Protein AF-A0A7Y5QBR6-F1 (afdb_monomer_lite)

Radius of gyration: 30.4 Å; chains: 1; bounding box: 100×80×88 Å

pLDDT: mean 82.07, std 16.33, range [39.72, 98.5]

Secondary structure (DSSP, 8-state):
--HHHHHHHHHHHHHHHHHTTS--S-----S-HHHHHHHTS-HHHHHHHHHHHHHHHHTTTTT-TTHHHHHHHHHHTTGGGTS---SPP-TTHHHHHHHHH-HHHHHHHHHHHHHHHHH---HHHHHHHHHHHHHHHHHHHSTT--GGGGHHHHHHHHHHHHHHHHHHHS-----SSSPPPTTHHHHHHHHHHHHHHHHHHHHHHHHHHHHT-TTS-GGG----HHHHHHHHHHHHHHHHHHHHHHHHH-HHHHHHHHHHHHHHHHHHHHHHHHHIIIIISTT-S--SS-SEEE-THHHHHHHHHHHHHHHHSTTSS---EEE-S-TTSHHHHHGGG-TTEEE-SSGGGGTT-SEEEEETT-----SS-EEEEEEEEEEEE-GGG--TTTHHHHHHHS--TTTS-EEEEEEEEEEEEHHHHH----SS-----------

Sequence (439 aa):
MHRNEMFALIGALLWERMDQRFDGSADGPTLPRAVEAVLALPRANLVLTALAVALAGGTTFLLYPAGLSAVGNTFAGLGWLLTPLEAPPTVFHALVVALFYEPHVWVLAAASAVLALRRRPSLIDRLFLLLALLGAAAGVIFDGASGSAALWLTLPLAGLASRLLADSFAEDSDGMYLPAPGWSRGVVAVGLIGALAVFTLAAQEMARALIGSADGTVSGVTLPSDAIVLIFVSTMFIVIGFFLFASLWGARTTWQGIILGATAFFGVTSLGSGWGLSVSRAAQPAQVWDAAATSGDSALLRTTLLDLSKREARGFTGLPIHALAESDSLIAWVLRDFPQTTFIREAQDAAQQGVIIAPAALTPDLGAQYVGQDFLMQRFWTSSALRLVDFPAFWTQANAGSSAAVGFEERIVLWLRQDIYDGTDETLGGAAPDGGGVG

Foldseek 3Di:
DDPVVVVVVVVVVVVVVVVVVPDDDDDDPDDPVVVVVVVPPPVVVVVVVVVVCQCCVQCVNVVRPCSVVVVVVLVVLVCCVVDPDPDQWDQLLLVCLLCLLPVVLVVLLVVLLVVCVVVPHDPQNVVLVVQLVVLSVCSRPDTRRANSSNCSNSVSSNSSSVVSLVVLQDQDPPWPPDRAPSCLLVVLLVQLLVLVVLLLVLLLQQLVQLLPDPPNDPVPTDGDPVSVVSNVVSVVCNVVVQVVSCVVGNNSSNVSSNSNNSCVNSVVVSVVVVCCCPPVCQQPCLDSNDQKGFHPLLVVVLVVLQVLCCQPVVRQLQQQEEEQDDCPDSNVVSCVRRPNYDYDPDLVVQAPGAKYKFWPVDDRPNVADKDKDKTWTMFGWDPVQQRPSNVSNCSSPVDSHPSGPRPDITMMIIIGGPDSVVGPPPDPPDDDPPPDDDD

Structure (mmCIF, N/CA/C/O backbone):
data_AF-A0A7Y5QBR6-F1
#
_entry.id   AF-A0A7Y5QBR6-F1
#
loop_
_atom_site.group_PDB
_atom_site.id
_atom_site.type_symbol
_atom_site.label_atom_id
_atom_site.label_alt_id
_atom_site.label_comp_id
_atom_site.label_asym_id
_atom_site.label_entity_id
_atom_site.label_seq_id
_atom_site.pdbx_PDB_ins_code
_atom_site.Cartn_x
_atom_site.Cartn_y
_atom_site.Cartn_z
_atom_site.occupancy
_atom_site.B_iso_or_equiv
_atom_site.auth_seq_id
_atom_site.auth_comp_id
_atom_site.auth_asym_id
_atom_site.auth_atom_id
_atom_site.pdbx_PDB_model_num
ATOM 1 N N . MET A 1 1 ? 11.359 -34.542 12.829 1.00 47.34 1 MET A N 1
ATOM 2 C CA . MET A 1 1 ? 12.336 -33.902 11.928 1.00 47.34 1 MET A CA 1
ATOM 3 C C . MET A 1 1 ? 11.624 -32.733 11.286 1.00 47.34 1 MET A C 1
ATOM 5 O O . MET A 1 1 ? 10.690 -32.930 10.511 1.00 47.34 1 MET A O 1
ATOM 9 N N . HIS A 1 2 ? 11.879 -31.546 11.820 1.00 52.75 2 HIS A N 1
ATOM 10 C CA . HIS A 1 2 ? 10.989 -30.402 11.649 1.00 52.75 2 HIS A CA 1
ATOM 11 C C . HIS A 1 2 ? 11.229 -29.719 10.301 1.00 52.75 2 HIS A C 1
ATOM 13 O O . HIS A 1 2 ? 12.359 -29.639 9.830 1.00 52.75 2 HIS A O 1
ATOM 19 N N . ARG A 1 3 ? 10.158 -29.181 9.702 1.00 44.88 3 ARG A N 1
ATOM 20 C CA . ARG A 1 3 ? 10.163 -28.424 8.434 1.00 44.88 3 ARG A CA 1
ATOM 21 C C . ARG A 1 3 ? 11.280 -27.365 8.385 1.00 44.88 3 ARG A C 1
ATOM 23 O O . ARG A 1 3 ? 11.849 -27.128 7.328 1.00 44.88 3 ARG A O 1
ATOM 30 N N . ASN A 1 4 ? 11.650 -26.815 9.540 1.00 39.72 4 ASN A N 1
ATOM 31 C CA . ASN A 1 4 ? 12.700 -25.810 9.709 1.00 39.72 4 ASN A CA 1
ATOM 32 C C . ASN A 1 4 ? 14.130 -26.358 9.500 1.00 39.72 4 ASN A C 1
ATOM 34 O O . ASN A 1 4 ? 14.985 -25.638 8.992 1.00 39.72 4 ASN A O 1
ATOM 38 N N . GLU A 1 5 ? 14.394 -27.631 9.815 1.00 49.78 5 GLU A N 1
ATOM 39 C CA . GLU A 1 5 ? 15.720 -28.253 9.649 1.00 49.78 5 GLU A CA 1
ATOM 40 C C . GLU A 1 5 ? 16.030 -28.520 8.171 1.00 49.78 5 GLU A C 1
ATOM 42 O O . GLU A 1 5 ? 17.158 -28.336 7.721 1.00 49.78 5 GLU A O 1
ATOM 47 N N . MET A 1 6 ? 15.010 -28.879 7.386 1.00 52.38 6 MET A N 1
ATOM 48 C CA . MET A 1 6 ? 15.159 -29.188 5.963 1.00 52.38 6 MET A CA 1
ATOM 49 C C . MET A 1 6 ? 15.522 -27.948 5.129 1.00 52.38 6 MET A C 1
ATOM 51 O O . MET A 1 6 ? 16.339 -28.041 4.217 1.00 52.38 6 MET A O 1
ATOM 55 N N . PHE A 1 7 ? 14.975 -26.771 5.451 1.00 50.22 7 PHE A N 1
ATOM 56 C CA . PHE A 1 7 ? 15.278 -25.537 4.714 1.00 50.22 7 PHE A CA 1
ATOM 57 C C . PHE A 1 7 ? 16.600 -24.891 5.128 1.00 50.22 7 PHE A C 1
ATOM 59 O O . PHE A 1 7 ? 17.293 -24.358 4.263 1.00 50.22 7 PHE A O 1
ATOM 66 N N . ALA A 1 8 ? 16.998 -25.002 6.401 1.00 52.72 8 ALA A N 1
ATOM 67 C CA . ALA A 1 8 ? 18.354 -24.648 6.821 1.00 52.72 8 ALA A CA 1
ATOM 68 C C . ALA A 1 8 ? 19.394 -25.496 6.069 1.00 52.72 8 ALA A C 1
ATOM 70 O O . ALA A 1 8 ? 20.402 -24.968 5.602 1.00 52.72 8 ALA A O 1
ATOM 71 N N . LEU A 1 9 ? 19.094 -26.784 5.856 1.00 54.19 9 LEU A N 1
ATOM 72 C CA . LEU A 1 9 ? 19.924 -27.684 5.060 1.00 54.19 9 LEU A CA 1
ATOM 73 C C . LEU A 1 9 ? 19.972 -27.275 3.580 1.00 54.19 9 LEU A C 1
ATOM 75 O O . LEU A 1 9 ? 21.043 -27.285 2.986 1.00 54.19 9 LEU A O 1
ATOM 79 N N . ILE A 1 10 ? 18.843 -26.865 2.986 1.00 59.81 10 ILE A N 1
ATOM 80 C CA . ILE A 1 10 ? 18.787 -26.378 1.594 1.00 59.81 10 ILE A CA 1
ATOM 81 C C . ILE A 1 10 ? 19.548 -25.053 1.436 1.00 59.81 10 ILE A C 1
ATOM 83 O O . ILE A 1 10 ? 20.285 -24.891 0.465 1.00 59.81 10 ILE A O 1
ATOM 87 N N . GLY A 1 11 ? 19.415 -24.122 2.387 1.00 53.47 11 GLY A N 1
ATOM 88 C CA . GLY A 1 11 ? 20.170 -22.866 2.403 1.00 53.47 11 GLY A CA 1
ATOM 89 C C . GLY A 1 11 ? 21.676 -23.098 2.539 1.00 53.47 11 GLY A C 1
ATOM 90 O O . GLY A 1 11 ? 22.454 -22.518 1.782 1.00 53.47 11 GLY A O 1
ATOM 91 N N . ALA A 1 12 ? 22.078 -24.009 3.430 1.00 54.66 12 ALA A N 1
ATOM 92 C CA . ALA A 1 12 ? 23.470 -24.420 3.598 1.00 54.66 12 ALA A CA 1
ATOM 93 C C . ALA A 1 12 ? 24.019 -25.132 2.348 1.00 54.66 12 ALA A C 1
ATOM 95 O O . ALA A 1 12 ? 25.107 -24.799 1.893 1.00 54.66 12 ALA A O 1
ATOM 96 N N . LEU A 1 13 ? 23.244 -26.027 1.727 1.00 53.12 13 LEU A N 1
ATOM 97 C CA . LEU A 1 13 ? 23.628 -26.730 0.495 1.00 53.12 13 LEU A CA 1
ATOM 98 C C . LEU A 1 13 ? 23.744 -25.791 -0.710 1.00 53.12 13 LEU A C 1
ATOM 100 O O . LEU A 1 13 ? 24.639 -25.956 -1.538 1.00 53.12 13 LEU A O 1
ATOM 104 N N . LEU A 1 14 ? 22.853 -24.803 -0.836 1.00 57.12 14 LEU A N 1
ATOM 105 C CA . LEU A 1 14 ? 22.948 -23.784 -1.885 1.00 57.12 14 LEU A CA 1
ATOM 106 C C . LEU A 1 14 ? 24.157 -22.868 -1.663 1.00 57.12 14 LEU A C 1
ATOM 108 O O . LEU A 1 14 ? 24.808 -22.485 -2.636 1.00 57.12 14 LEU A O 1
ATOM 112 N N . TRP A 1 15 ? 24.486 -22.564 -0.406 1.00 56.81 15 TRP A N 1
ATOM 113 C CA . TRP A 1 15 ? 25.676 -21.800 -0.038 1.00 56.81 15 TRP A CA 1
ATOM 114 C C . TRP A 1 15 ? 26.969 -22.566 -0.344 1.00 56.81 15 TRP A C 1
ATOM 116 O O . TRP A 1 15 ? 27.838 -22.056 -1.049 1.00 56.81 15 TRP A O 1
ATOM 126 N N . GLU A 1 16 ? 27.058 -23.823 0.085 1.00 56.56 16 GLU A N 1
ATOM 127 C CA . GLU A 1 16 ? 28.216 -24.695 -0.132 1.00 56.56 16 GLU A CA 1
ATOM 128 C C . GLU A 1 16 ? 28.450 -24.978 -1.624 1.00 56.56 16 GLU A C 1
ATOM 130 O O . GLU A 1 16 ? 29.582 -24.962 -2.110 1.00 56.56 16 GLU A O 1
ATOM 135 N N . ARG A 1 17 ? 27.375 -25.123 -2.409 1.00 52.72 17 ARG A N 1
ATOM 136 C CA . ARG A 1 17 ? 27.472 -25.315 -3.864 1.00 52.72 17 ARG A CA 1
ATOM 137 C C . ARG A 1 17 ? 27.881 -24.047 -4.621 1.00 52.72 17 ARG A C 1
ATOM 139 O O . ARG A 1 17 ? 28.433 -24.152 -5.718 1.00 52.72 17 ARG A O 1
ATOM 146 N N . MET A 1 18 ? 27.619 -22.858 -4.072 1.00 52.47 18 MET A N 1
ATOM 147 C CA . MET A 1 18 ? 28.181 -21.613 -4.609 1.00 52.47 18 MET A CA 1
ATOM 148 C C . MET A 1 18 ? 29.671 -21.478 -4.289 1.00 52.47 18 MET A C 1
ATOM 150 O O . MET A 1 18 ? 30.400 -20.930 -5.115 1.00 52.47 18 MET A O 1
ATOM 154 N N . ASP A 1 19 ? 30.116 -21.997 -3.145 1.00 51.78 19 ASP A N 1
ATOM 155 C CA . ASP A 1 19 ? 31.508 -21.914 -2.689 1.00 51.78 19 ASP A CA 1
ATOM 156 C C . ASP A 1 19 ? 32.426 -22.880 -3.463 1.00 51.78 19 ASP A C 1
ATOM 158 O O . ASP A 1 19 ? 33.488 -22.492 -3.953 1.00 51.78 19 ASP A O 1
ATOM 162 N N . GLN A 1 20 ? 31.956 -24.104 -3.739 1.00 51.66 20 GLN A N 1
ATOM 163 C CA . GLN A 1 20 ? 32.714 -25.123 -4.488 1.00 51.66 20 GLN A CA 1
ATOM 164 C C . GLN A 1 20 ? 33.049 -24.749 -5.945 1.00 51.66 20 GLN A C 1
ATOM 166 O O . GLN A 1 20 ? 33.888 -25.394 -6.571 1.00 51.66 20 GLN A O 1
ATOM 171 N N . ARG A 1 21 ? 32.437 -23.703 -6.517 1.00 50.47 21 ARG A N 1
ATOM 172 C CA . ARG A 1 21 ? 32.814 -23.196 -7.852 1.00 50.47 21 ARG A CA 1
ATOM 173 C C . ARG A 1 21 ? 34.069 -22.317 -7.853 1.00 50.47 21 ARG A C 1
ATOM 175 O O . ARG A 1 21 ? 34.490 -21.909 -8.936 1.00 50.47 21 ARG A O 1
ATOM 182 N N . PHE A 1 22 ? 34.649 -22.019 -6.691 1.00 52.62 22 PHE A N 1
ATOM 183 C CA . PHE A 1 22 ? 35.744 -21.055 -6.564 1.00 52.62 22 PHE A CA 1
ATOM 184 C C . PHE A 1 22 ? 37.044 -21.616 -5.987 1.00 52.62 22 PHE A C 1
ATOM 186 O O . PHE A 1 22 ? 38.008 -20.857 -5.883 1.00 52.62 22 PHE A O 1
ATOM 193 N N . ASP A 1 23 ? 37.118 -22.912 -5.675 1.00 46.78 23 ASP A N 1
ATOM 194 C CA . ASP A 1 23 ? 38.323 -23.472 -5.066 1.00 46.78 23 ASP A CA 1
ATOM 195 C C . ASP A 1 23 ? 39.288 -24.035 -6.116 1.00 46.78 23 ASP A C 1
ATOM 197 O O . ASP A 1 23 ? 39.164 -25.152 -6.619 1.00 46.78 23 ASP A O 1
ATOM 201 N N . GLY A 1 24 ? 40.241 -23.188 -6.492 1.00 50.59 24 GLY A N 1
ATOM 202 C CA . GLY A 1 24 ? 41.320 -23.504 -7.411 1.00 50.59 24 GLY A CA 1
ATOM 203 C C . GLY A 1 24 ? 42.591 -22.743 -7.062 1.00 50.59 24 GLY A C 1
ATOM 204 O O . GLY A 1 24 ? 43.109 -22.057 -7.933 1.00 50.59 24 GLY A O 1
ATOM 205 N N . SER A 1 25 ? 43.075 -22.831 -5.813 1.00 50.03 25 SER A N 1
ATOM 206 C CA . SER A 1 25 ? 44.515 -22.734 -5.488 1.00 50.03 25 SER A CA 1
ATOM 207 C C . SER A 1 25 ? 44.816 -22.916 -3.986 1.00 50.03 25 SER A C 1
ATOM 209 O O . SER A 1 25 ? 44.432 -22.082 -3.168 1.00 50.03 25 SER A O 1
ATOM 211 N N . ALA A 1 26 ? 45.553 -23.996 -3.716 1.00 52.28 26 ALA A N 1
ATOM 212 C CA . ALA A 1 26 ? 46.457 -24.373 -2.619 1.00 52.28 26 ALA A CA 1
ATOM 213 C C . ALA A 1 26 ? 46.647 -23.490 -1.354 1.00 52.28 26 ALA A C 1
ATOM 215 O O . ALA A 1 26 ? 47.024 -22.322 -1.420 1.00 52.28 26 ALA A O 1
ATOM 216 N N . ASP A 1 27 ? 46.520 -24.192 -0.219 1.00 54.78 27 ASP A N 1
ATOM 217 C CA . ASP A 1 27 ? 47.362 -24.258 0.990 1.00 54.78 27 ASP A CA 1
ATOM 218 C C . ASP A 1 27 ? 47.708 -23.003 1.815 1.00 54.78 27 ASP A C 1
ATOM 220 O O . ASP A 1 27 ? 48.659 -22.267 1.559 1.00 54.78 27 ASP A O 1
ATOM 224 N N . GLY A 1 28 ? 47.019 -22.898 2.957 1.00 46.38 28 GLY A N 1
ATOM 225 C CA . GLY A 1 28 ? 47.467 -22.214 4.173 1.00 46.38 28 GLY A CA 1
ATOM 226 C C . GLY A 1 28 ? 46.395 -22.295 5.275 1.00 46.38 28 GLY A C 1
ATOM 227 O O . GLY A 1 28 ? 45.211 -22.157 4.954 1.00 46.38 28 GLY A O 1
ATOM 228 N N . PRO A 1 29 ? 46.747 -22.505 6.565 1.00 54.97 29 PRO A N 1
ATOM 229 C CA . PRO A 1 29 ? 45.779 -22.533 7.659 1.00 54.97 29 PRO A CA 1
ATOM 230 C C . PRO A 1 29 ? 45.356 -21.094 7.969 1.00 54.97 29 PRO A C 1
ATOM 232 O O . PRO A 1 29 ? 45.886 -20.432 8.858 1.00 54.97 29 PRO A O 1
ATOM 235 N N . THR A 1 30 ? 44.433 -20.585 7.164 1.00 52.97 30 THR A N 1
ATOM 236 C CA . THR A 1 30 ? 43.802 -19.284 7.363 1.00 52.97 30 THR A CA 1
ATOM 237 C C . THR A 1 30 ? 42.509 -19.506 8.136 1.00 52.97 30 THR A C 1
ATOM 239 O O . THR A 1 30 ? 41.800 -20.487 7.907 1.00 52.97 30 THR A O 1
ATOM 242 N N . LEU A 1 31 ? 42.223 -18.622 9.097 1.00 53.31 31 LEU A N 1
ATOM 243 C CA . LEU A 1 31 ? 40.893 -18.485 9.700 1.00 53.31 31 LEU A CA 1
ATOM 244 C C . LEU A 1 31 ? 39.822 -18.637 8.607 1.00 53.31 31 LEU A C 1
ATOM 246 O O . LEU A 1 31 ? 40.073 -18.177 7.490 1.00 53.31 31 LEU A O 1
ATOM 250 N N . PRO A 1 32 ? 38.653 -19.255 8.884 1.00 70.06 32 PRO A N 1
ATOM 251 C CA . PRO A 1 32 ? 37.643 -19.457 7.854 1.00 70.06 32 PRO A CA 1
ATOM 252 C C . PRO A 1 32 ? 37.413 -18.114 7.169 1.00 70.06 32 PRO A C 1
ATOM 254 O O . PRO A 1 32 ? 37.014 -17.162 7.837 1.00 70.06 32 PRO A O 1
ATOM 257 N N . ARG A 1 33 ? 37.718 -18.009 5.868 1.00 57.84 33 ARG A N 1
ATOM 258 C CA . ARG A 1 33 ? 37.690 -16.745 5.103 1.00 57.84 33 ARG A CA 1
ATOM 259 C C . ARG A 1 33 ? 36.360 -15.990 5.260 1.00 57.84 33 ARG A C 1
ATOM 261 O O . ARG A 1 33 ? 36.311 -14.775 5.105 1.00 57.84 33 ARG A O 1
ATOM 268 N N . ALA A 1 34 ? 35.295 -16.696 5.644 1.00 52.16 34 ALA A N 1
ATOM 269 C CA . ALA A 1 34 ? 34.012 -16.149 6.071 1.00 52.16 34 ALA A CA 1
ATOM 270 C C . ALA A 1 34 ? 34.102 -15.177 7.270 1.00 52.16 34 ALA A C 1
ATOM 272 O O . ALA A 1 34 ? 33.439 -14.145 7.264 1.00 52.16 34 ALA A O 1
ATOM 273 N N . VAL A 1 35 ? 34.931 -15.460 8.279 1.00 56.59 35 VAL A N 1
ATOM 274 C CA . VAL A 1 35 ? 35.129 -14.610 9.466 1.00 56.59 35 VAL A CA 1
ATOM 275 C C . VAL A 1 35 ? 35.905 -13.343 9.103 1.00 56.59 35 VAL A C 1
ATOM 277 O O . VAL A 1 35 ? 35.510 -12.254 9.516 1.00 56.59 35 VAL A O 1
ATOM 280 N N . GLU A 1 36 ? 36.942 -13.448 8.269 1.00 55.31 36 GLU A N 1
ATOM 281 C CA . GLU A 1 36 ? 37.662 -12.277 7.741 1.00 55.31 36 GLU A CA 1
ATOM 282 C C . GLU A 1 36 ? 36.774 -11.415 6.834 1.00 55.31 36 GLU A C 1
ATOM 284 O O . GLU A 1 36 ? 36.758 -10.195 6.983 1.00 55.31 36 GLU A O 1
ATOM 289 N N . ALA A 1 37 ? 35.960 -12.019 5.963 1.00 54.84 37 ALA A N 1
ATOM 290 C CA . ALA A 1 37 ? 35.012 -11.290 5.115 1.00 54.84 37 ALA A CA 1
ATOM 291 C C . ALA A 1 37 ? 33.918 -10.573 5.930 1.00 54.84 37 ALA A C 1
ATOM 293 O O . ALA A 1 37 ? 33.513 -9.459 5.594 1.00 54.84 37 ALA A O 1
ATOM 294 N N . VAL A 1 38 ? 33.465 -11.183 7.030 1.00 50.03 38 VAL A N 1
ATOM 295 C CA . VAL A 1 38 ? 32.495 -10.582 7.954 1.00 50.03 38 VAL A CA 1
ATOM 296 C C . VAL A 1 38 ? 33.126 -9.448 8.767 1.00 50.03 38 VAL A C 1
ATOM 298 O O . VAL A 1 38 ? 32.449 -8.453 9.041 1.00 50.03 38 VAL A O 1
ATOM 301 N N . LEU A 1 39 ? 34.403 -9.550 9.142 1.00 49.81 39 LEU A N 1
ATOM 302 C CA . LEU A 1 39 ? 35.135 -8.510 9.880 1.00 49.81 39 LEU A CA 1
ATOM 303 C C . LEU A 1 39 ? 35.645 -7.363 8.988 1.00 49.81 39 LEU A C 1
ATOM 305 O O . LEU A 1 39 ? 35.799 -6.253 9.489 1.00 49.81 39 LEU A O 1
ATOM 309 N N . ALA A 1 40 ? 35.829 -7.590 7.684 1.00 54.62 40 ALA A N 1
ATOM 310 C CA . ALA A 1 40 ? 36.247 -6.580 6.704 1.00 54.62 40 ALA A CA 1
ATOM 311 C C . ALA A 1 40 ? 35.108 -5.663 6.208 1.00 54.62 40 ALA A C 1
ATOM 313 O O . ALA A 1 40 ? 35.345 -4.736 5.432 1.00 54.62 40 ALA A O 1
ATOM 314 N N . LEU A 1 41 ? 33.866 -5.894 6.646 1.00 49.38 41 LEU A N 1
ATOM 315 C CA . LEU A 1 41 ? 32.757 -4.977 6.390 1.00 49.38 41 LEU A CA 1
ATOM 316 C C . LEU A 1 41 ? 33.079 -3.596 6.999 1.00 49.38 41 LEU A C 1
ATOM 318 O O . LEU A 1 41 ? 33.382 -3.527 8.193 1.00 49.38 41 LEU A O 1
ATOM 322 N N . PRO A 1 42 ? 32.967 -2.480 6.252 1.00 51.50 42 PRO A N 1
ATOM 323 C CA . PRO A 1 42 ? 33.092 -1.131 6.801 1.00 51.50 42 PRO A CA 1
ATOM 324 C C . PRO A 1 42 ? 31.833 -0.807 7.626 1.00 51.50 42 PRO A C 1
ATOM 326 O O . PRO A 1 42 ? 30.954 -0.050 7.211 1.00 51.50 42 PRO A O 1
ATOM 329 N N . ARG A 1 43 ? 31.722 -1.454 8.793 1.00 57.94 43 ARG A N 1
ATOM 330 C CA . ARG A 1 43 ? 30.515 -1.509 9.632 1.00 57.94 43 ARG A CA 1
ATOM 331 C C . ARG A 1 43 ? 30.095 -0.133 10.130 1.00 57.94 43 ARG A C 1
ATOM 333 O O . ARG A 1 43 ? 28.907 0.154 10.152 1.00 57.94 43 ARG A O 1
ATOM 340 N N . ALA A 1 44 ? 31.050 0.727 10.478 1.00 55.75 44 ALA A N 1
ATOM 341 C CA . ALA A 1 44 ? 30.736 2.046 11.016 1.00 55.75 44 ALA A CA 1
ATOM 342 C C . ALA A 1 44 ? 30.083 2.942 9.958 1.00 55.75 44 ALA A C 1
ATOM 344 O O . ALA A 1 44 ? 28.989 3.448 10.183 1.00 55.75 44 ALA A O 1
ATOM 345 N N . ASN A 1 45 ? 30.700 3.074 8.779 1.00 61.50 45 ASN A N 1
ATOM 346 C CA . ASN A 1 45 ? 30.208 3.992 7.755 1.00 61.50 45 ASN A CA 1
ATOM 347 C C . ASN A 1 45 ? 28.893 3.510 7.142 1.00 61.50 45 ASN A C 1
ATOM 349 O O . ASN A 1 45 ? 27.995 4.322 6.968 1.00 61.50 45 ASN A O 1
ATOM 353 N N . LEU A 1 46 ? 28.724 2.213 6.867 1.00 58.94 46 LEU A N 1
ATOM 354 C CA . LEU A 1 46 ? 27.466 1.710 6.301 1.00 58.94 46 LEU A CA 1
ATOM 355 C C . LEU A 1 46 ? 26.294 1.843 7.278 1.00 58.94 46 LEU A C 1
ATOM 357 O O . LEU A 1 46 ? 25.224 2.287 6.870 1.00 58.94 46 LEU A O 1
ATOM 361 N N . VAL A 1 47 ? 26.503 1.526 8.560 1.00 62.75 47 VAL A N 1
ATOM 362 C CA . VAL A 1 47 ? 25.467 1.705 9.586 1.00 62.75 47 VAL A CA 1
ATOM 363 C C . VAL A 1 47 ? 25.159 3.186 9.772 1.00 62.75 47 VAL A C 1
ATOM 365 O O . VAL A 1 47 ? 23.992 3.547 9.745 1.00 62.75 47 VAL A O 1
ATOM 368 N N . LEU A 1 48 ? 26.169 4.057 9.865 1.00 63.44 48 LEU A N 1
ATOM 369 C CA . LEU A 1 48 ? 25.963 5.508 9.957 1.00 63.44 48 LEU A CA 1
ATOM 370 C C . LEU A 1 48 ? 25.221 6.069 8.745 1.00 63.44 48 LEU A C 1
ATOM 372 O O . LEU A 1 48 ? 24.331 6.890 8.921 1.00 63.44 48 LEU A O 1
ATOM 376 N N . THR A 1 49 ? 25.546 5.619 7.533 1.00 67.38 49 THR A N 1
ATOM 377 C CA . THR A 1 49 ? 24.888 6.109 6.313 1.00 67.38 49 THR A CA 1
ATOM 378 C C . THR A 1 49 ? 23.448 5.609 6.238 1.00 67.38 49 THR A C 1
ATOM 380 O O . THR A 1 49 ? 22.550 6.393 5.953 1.00 67.38 49 THR A O 1
ATOM 383 N N . ALA A 1 50 ? 23.194 4.336 6.556 1.00 62.34 50 ALA A N 1
ATOM 384 C CA . ALA A 1 50 ? 21.842 3.784 6.598 1.00 62.34 50 ALA A CA 1
ATOM 385 C C . ALA A 1 50 ? 20.988 4.456 7.684 1.00 62.34 50 ALA A C 1
ATOM 387 O O . ALA A 1 50 ? 19.847 4.830 7.422 1.00 62.34 50 ALA A O 1
ATOM 388 N N . LEU A 1 51 ? 21.555 4.673 8.875 1.00 67.00 51 LEU A N 1
ATOM 389 C CA . LEU A 1 51 ? 20.885 5.366 9.972 1.00 67.00 51 LEU A CA 1
ATOM 390 C C . LEU A 1 51 ? 20.622 6.831 9.610 1.00 67.00 51 LEU A C 1
ATOM 392 O O . LEU A 1 51 ? 19.531 7.326 9.860 1.00 67.00 51 LEU A O 1
ATOM 396 N N . ALA A 1 52 ? 21.580 7.506 8.967 1.00 70.06 52 ALA A N 1
ATOM 397 C CA . ALA A 1 52 ? 21.429 8.880 8.498 1.00 70.06 52 ALA A CA 1
ATOM 398 C C . ALA A 1 52 ? 20.365 9.003 7.402 1.00 70.06 52 ALA A C 1
ATOM 400 O O . ALA A 1 52 ? 19.575 9.937 7.447 1.00 70.06 52 ALA A O 1
ATOM 401 N N . VAL A 1 53 ? 20.292 8.061 6.457 1.00 68.44 53 VAL A N 1
ATOM 402 C CA . VAL A 1 53 ? 19.249 8.034 5.418 1.00 68.44 53 VAL A CA 1
ATOM 403 C C . VAL A 1 53 ? 17.882 7.717 6.025 1.00 68.44 53 VAL A C 1
ATOM 405 O O . VAL A 1 53 ? 16.905 8.372 5.675 1.00 68.44 53 VAL A O 1
ATOM 408 N N . ALA A 1 54 ? 17.800 6.778 6.971 1.00 64.50 54 ALA A N 1
ATOM 409 C CA . ALA A 1 54 ? 16.557 6.457 7.672 1.00 64.50 54 ALA A CA 1
ATOM 410 C C . ALA A 1 54 ? 16.070 7.623 8.547 1.00 64.50 54 ALA A C 1
ATOM 412 O O . ALA A 1 54 ? 14.880 7.925 8.555 1.00 64.50 54 ALA A O 1
ATOM 413 N N . LEU A 1 55 ? 16.977 8.325 9.233 1.00 64.31 55 LEU A N 1
ATOM 414 C CA . LEU A 1 55 ? 16.666 9.536 9.994 1.00 64.31 55 LEU A CA 1
ATOM 415 C C . LEU A 1 55 ? 16.269 10.682 9.067 1.00 64.31 55 LEU A C 1
ATOM 417 O O . LEU A 1 55 ? 15.220 11.281 9.275 1.00 64.31 55 LEU A O 1
ATOM 421 N N . ALA A 1 56 ? 17.059 10.981 8.036 1.00 68.25 56 ALA A N 1
ATOM 422 C CA . ALA A 1 56 ? 16.786 12.078 7.111 1.00 68.25 56 ALA A CA 1
ATOM 423 C C . ALA A 1 56 ? 15.496 11.844 6.312 1.00 68.25 56 ALA A C 1
ATOM 425 O O . ALA A 1 56 ? 14.690 12.760 6.185 1.00 68.25 56 ALA A O 1
ATOM 426 N N . GLY A 1 57 ? 15.259 10.622 5.834 1.00 65.69 57 GLY A N 1
ATOM 427 C CA . GLY A 1 57 ? 14.028 10.246 5.143 1.00 65.69 57 GLY A CA 1
ATOM 428 C C . GLY A 1 57 ? 12.831 10.175 6.090 1.00 65.69 57 GLY A C 1
ATOM 429 O O . GLY A 1 57 ? 11.821 10.828 5.854 1.00 65.69 57 GLY A O 1
ATOM 430 N N . GLY A 1 58 ? 12.963 9.449 7.204 1.00 59.03 58 GLY A N 1
ATOM 431 C CA . GLY A 1 58 ? 11.879 9.228 8.165 1.00 59.03 58 GLY A CA 1
ATOM 432 C C . GLY A 1 58 ? 11.423 10.498 8.879 1.00 59.03 58 GLY A C 1
ATOM 433 O O . GLY A 1 58 ? 10.235 10.665 9.127 1.00 59.03 58 GLY A O 1
ATOM 434 N N . THR A 1 59 ? 12.334 11.433 9.160 1.00 64.31 59 THR A N 1
ATOM 435 C CA . THR A 1 59 ? 11.993 12.725 9.789 1.00 64.31 59 THR A CA 1
ATOM 436 C C . THR A 1 59 ? 11.783 13.859 8.784 1.00 64.31 59 THR A C 1
ATOM 438 O O . THR A 1 59 ? 11.520 14.987 9.201 1.00 64.31 59 THR A O 1
ATOM 441 N N . THR A 1 60 ? 11.905 13.583 7.475 1.00 69.06 60 THR A N 1
ATOM 442 C CA . THR A 1 60 ? 11.942 14.601 6.407 1.00 69.06 60 THR A CA 1
ATOM 443 C C . THR A 1 60 ? 12.907 15.734 6.776 1.00 69.06 60 THR A C 1
ATOM 445 O O . THR A 1 60 ? 12.520 16.890 6.913 1.00 69.06 60 THR A O 1
ATOM 448 N N . PHE A 1 61 ? 14.168 15.381 7.032 1.00 68.06 61 PHE A N 1
ATOM 449 C CA . PHE A 1 61 ? 15.207 16.295 7.514 1.00 68.06 61 PHE A CA 1
ATOM 450 C C . PHE A 1 61 ? 14.816 17.046 8.801 1.00 68.06 61 PHE A C 1
ATOM 452 O O . PHE A 1 61 ? 14.993 18.257 8.898 1.00 68.06 61 PHE A O 1
ATOM 459 N N . LEU A 1 62 ? 14.303 16.320 9.801 1.00 66.38 62 LEU A N 1
ATOM 460 C CA . LEU A 1 62 ? 13.902 16.834 11.122 1.00 66.38 62 LEU A CA 1
ATOM 461 C C . LEU A 1 62 ? 12.712 17.810 11.123 1.00 66.38 62 LEU A C 1
ATOM 463 O O . LEU A 1 62 ? 12.351 18.317 12.184 1.00 66.38 62 LEU A O 1
ATOM 467 N N . LEU A 1 63 ? 12.059 18.037 9.979 1.00 73.75 63 LEU A N 1
ATOM 468 C CA . LEU A 1 63 ? 10.856 18.873 9.894 1.00 73.75 63 LEU A CA 1
ATOM 469 C C . LEU A 1 63 ? 9.640 18.211 10.558 1.00 73.75 63 LEU A C 1
ATOM 471 O O . LEU A 1 63 ? 8.713 18.910 10.965 1.00 73.75 63 LEU A O 1
ATOM 475 N N . TYR A 1 64 ? 9.644 16.880 10.697 1.00 67.06 64 TYR A N 1
ATOM 476 C CA . TYR A 1 64 ? 8.546 16.132 11.304 1.00 67.06 64 TYR A CA 1
ATOM 477 C C . TYR A 1 64 ? 9.044 15.175 12.408 1.00 67.06 64 TYR A C 1
ATOM 479 O O . TYR A 1 64 ? 9.411 14.029 12.127 1.00 67.06 64 TYR A O 1
ATOM 487 N N . PRO A 1 65 ? 9.050 15.611 13.686 1.00 66.88 65 PRO A N 1
ATOM 488 C CA . PRO A 1 65 ? 9.578 14.831 14.814 1.00 66.88 65 PRO A CA 1
ATOM 489 C C . PRO A 1 65 ? 8.872 13.486 15.028 1.00 66.88 65 PRO A C 1
ATOM 491 O O . PRO A 1 65 ? 9.491 12.525 15.483 1.00 66.88 65 PRO A O 1
ATOM 494 N N . ALA A 1 66 ? 7.593 13.382 14.652 1.00 68.12 66 ALA A N 1
ATOM 495 C CA . ALA A 1 66 ? 6.830 12.138 14.752 1.00 68.12 66 ALA A CA 1
ATOM 496 C C . ALA A 1 66 ? 7.371 11.020 13.835 1.00 68.12 66 ALA A C 1
ATOM 498 O O . ALA A 1 66 ? 7.108 9.843 14.081 1.00 68.12 66 ALA A O 1
ATOM 499 N N . GLY A 1 67 ? 8.207 11.356 12.845 1.00 57.97 67 GLY A N 1
ATOM 500 C CA . GLY A 1 67 ? 8.903 10.385 12.001 1.00 57.97 67 GLY A CA 1
ATOM 501 C C . GLY A 1 67 ? 9.808 9.415 12.771 1.00 57.97 67 GLY A C 1
ATOM 502 O O . GLY A 1 67 ? 9.919 8.246 12.410 1.00 57.97 67 GLY A O 1
ATOM 503 N N . LEU A 1 68 ? 10.391 9.852 13.894 1.00 63.19 68 LEU A N 1
ATOM 504 C CA . LEU A 1 68 ? 11.172 8.981 14.784 1.00 63.19 68 LEU A CA 1
ATOM 505 C C . LEU A 1 68 ? 10.308 7.909 15.456 1.00 63.19 68 LEU A C 1
ATOM 507 O O . LEU A 1 68 ? 10.762 6.781 15.636 1.00 63.19 68 LEU A O 1
ATOM 511 N N . SER A 1 69 ? 9.057 8.240 15.790 1.00 64.12 69 SER A N 1
ATOM 512 C CA . SER A 1 69 ? 8.110 7.267 16.346 1.00 64.12 69 SER A CA 1
ATOM 513 C C . SER A 1 69 ? 7.683 6.243 15.296 1.00 64.12 69 SER A C 1
ATOM 515 O O . SER A 1 69 ? 7.521 5.076 15.630 1.00 64.12 69 SER A O 1
ATOM 517 N N . ALA A 1 70 ? 7.588 6.633 14.020 1.00 58.34 70 ALA A N 1
ATOM 518 C CA . ALA A 1 70 ? 7.328 5.695 12.928 1.00 58.34 70 ALA A CA 1
ATOM 519 C C . ALA A 1 70 ? 8.481 4.689 12.746 1.00 58.34 70 ALA A C 1
ATOM 521 O O . ALA A 1 70 ? 8.231 3.489 12.648 1.00 58.34 70 ALA A O 1
ATOM 522 N N . VAL A 1 71 ? 9.740 5.154 12.797 1.00 62.59 71 VAL A N 1
ATOM 523 C CA . VAL A 1 71 ? 10.921 4.268 12.764 1.00 62.59 71 VAL A CA 1
ATOM 524 C C . VAL A 1 71 ? 10.965 3.362 14.003 1.00 62.59 71 VAL A C 1
ATOM 526 O O . VAL A 1 71 ? 11.184 2.155 13.887 1.00 62.59 71 VAL A O 1
ATOM 529 N N . GLY A 1 72 ? 10.698 3.910 15.191 1.00 62.22 72 GLY A N 1
ATOM 530 C CA . GLY A 1 72 ? 10.572 3.129 16.424 1.00 62.22 72 GLY A CA 1
ATOM 531 C C . GLY A 1 72 ? 9.489 2.051 16.325 1.00 62.22 72 GLY A C 1
ATOM 532 O O . GLY A 1 72 ? 9.739 0.903 16.681 1.00 62.22 72 GLY A O 1
ATOM 533 N N . ASN A 1 73 ? 8.333 2.378 15.745 1.00 59.94 73 ASN A N 1
ATOM 534 C CA . ASN A 1 73 ? 7.236 1.435 15.533 1.00 59.94 73 ASN A CA 1
ATOM 535 C C . ASN A 1 73 ? 7.574 0.342 14.515 1.00 59.94 73 ASN A C 1
ATOM 537 O O . ASN A 1 73 ? 7.138 -0.791 14.699 1.00 59.94 73 ASN A O 1
ATOM 541 N N . THR A 1 74 ? 8.398 0.611 13.495 1.00 59.84 74 THR A N 1
ATOM 542 C CA . THR A 1 74 ? 8.902 -0.469 12.624 1.00 59.84 74 THR A CA 1
ATOM 543 C C . THR A 1 74 ? 9.779 -1.472 13.377 1.00 59.84 74 THR A C 1
ATOM 545 O O . THR A 1 74 ? 9.714 -2.663 13.082 1.00 59.84 74 THR A O 1
ATOM 548 N N . PHE A 1 75 ? 10.537 -1.031 14.389 1.00 62.12 75 PHE A N 1
ATOM 549 C CA . PHE A 1 75 ? 11.269 -1.938 15.283 1.00 62.12 75 PHE A CA 1
ATOM 550 C C . PHE A 1 75 ? 10.366 -2.582 16.344 1.00 62.12 75 PHE A C 1
ATOM 552 O O . PHE A 1 75 ? 10.584 -3.735 16.698 1.00 62.12 75 PHE A O 1
ATOM 559 N N . ALA A 1 76 ? 9.333 -1.889 16.832 1.00 59.38 76 ALA A N 1
ATOM 560 C CA . ALA A 1 76 ? 8.317 -2.485 17.707 1.00 59.38 76 ALA A CA 1
ATOM 561 C C . ALA A 1 76 ? 7.535 -3.591 16.979 1.00 59.38 76 ALA A C 1
ATOM 563 O O . ALA A 1 76 ? 7.209 -4.619 17.565 1.00 59.38 76 ALA A O 1
ATOM 564 N N . GLY A 1 77 ? 7.363 -3.442 15.663 1.00 55.12 77 GLY A N 1
ATOM 565 C CA . GLY A 1 77 ? 6.931 -4.482 14.738 1.00 55.12 77 GLY A CA 1
ATOM 566 C C . GLY A 1 77 ? 7.912 -5.649 14.590 1.00 55.12 77 GLY A C 1
ATOM 567 O O . GLY A 1 77 ? 7.730 -6.450 13.692 1.00 55.12 77 GLY A O 1
ATOM 568 N N . LEU A 1 78 ? 8.948 -5.782 15.422 1.00 59.25 78 LEU A N 1
ATOM 569 C CA . L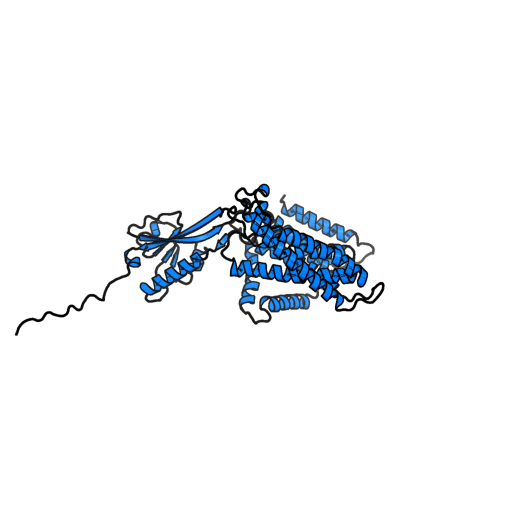EU A 1 78 ? 9.662 -7.048 15.633 1.00 59.25 78 LEU A CA 1
ATOM 570 C C . LEU A 1 78 ? 8.971 -7.927 16.682 1.00 59.25 78 LEU A C 1
ATOM 572 O O . LEU A 1 78 ? 9.278 -9.113 16.772 1.00 59.25 78 LEU A O 1
ATOM 576 N N . GLY A 1 79 ? 8.039 -7.367 17.460 1.00 59.19 79 GLY A N 1
ATOM 577 C CA . GLY A 1 79 ? 7.311 -8.067 18.515 1.00 59.19 79 GLY A CA 1
ATOM 578 C C . GLY A 1 79 ? 6.532 -9.285 18.019 1.00 59.19 79 GLY A C 1
ATOM 579 O O . GLY A 1 79 ? 6.481 -10.277 18.734 1.00 59.19 79 GLY A O 1
ATOM 580 N N . TRP A 1 80 ? 6.045 -9.280 16.770 1.00 56.78 80 TRP A N 1
ATOM 581 C CA . TRP A 1 80 ? 5.335 -10.432 16.186 1.00 56.78 80 TRP A CA 1
ATOM 582 C C . TRP A 1 80 ? 6.208 -11.687 16.056 1.00 56.78 80 TRP A C 1
ATOM 584 O O . TRP A 1 80 ? 5.678 -12.790 16.006 1.00 56.78 80 TRP A O 1
ATOM 594 N N . LEU A 1 81 ? 7.544 -11.562 16.041 1.00 56.88 81 LEU A N 1
ATOM 595 C CA . LEU A 1 81 ? 8.431 -12.735 16.110 1.00 56.88 81 LEU A CA 1
ATOM 596 C C . LEU A 1 81 ? 8.295 -13.473 17.452 1.00 56.88 81 LEU A C 1
ATOM 598 O O . LEU A 1 81 ? 8.690 -14.633 17.557 1.00 56.88 81 LEU A O 1
ATOM 602 N N . LEU A 1 82 ? 7.772 -12.791 18.472 1.00 60.94 82 LEU A N 1
ATOM 603 C CA . LEU A 1 82 ? 7.614 -13.276 19.839 1.00 60.94 82 LEU A CA 1
ATOM 604 C C . LEU A 1 82 ? 6.140 -13.447 20.242 1.00 60.94 82 LEU A C 1
ATOM 606 O O . LEU A 1 82 ? 5.876 -14.159 21.209 1.00 60.94 82 LEU A O 1
ATOM 610 N N . THR A 1 83 ? 5.191 -12.838 19.522 1.00 54.03 83 THR A N 1
ATOM 611 C CA . THR A 1 83 ? 3.753 -12.905 19.822 1.00 54.03 83 THR A CA 1
ATOM 612 C C . THR A 1 83 ? 2.958 -13.565 18.685 1.00 54.03 83 THR A C 1
ATOM 614 O O . THR A 1 83 ? 2.981 -13.074 17.556 1.00 54.03 83 THR A O 1
ATOM 617 N N . PRO A 1 84 ? 2.225 -14.665 18.951 1.00 48.53 84 PRO A N 1
ATOM 618 C CA . PRO A 1 84 ? 1.278 -15.223 17.990 1.00 48.53 84 PRO A CA 1
ATOM 619 C C . PRO A 1 84 ? 0.150 -14.216 17.732 1.00 48.53 84 PRO A C 1
ATOM 621 O O . PRO A 1 84 ? -0.431 -13.694 18.679 1.00 48.53 84 PRO A O 1
ATOM 624 N N . LEU A 1 85 ? -0.151 -13.938 16.464 1.00 54.62 85 LEU A N 1
ATOM 625 C CA . LEU A 1 85 ? -1.256 -13.060 16.069 1.00 54.62 85 LEU A CA 1
ATOM 626 C C . LEU A 1 85 ? -2.580 -13.842 16.034 1.00 54.62 85 LEU A C 1
ATOM 628 O O . LEU A 1 85 ? -2.619 -14.991 15.597 1.00 54.62 85 LEU A O 1
ATOM 632 N N . GLU A 1 86 ? -3.660 -13.206 16.493 1.00 50.78 86 GLU A N 1
ATOM 633 C CA . GLU A 1 86 ? -4.989 -13.816 16.688 1.00 50.78 86 GLU A CA 1
ATOM 634 C C . GLU A 1 86 ? -5.845 -13.897 15.409 1.00 50.78 86 GLU A C 1
ATOM 636 O O . GLU A 1 86 ? -6.872 -14.575 15.382 1.00 50.78 86 GLU A O 1
ATOM 641 N N . ALA A 1 87 ? -5.436 -13.230 14.325 1.00 55.62 87 ALA A N 1
ATOM 642 C CA . ALA A 1 87 ? -6.193 -13.213 13.076 1.00 55.62 87 ALA A CA 1
ATOM 643 C C . ALA A 1 87 ? -5.960 -14.488 12.238 1.00 55.62 87 ALA A C 1
ATOM 645 O O . ALA A 1 87 ? -4.834 -14.993 12.183 1.00 55.62 87 ALA A O 1
ATOM 646 N N . PRO A 1 88 ? -6.992 -15.002 11.536 1.00 52.91 88 PRO A N 1
ATOM 647 C CA . PRO A 1 88 ? -6.879 -16.224 10.752 1.00 52.91 88 PRO A CA 1
ATOM 648 C C . PRO A 1 88 ? -5.797 -16.071 9.669 1.00 52.91 88 PRO A C 1
ATOM 650 O O . PRO A 1 88 ? -5.881 -15.166 8.831 1.00 52.91 88 PRO A O 1
ATOM 653 N N . PRO A 1 89 ? -4.773 -16.939 9.675 1.00 54.84 89 PRO A N 1
ATOM 654 C CA . PRO A 1 89 ? -3.605 -16.763 8.835 1.00 54.84 89 PRO A CA 1
ATOM 655 C C . PRO A 1 89 ? -3.931 -16.975 7.356 1.00 54.84 89 PRO A C 1
ATOM 657 O O . PRO A 1 89 ? -4.504 -17.991 6.959 1.00 54.84 89 PRO A O 1
ATOM 660 N N . THR A 1 90 ? -3.495 -16.038 6.512 1.00 66.56 90 THR A N 1
ATOM 661 C CA . THR A 1 90 ? -3.297 -16.323 5.089 1.00 66.56 90 THR A CA 1
ATOM 662 C C . THR A 1 90 ? -1.819 -16.606 4.871 1.00 66.56 90 THR A C 1
ATOM 664 O O . THR A 1 90 ? -0.969 -15.728 5.021 1.00 66.56 90 THR A O 1
ATOM 667 N N . VAL A 1 91 ? -1.498 -17.853 4.521 1.00 71.50 91 VAL A N 1
ATOM 668 C CA . VAL A 1 91 ? -0.143 -18.216 4.096 1.00 71.50 91 VAL A CA 1
ATOM 669 C C . VAL A 1 91 ? 0.262 -17.257 2.972 1.00 71.50 91 VAL A C 1
ATOM 671 O O . VAL A 1 91 ? -0.547 -16.966 2.090 1.00 71.50 91 VAL A O 1
ATOM 674 N N . PHE A 1 92 ? 1.500 -16.761 3.003 1.00 82.88 92 PHE A N 1
ATOM 675 C CA . PHE A 1 92 ? 2.040 -15.781 2.049 1.00 82.88 92 PHE A CA 1
ATOM 676 C C . PHE A 1 92 ? 1.533 -14.338 2.195 1.00 82.88 92 PHE A C 1
ATOM 678 O O . PHE A 1 92 ? 1.856 -13.529 1.324 1.00 82.88 92 PHE A O 1
ATOM 685 N N . HIS A 1 93 ? 0.812 -13.969 3.262 1.00 83.75 93 HIS A N 1
ATOM 686 C CA . HIS A 1 93 ? 0.277 -12.609 3.433 1.00 83.75 93 HIS A CA 1
ATOM 687 C C . HIS A 1 93 ? 1.324 -11.509 3.184 1.00 83.75 93 HIS A C 1
ATOM 689 O O . HIS A 1 93 ? 1.123 -10.645 2.334 1.00 83.75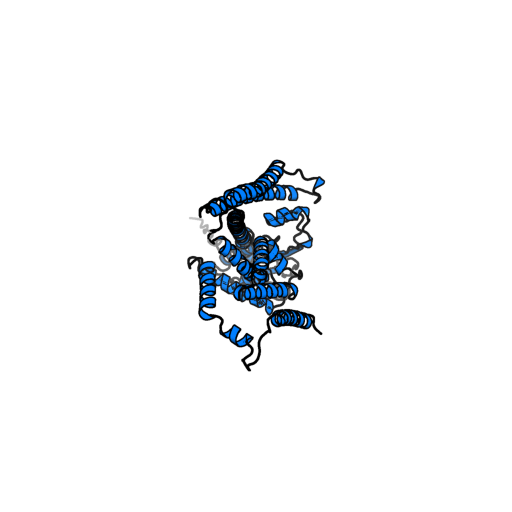 93 HIS A O 1
ATOM 695 N N . ALA A 1 94 ? 2.497 -11.602 3.820 1.00 86.50 94 ALA A N 1
ATOM 696 C CA . ALA A 1 94 ? 3.585 -10.639 3.636 1.00 86.50 94 ALA A CA 1
ATOM 697 C C . ALA A 1 94 ? 4.085 -10.545 2.177 1.00 86.50 94 ALA A C 1
ATOM 699 O O . ALA A 1 94 ? 4.401 -9.455 1.699 1.00 86.50 94 ALA A O 1
ATOM 700 N N . LEU A 1 95 ? 4.134 -11.667 1.443 1.00 89.75 95 LEU A N 1
ATOM 701 C CA . LEU A 1 95 ? 4.511 -11.666 0.024 1.00 89.75 95 LEU A CA 1
ATOM 702 C C . LEU A 1 95 ? 3.419 -11.034 -0.839 1.00 89.75 95 LEU A C 1
ATOM 704 O O . LEU A 1 95 ? 3.733 -10.273 -1.753 1.00 89.75 95 LEU A O 1
ATOM 708 N N . VAL A 1 96 ? 2.152 -11.336 -0.545 1.00 89.94 96 VAL A N 1
ATOM 709 C CA . VAL A 1 96 ? 0.999 -10.761 -1.245 1.00 89.94 96 VAL A CA 1
ATOM 710 C C . VAL A 1 96 ? 0.966 -9.252 -1.036 1.00 89.94 96 VAL A C 1
ATOM 712 O O . VAL A 1 96 ? 0.866 -8.526 -2.017 1.00 89.94 96 VAL A O 1
ATOM 715 N N . VAL A 1 97 ? 1.139 -8.772 0.197 1.00 90.56 97 VAL A N 1
ATOM 716 C CA . VAL A 1 97 ? 1.230 -7.341 0.521 1.00 90.56 97 VAL A CA 1
ATOM 717 C C . VAL A 1 97 ? 2.373 -6.682 -0.258 1.00 90.56 97 VAL A C 1
ATOM 719 O O . VAL A 1 97 ? 2.145 -5.700 -0.965 1.00 90.56 97 VAL A O 1
ATOM 722 N N . ALA A 1 98 ? 3.584 -7.248 -0.204 1.00 92.81 98 ALA A N 1
ATOM 723 C CA . ALA A 1 98 ? 4.738 -6.710 -0.926 1.00 92.81 98 ALA A CA 1
ATOM 724 C C . ALA A 1 98 ? 4.500 -6.645 -2.444 1.00 92.81 98 ALA A C 1
ATOM 726 O O . ALA A 1 98 ? 4.868 -5.669 -3.091 1.00 92.81 98 ALA A O 1
ATOM 727 N N . LEU A 1 99 ? 3.906 -7.685 -3.030 1.00 93.44 99 LEU A N 1
ATOM 728 C CA . LEU A 1 99 ? 3.643 -7.741 -4.466 1.00 93.44 99 LEU A CA 1
ATOM 729 C C . LEU A 1 99 ? 2.490 -6.820 -4.885 1.00 93.44 99 LEU A C 1
ATOM 731 O O . LEU A 1 99 ? 2.543 -6.231 -5.961 1.00 93.44 99 LEU A O 1
ATOM 735 N N . PHE A 1 100 ? 1.457 -6.702 -4.052 1.00 91.94 100 PHE A N 1
ATOM 736 C CA . PHE A 1 100 ? 0.257 -5.922 -4.340 1.00 91.94 100 PHE A CA 1
ATOM 737 C C . PHE A 1 100 ? 0.542 -4.418 -4.336 1.00 91.94 100 PHE A C 1
ATOM 739 O O . PHE A 1 100 ? 0.134 -3.720 -5.267 1.00 91.94 100 PHE A O 1
ATOM 746 N N . TYR A 1 101 ? 1.262 -3.930 -3.320 1.00 92.44 101 TYR A N 1
ATOM 747 C CA . TYR A 1 101 ? 1.566 -2.504 -3.170 1.00 92.44 101 TYR A CA 1
ATOM 748 C C . TYR A 1 101 ? 2.829 -2.073 -3.926 1.00 92.44 101 TYR A C 1
ATOM 750 O O . TYR A 1 101 ? 2.870 -0.963 -4.451 1.00 92.44 101 TYR A O 1
ATOM 758 N N . GLU A 1 102 ? 3.831 -2.950 -4.058 1.00 95.12 102 GLU A N 1
ATOM 759 C CA . GLU A 1 102 ? 5.138 -2.603 -4.635 1.00 95.12 102 GLU A CA 1
ATOM 760 C C . GLU A 1 102 ? 5.543 -3.460 -5.861 1.00 95.12 102 GLU A C 1
ATOM 762 O O . GLU A 1 102 ? 6.703 -3.876 -5.972 1.00 95.12 102 GLU A O 1
ATOM 767 N N . PRO A 1 103 ? 4.653 -3.731 -6.844 1.00 95.44 103 PRO A N 1
ATOM 768 C CA . PRO A 1 103 ? 4.967 -4.633 -7.962 1.00 95.44 103 PRO A CA 1
ATOM 769 C C . PRO A 1 103 ? 6.124 -4.126 -8.831 1.00 95.44 103 PRO A C 1
ATOM 771 O O . PRO A 1 103 ? 6.894 -4.903 -9.394 1.00 95.44 103 PRO A O 1
ATOM 774 N N . HIS A 1 104 ? 6.286 -2.809 -8.929 1.00 95.25 104 HIS A N 1
ATOM 775 C CA . HIS A 1 104 ? 7.369 -2.192 -9.683 1.00 95.25 104 HIS A CA 1
ATOM 776 C C . HIS A 1 104 ? 8.738 -2.437 -9.031 1.00 95.25 104 HIS A C 1
ATOM 778 O O . HIS A 1 104 ? 9.711 -2.701 -9.740 1.00 95.25 104 HIS A O 1
ATOM 784 N N . VAL A 1 105 ? 8.812 -2.428 -7.693 1.00 96.62 105 VAL A N 1
ATOM 785 C CA . VAL A 1 105 ? 10.038 -2.754 -6.952 1.00 96.62 105 VAL A CA 1
ATOM 786 C C . VAL A 1 105 ? 10.446 -4.193 -7.241 1.00 96.62 105 VAL A C 1
ATOM 788 O O . VAL A 1 105 ? 11.617 -4.444 -7.511 1.00 96.62 105 VAL A O 1
ATOM 791 N N . TRP A 1 106 ? 9.490 -5.126 -7.287 1.00 97.00 106 TRP A N 1
ATOM 792 C CA . TRP A 1 106 ? 9.748 -6.516 -7.671 1.00 97.00 106 TRP A CA 1
ATOM 793 C C . TRP A 1 106 ? 10.341 -6.645 -9.073 1.00 97.00 106 TRP A C 1
ATOM 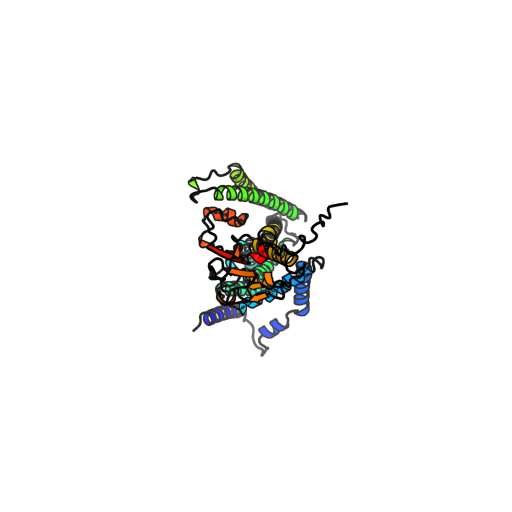795 O O . TRP A 1 106 ? 11.349 -7.331 -9.249 1.00 97.00 106 TRP A O 1
ATOM 805 N N . VAL A 1 107 ? 9.752 -5.977 -10.068 1.00 96.69 107 VAL A N 1
ATOM 806 C CA . VAL A 1 107 ? 10.238 -6.030 -11.458 1.00 96.69 107 VAL A CA 1
ATOM 807 C C . VAL A 1 107 ? 11.658 -5.465 -11.565 1.00 96.69 107 VAL A C 1
ATOM 809 O O . VAL A 1 107 ? 12.530 -6.097 -12.168 1.00 96.69 107 VAL A O 1
ATOM 812 N N . LEU A 1 108 ? 11.921 -4.312 -10.943 1.00 96.56 108 LEU A N 1
ATOM 813 C CA . LEU A 1 108 ? 13.244 -3.680 -10.954 1.00 96.56 108 LEU A CA 1
ATOM 814 C C . LEU A 1 108 ? 14.284 -4.504 -10.183 1.00 96.56 108 LEU A C 1
ATOM 816 O O . LEU A 1 108 ? 15.409 -4.675 -10.656 1.00 96.56 108 LEU A O 1
ATOM 820 N N . ALA A 1 109 ? 13.910 -5.059 -9.031 1.00 97.00 109 ALA A N 1
ATOM 821 C CA . ALA A 1 109 ? 14.770 -5.926 -8.236 1.00 97.00 109 ALA A CA 1
ATOM 822 C C . ALA A 1 109 ? 15.110 -7.222 -8.980 1.00 97.00 109 ALA A C 1
ATOM 824 O O . ALA A 1 109 ? 16.272 -7.625 -8.999 1.00 97.00 109 ALA A O 1
ATOM 825 N N . ALA A 1 110 ? 14.134 -7.847 -9.648 1.00 96.94 110 ALA A N 1
ATOM 826 C CA . ALA A 1 110 ? 14.351 -9.041 -10.460 1.00 96.94 110 ALA A CA 1
ATOM 827 C C . ALA A 1 110 ? 15.281 -8.754 -11.649 1.00 96.94 110 ALA A C 1
ATOM 829 O O . ALA A 1 110 ? 16.225 -9.508 -11.894 1.00 96.94 110 ALA A O 1
ATOM 830 N N . ALA A 1 111 ? 15.074 -7.636 -12.352 1.00 96.19 111 ALA A N 1
ATOM 831 C CA . ALA A 1 111 ? 15.961 -7.207 -13.431 1.00 96.19 111 ALA A CA 1
ATOM 832 C C . ALA A 1 111 ? 17.395 -6.959 -12.922 1.00 96.19 111 ALA A C 1
ATOM 834 O O . ALA A 1 111 ? 18.358 -7.456 -13.514 1.00 96.19 111 ALA A O 1
ATOM 835 N N . SER A 1 112 ? 17.535 -6.263 -11.790 1.00 95.75 112 SER A N 1
ATOM 836 C CA . SER A 1 112 ? 18.821 -6.017 -11.128 1.00 95.75 112 SER A CA 1
ATOM 837 C C . SER A 1 112 ? 19.515 -7.319 -10.715 1.00 95.75 112 SER A C 1
ATOM 839 O O . SER A 1 112 ? 20.691 -7.522 -11.020 1.00 95.75 112 SER A O 1
ATOM 841 N N . ALA A 1 113 ? 18.775 -8.258 -10.120 1.00 95.75 113 ALA A N 1
ATOM 842 C CA . ALA A 1 113 ? 19.274 -9.575 -9.736 1.00 95.75 113 ALA A CA 1
ATOM 843 C C . ALA A 1 113 ? 19.805 -10.362 -10.944 1.00 95.75 113 ALA A C 1
ATOM 845 O O . ALA A 1 113 ? 20.921 -10.883 -10.905 1.00 95.75 113 ALA A O 1
ATOM 846 N N . VAL A 1 114 ? 19.052 -10.408 -12.049 1.00 96.50 114 VAL A N 1
ATOM 847 C CA . VAL A 1 114 ? 19.478 -11.087 -13.286 1.00 96.50 114 VAL A CA 1
ATOM 848 C C . VAL A 1 114 ? 20.752 -10.455 -13.853 1.00 96.50 114 VAL A C 1
ATOM 850 O O . VAL A 1 114 ? 21.666 -11.175 -14.265 1.00 96.50 114 VAL A O 1
ATOM 853 N N . LEU A 1 115 ? 20.853 -9.124 -13.860 1.00 93.75 115 LEU A N 1
ATOM 854 C CA . LEU A 1 115 ? 22.050 -8.422 -14.331 1.00 93.75 115 LEU A CA 1
ATOM 855 C C . LEU A 1 115 ? 23.260 -8.667 -13.419 1.00 93.75 115 LEU A C 1
ATOM 857 O O . LEU A 1 115 ? 24.357 -8.921 -13.926 1.00 93.75 115 LEU A O 1
ATOM 861 N N . ALA A 1 116 ? 23.066 -8.661 -12.099 1.00 93.31 116 ALA A N 1
ATOM 862 C CA . ALA A 1 116 ? 24.113 -8.946 -11.121 1.00 93.31 116 ALA A CA 1
ATOM 863 C C . ALA A 1 116 ? 24.647 -10.380 -11.265 1.00 93.31 116 ALA A C 1
ATOM 865 O O . ALA A 1 116 ? 25.861 -10.595 -11.283 1.00 93.31 116 ALA A O 1
ATOM 866 N N . LEU A 1 117 ? 23.756 -11.357 -11.467 1.00 92.81 117 LEU A N 1
ATOM 867 C CA . LEU A 1 117 ? 24.133 -12.753 -11.708 1.00 92.81 117 LEU A CA 1
ATOM 868 C C . LEU A 1 117 ? 24.928 -12.927 -13.011 1.00 92.81 117 LEU A C 1
ATOM 870 O O . LEU A 1 117 ? 25.824 -13.768 -13.071 1.00 92.81 117 LEU A O 1
ATOM 874 N N . ARG A 1 118 ? 24.660 -12.109 -14.036 1.00 95.12 118 ARG A N 1
ATOM 875 C CA . ARG A 1 118 ? 25.409 -12.131 -15.306 1.00 95.12 118 ARG A CA 1
ATOM 876 C C . ARG A 1 118 ? 26.775 -11.439 -15.227 1.00 95.12 118 ARG A C 1
ATOM 878 O O . ARG A 1 118 ? 27.678 -11.828 -15.961 1.00 95.12 118 ARG A O 1
ATOM 885 N N . ARG A 1 119 ? 26.944 -10.424 -14.371 1.00 89.31 119 ARG A N 1
ATOM 886 C CA . ARG A 1 119 ? 28.144 -9.553 -14.321 1.00 89.31 119 ARG A CA 1
ATOM 887 C C . ARG A 1 119 ? 29.083 -9.811 -13.134 1.00 89.31 119 ARG A C 1
ATOM 889 O O . ARG A 1 119 ? 29.995 -9.024 -12.912 1.00 89.31 119 ARG A O 1
ATOM 896 N N . ARG A 1 120 ? 28.898 -10.936 -12.433 1.00 91.75 120 ARG A N 1
ATOM 897 C CA . ARG A 1 120 ? 29.448 -11.255 -11.100 1.00 91.75 120 ARG A CA 1
ATOM 898 C C . ARG A 1 120 ? 28.884 -10.311 -10.021 1.00 91.75 120 ARG A C 1
ATOM 900 O O . ARG A 1 120 ? 29.187 -9.120 -10.035 1.00 91.75 120 ARG A O 1
ATOM 907 N N . PRO A 1 121 ? 28.109 -10.827 -9.052 1.00 91.19 121 PRO A N 1
ATOM 908 C CA . PRO A 1 121 ? 27.485 -9.986 -8.042 1.00 91.19 121 PRO A CA 1
ATOM 909 C C . PRO A 1 121 ? 28.542 -9.439 -7.078 1.00 91.19 121 PRO A C 1
ATOM 911 O O . PRO A 1 121 ? 29.391 -10.190 -6.571 1.00 91.19 121 PRO A O 1
ATOM 914 N N . SER A 1 122 ? 28.458 -8.136 -6.816 1.00 91.06 122 SER A N 1
ATOM 915 C CA . SER A 1 122 ? 29.206 -7.455 -5.759 1.00 91.06 122 SER A CA 1
ATOM 916 C C . SER A 1 122 ? 28.794 -7.984 -4.382 1.00 91.06 122 SER A C 1
ATOM 918 O O . SER A 1 122 ? 27.759 -8.637 -4.239 1.00 91.06 122 SER A O 1
ATOM 920 N N . LEU A 1 123 ? 29.582 -7.687 -3.346 1.00 89.56 123 LEU A N 1
ATOM 921 C CA . LEU A 1 123 ? 29.234 -8.066 -1.972 1.00 89.56 123 LEU A CA 1
ATOM 922 C C . LEU A 1 123 ? 27.867 -7.497 -1.554 1.00 89.56 123 LEU A C 1
ATOM 924 O O . LEU A 1 123 ? 27.086 -8.199 -0.919 1.00 89.56 123 LEU A O 1
ATOM 928 N N . ILE A 1 124 ? 27.560 -6.264 -1.968 1.00 88.56 124 ILE A N 1
ATOM 929 C CA . ILE A 1 124 ? 26.287 -5.593 -1.674 1.00 88.56 124 ILE A CA 1
ATOM 930 C C . ILE A 1 124 ? 25.119 -6.309 -2.369 1.00 88.56 124 ILE A C 1
ATOM 932 O O . ILE A 1 124 ? 24.098 -6.556 -1.732 1.00 88.56 124 ILE A O 1
ATOM 936 N N . ASP A 1 125 ? 25.276 -6.724 -3.633 1.00 90.81 125 ASP A N 1
ATOM 937 C CA . ASP A 1 125 ? 24.216 -7.470 -4.336 1.00 90.81 125 ASP A CA 1
ATOM 938 C C . ASP A 1 125 ? 23.949 -8.809 -3.658 1.00 90.81 125 ASP A C 1
ATOM 940 O O . ASP A 1 125 ? 22.799 -9.196 -3.484 1.00 90.81 125 ASP A O 1
ATOM 944 N N . ARG A 1 126 ? 25.012 -9.521 -3.260 1.00 90.44 126 ARG A N 1
ATOM 945 C CA . ARG A 1 126 ? 24.887 -10.804 -2.555 1.00 90.44 126 ARG A CA 1
ATOM 946 C C . ARG A 1 126 ? 24.161 -10.628 -1.230 1.00 90.44 126 ARG A C 1
ATOM 948 O O . ARG A 1 126 ? 23.314 -11.453 -0.908 1.00 90.44 126 ARG A O 1
ATOM 955 N N . LEU A 1 127 ? 24.472 -9.560 -0.493 1.00 91.56 127 LEU A N 1
ATOM 956 C CA . LEU A 1 127 ? 23.797 -9.233 0.757 1.00 91.56 127 LEU A CA 1
ATOM 957 C C . LEU A 1 127 ? 22.303 -8.987 0.524 1.00 91.56 127 LEU A C 1
ATOM 959 O O . LEU A 1 127 ? 21.489 -9.623 1.183 1.00 91.56 127 LEU A O 1
ATOM 963 N N . PHE A 1 128 ? 21.927 -8.126 -0.424 1.00 94.19 128 PHE A N 1
ATOM 964 C CA . PHE A 1 128 ? 20.510 -7.865 -0.688 1.00 94.19 128 PHE A CA 1
ATOM 965 C C . PHE A 1 128 ? 19.776 -9.073 -1.274 1.00 94.19 128 PHE A C 1
ATOM 967 O O . PHE A 1 128 ? 18.632 -9.309 -0.903 1.00 94.19 128 PHE A O 1
ATOM 974 N N . LEU A 1 129 ? 20.418 -9.876 -2.127 1.00 94.25 129 LEU A N 1
ATOM 975 C CA . LEU A 1 129 ? 19.852 -11.140 -2.609 1.00 94.25 129 LEU A CA 1
ATOM 976 C C . LEU A 1 129 ? 19.610 -12.116 -1.456 1.00 94.25 129 LEU A C 1
ATOM 978 O O . LEU A 1 129 ? 18.536 -12.704 -1.374 1.00 94.25 129 LEU A O 1
ATOM 982 N N . LEU A 1 130 ? 20.581 -12.265 -0.551 1.00 91.31 130 LEU A N 1
ATOM 983 C CA . LEU A 1 130 ? 20.446 -13.113 0.630 1.00 91.31 130 LEU A CA 1
ATOM 984 C C . LEU A 1 130 ? 19.320 -12.610 1.539 1.00 91.31 130 LEU A C 1
ATOM 986 O O . LEU A 1 130 ? 18.479 -13.400 1.951 1.00 91.31 130 LEU A O 1
ATOM 990 N N . LEU A 1 131 ? 19.271 -11.306 1.817 1.00 90.44 131 LEU A N 1
ATOM 991 C CA . LEU A 1 131 ? 18.219 -10.703 2.635 1.00 90.44 131 LEU A CA 1
ATOM 992 C C . LEU A 1 131 ? 16.838 -10.837 1.984 1.00 90.44 131 LEU A C 1
ATOM 994 O O . LEU A 1 131 ? 15.885 -11.158 2.681 1.00 90.44 131 LEU A O 1
ATOM 998 N N . ALA A 1 132 ? 16.723 -10.663 0.665 1.00 94.19 132 ALA A N 1
ATOM 999 C CA . ALA A 1 132 ? 15.469 -10.873 -0.057 1.00 94.19 132 ALA A CA 1
ATOM 1000 C C . ALA A 1 132 ? 15.025 -12.342 0.002 1.00 94.19 132 ALA A C 1
ATOM 1002 O O . ALA A 1 132 ? 13.851 -12.618 0.233 1.00 94.19 132 ALA A O 1
ATOM 1003 N N . LEU A 1 133 ? 15.956 -13.292 -0.145 1.00 92.94 133 LEU A N 1
ATOM 1004 C CA . LEU A 1 133 ? 15.670 -14.721 0.002 1.00 92.94 133 LEU A CA 1
ATOM 1005 C C . LEU A 1 133 ? 15.236 -15.073 1.428 1.00 92.94 133 LEU A C 1
ATOM 1007 O O . LEU A 1 133 ? 14.275 -15.820 1.597 1.00 92.94 133 LEU A O 1
ATOM 1011 N N . LEU A 1 134 ? 15.905 -14.524 2.444 1.00 88.44 134 LEU A N 1
ATOM 1012 C CA . LEU A 1 134 ? 15.539 -14.719 3.846 1.00 88.44 134 LEU A CA 1
ATOM 1013 C C . LEU A 1 134 ? 14.185 -14.082 4.171 1.00 88.44 134 LEU A C 1
ATOM 1015 O O . LEU A 1 134 ? 13.377 -14.723 4.832 1.00 88.44 134 LEU A O 1
ATOM 1019 N N . GLY A 1 135 ? 13.906 -12.873 3.677 1.00 89.56 135 GLY A N 1
ATOM 1020 C CA . GLY A 1 135 ? 12.616 -12.200 3.844 1.00 89.56 135 GLY A CA 1
ATOM 1021 C C . GLY A 1 135 ? 11.476 -12.960 3.165 1.00 89.56 135 GLY A C 1
ATOM 1022 O O . GLY A 1 135 ? 10.423 -13.164 3.767 1.00 89.56 135 GLY A O 1
ATOM 1023 N N . ALA A 1 136 ? 11.705 -13.467 1.950 1.00 91.31 136 ALA A N 1
ATOM 1024 C CA . ALA A 1 136 ? 10.752 -14.328 1.259 1.00 91.31 136 ALA A CA 1
ATOM 1025 C C . ALA A 1 136 ? 10.532 -15.639 2.027 1.00 91.31 136 ALA A C 1
ATOM 1027 O O . ALA A 1 136 ? 9.390 -16.013 2.269 1.00 91.31 136 ALA A O 1
ATOM 1028 N N . ALA A 1 137 ? 11.600 -16.310 2.471 1.00 89.25 137 ALA A N 1
ATOM 1029 C CA . ALA A 1 137 ? 11.496 -17.530 3.267 1.00 89.25 137 ALA A CA 1
ATOM 1030 C C . ALA A 1 137 ? 10.756 -17.286 4.591 1.00 89.25 137 ALA A C 1
ATOM 1032 O O . ALA A 1 137 ? 9.879 -18.068 4.945 1.00 89.25 137 ALA A O 1
ATOM 1033 N N . ALA A 1 138 ? 11.045 -16.184 5.287 1.00 84.62 138 ALA A N 1
ATOM 1034 C CA . ALA A 1 138 ? 10.349 -15.794 6.507 1.00 84.62 138 ALA A CA 1
ATOM 1035 C C . ALA A 1 138 ? 8.848 -15.591 6.251 1.00 84.62 138 ALA A C 1
ATOM 1037 O O . ALA A 1 138 ? 8.038 -16.164 6.973 1.00 84.62 138 ALA A O 1
ATOM 1038 N N . GLY A 1 139 ? 8.471 -14.885 5.181 1.00 84.12 139 GLY A N 1
ATOM 1039 C CA . GLY A 1 139 ? 7.065 -14.685 4.813 1.00 84.12 139 GLY A CA 1
ATOM 1040 C C . GLY A 1 139 ? 6.313 -15.963 4.408 1.00 84.12 139 GLY A C 1
ATOM 1041 O O . GLY A 1 139 ? 5.084 -15.969 4.405 1.00 84.12 139 GLY A O 1
ATOM 1042 N N . VAL A 1 140 ? 7.027 -17.043 4.068 1.00 85.81 140 VAL A N 1
ATOM 1043 C CA . VAL A 1 140 ? 6.447 -18.377 3.809 1.00 85.81 140 VAL A CA 1
ATOM 1044 C C . VAL A 1 140 ? 6.392 -19.230 5.079 1.00 85.81 140 VAL A C 1
ATOM 1046 O O . VAL A 1 140 ? 5.473 -20.027 5.256 1.00 85.81 140 VAL A O 1
ATOM 1049 N N . ILE A 1 141 ? 7.408 -19.124 5.937 1.00 82.75 141 ILE A N 1
ATOM 1050 C CA . ILE A 1 141 ? 7.572 -19.981 7.116 1.00 82.75 141 ILE A CA 1
ATOM 1051 C C . ILE A 1 141 ? 6.695 -19.506 8.271 1.00 82.75 141 ILE A C 1
ATOM 1053 O O . ILE A 1 141 ? 6.089 -20.349 8.938 1.00 82.75 141 ILE A O 1
ATOM 1057 N N . PHE A 1 142 ? 6.662 -18.195 8.516 1.00 75.88 142 PHE A N 1
ATOM 1058 C CA . PHE A 1 142 ? 5.929 -17.605 9.625 1.00 75.88 142 PHE A CA 1
ATOM 1059 C C . PHE A 1 142 ? 4.483 -17.356 9.222 1.00 75.88 142 PHE A C 1
ATOM 1061 O O . PHE A 1 142 ? 4.159 -16.403 8.513 1.00 75.88 142 PHE A O 1
ATOM 1068 N N . ASP A 1 143 ? 3.629 -18.260 9.682 1.00 67.06 143 ASP A N 1
ATOM 1069 C CA . ASP A 1 143 ? 2.192 -18.129 9.536 1.00 67.06 143 ASP A CA 1
ATOM 1070 C C . ASP A 1 143 ? 1.674 -17.021 10.462 1.00 67.06 143 ASP A C 1
ATOM 1072 O O . ASP A 1 143 ? 2.130 -16.898 11.599 1.00 67.06 143 ASP A O 1
ATOM 1076 N N . GLY A 1 144 ? 0.761 -16.188 9.962 1.00 66.19 144 GLY A N 1
ATOM 1077 C CA . GLY A 1 144 ? 0.224 -15.047 10.713 1.00 66.19 144 GLY A CA 1
ATOM 1078 C C . GLY A 1 144 ? 1.081 -13.777 10.681 1.00 66.19 144 GLY A C 1
ATOM 1079 O O . GLY A 1 144 ? 0.802 -12.853 11.431 1.00 66.19 144 GLY A O 1
ATOM 1080 N N . ALA A 1 145 ? 2.102 -13.688 9.824 1.00 68.31 145 ALA A N 1
ATOM 1081 C CA . ALA A 1 145 ? 2.877 -12.460 9.660 1.00 68.31 145 ALA A CA 1
ATOM 1082 C C . ALA A 1 145 ? 1.975 -11.283 9.220 1.00 68.31 145 ALA A C 1
ATOM 1084 O O . ALA A 1 145 ? 1.313 -11.361 8.182 1.00 68.31 145 ALA A O 1
ATOM 1085 N N . SER A 1 146 ? 1.963 -10.194 9.996 1.00 75.25 146 SER A N 1
ATOM 1086 C CA . SER A 1 146 ? 1.210 -8.968 9.688 1.00 75.25 146 SER A CA 1
ATOM 1087 C C . SER A 1 146 ? 1.699 -8.300 8.397 1.00 75.25 146 SER A C 1
ATOM 1089 O O . SER A 1 146 ? 2.815 -8.562 7.939 1.00 75.25 146 SER A O 1
ATOM 1091 N N . GLY A 1 147 ? 0.916 -7.371 7.834 1.00 80.81 147 GLY A N 1
ATOM 1092 C CA . GLY A 1 147 ? 1.328 -6.587 6.661 1.00 80.81 147 GLY A CA 1
ATOM 1093 C C . GLY A 1 147 ? 2.698 -5.915 6.831 1.00 80.81 147 GLY A C 1
ATOM 1094 O O . GLY A 1 147 ? 3.505 -5.894 5.904 1.00 80.81 147 GLY A O 1
ATOM 1095 N N . SER A 1 148 ? 3.043 -5.498 8.054 1.00 82.44 148 SER A N 1
ATOM 1096 C CA . SER A 1 148 ? 4.361 -4.935 8.381 1.00 82.44 148 SER A CA 1
ATOM 1097 C C . SER A 1 148 ? 5.537 -5.897 8.165 1.00 82.44 148 SER A C 1
ATOM 1099 O O . SER A 1 148 ? 6.644 -5.442 7.873 1.00 82.44 148 SER A O 1
ATOM 1101 N N . ALA A 1 149 ? 5.329 -7.216 8.224 1.00 84.25 149 ALA A N 1
ATOM 1102 C CA . ALA A 1 149 ? 6.374 -8.190 7.918 1.00 84.25 149 ALA A CA 1
ATOM 1103 C C . ALA A 1 149 ? 6.801 -8.151 6.440 1.00 84.25 149 ALA A C 1
ATOM 1105 O O . ALA A 1 149 ? 7.919 -8.560 6.121 1.00 84.25 149 ALA A O 1
ATOM 1106 N N . ALA A 1 150 ? 5.976 -7.589 5.545 1.00 89.06 150 ALA A N 1
ATOM 1107 C CA . ALA A 1 150 ? 6.341 -7.352 4.148 1.00 89.06 150 ALA A CA 1
ATOM 1108 C C . ALA A 1 150 ? 7.598 -6.474 4.009 1.00 89.06 150 ALA A C 1
ATOM 1110 O O . ALA A 1 150 ? 8.337 -6.620 3.033 1.00 89.06 150 ALA A O 1
ATOM 1111 N N . LEU A 1 151 ? 7.896 -5.625 5.003 1.00 88.62 151 LEU A N 1
ATOM 1112 C CA . LEU A 1 151 ? 9.088 -4.769 5.022 1.00 88.62 151 LEU A CA 1
ATOM 1113 C C . LEU A 1 151 ? 10.399 -5.560 4.953 1.00 88.62 151 LEU A C 1
ATOM 1115 O O . LEU A 1 151 ? 11.360 -5.107 4.331 1.00 88.62 151 LEU A O 1
ATOM 1119 N N . TRP A 1 152 ? 10.431 -6.770 5.519 1.00 87.12 152 TRP A N 1
ATOM 1120 C CA . TRP A 1 152 ? 11.600 -7.653 5.446 1.00 87.12 152 TRP A CA 1
ATOM 1121 C C . TRP A 1 152 ? 11.946 -8.078 4.022 1.00 87.12 152 TRP A C 1
ATOM 1123 O O . TRP A 1 152 ? 13.092 -8.429 3.746 1.00 87.12 152 TRP A O 1
ATOM 1133 N N . LEU A 1 153 ? 10.967 -8.035 3.120 1.00 92.69 153 LEU A N 1
ATOM 1134 C CA . LEU A 1 153 ? 11.131 -8.371 1.716 1.00 92.69 153 LEU A CA 1
ATOM 1135 C C . LEU A 1 153 ? 11.240 -7.116 0.845 1.00 92.69 153 LEU A C 1
ATOM 1137 O O . LEU A 1 153 ? 12.113 -7.051 -0.018 1.00 92.69 153 LEU A O 1
ATOM 1141 N N . THR A 1 154 ? 10.417 -6.093 1.081 1.00 93.88 154 THR A N 1
ATOM 1142 C CA . THR A 1 154 ? 10.437 -4.875 0.256 1.00 93.88 154 THR A CA 1
ATOM 1143 C C . THR A 1 154 ? 11.731 -4.081 0.418 1.00 93.88 154 THR A C 1
ATOM 1145 O O . THR A 1 154 ? 12.247 -3.591 -0.584 1.00 93.88 154 THR A O 1
ATOM 1148 N N . LEU A 1 155 ? 12.319 -4.009 1.620 1.00 92.75 155 LEU A N 1
ATOM 1149 C CA . LEU A 1 155 ? 13.584 -3.300 1.852 1.00 92.75 155 LEU A CA 1
ATOM 1150 C C . LEU A 1 155 ? 14.760 -3.862 1.031 1.00 92.75 155 LEU A C 1
ATOM 1152 O O . LEU A 1 155 ? 15.400 -3.089 0.312 1.00 92.75 155 LEU A O 1
ATOM 1156 N N . PRO A 1 156 ? 15.078 -5.171 1.073 1.00 95.62 156 PRO A N 1
ATOM 1157 C CA . PRO A 1 156 ? 16.162 -5.699 0.254 1.00 95.62 156 PRO A CA 1
ATOM 1158 C C . PRO A 1 156 ? 15.853 -5.665 -1.247 1.00 95.62 156 PRO A C 1
ATOM 1160 O O . PRO A 1 156 ? 16.768 -5.434 -2.040 1.00 95.62 156 PRO A O 1
ATOM 1163 N N . LEU A 1 157 ? 14.587 -5.818 -1.655 1.00 96.75 157 LEU A N 1
ATOM 1164 C CA . LEU A 1 157 ? 14.197 -5.638 -3.057 1.00 96.75 157 LEU A CA 1
ATOM 1165 C C . LEU A 1 157 ? 14.409 -4.190 -3.520 1.00 96.75 157 LEU A C 1
ATOM 1167 O O . LEU A 1 157 ? 14.971 -3.974 -4.592 1.00 96.75 157 LEU A O 1
ATOM 1171 N N . ALA A 1 158 ? 14.054 -3.198 -2.703 1.00 96.00 158 ALA A N 1
ATOM 1172 C CA . ALA A 1 158 ? 14.341 -1.792 -2.976 1.00 96.00 158 ALA A CA 1
ATOM 1173 C C . ALA A 1 158 ? 15.853 -1.533 -3.055 1.00 96.00 158 ALA A C 1
ATOM 1175 O O . ALA A 1 158 ? 16.308 -0.814 -3.945 1.00 96.00 158 ALA A O 1
ATOM 1176 N N . GLY A 1 159 ? 16.649 -2.188 -2.201 1.00 94.88 159 GLY A N 1
ATOM 1177 C CA . GLY A 1 159 ? 18.110 -2.185 -2.287 1.00 94.88 159 GLY A CA 1
ATOM 1178 C C . GLY A 1 159 ? 18.619 -2.686 -3.643 1.00 94.88 159 GLY A C 1
ATOM 1179 O O . GLY A 1 159 ? 19.415 -2.004 -4.291 1.00 94.88 159 GLY A O 1
ATOM 1180 N N . LEU A 1 160 ? 18.101 -3.815 -4.138 1.00 95.94 160 LEU A N 1
ATOM 1181 C CA . LEU A 1 160 ? 18.436 -4.326 -5.475 1.00 95.94 160 LEU A CA 1
ATOM 1182 C C . LEU A 1 160 ? 17.972 -3.383 -6.591 1.00 95.94 160 LEU A C 1
ATOM 1184 O O . LEU A 1 160 ? 18.739 -3.108 -7.516 1.00 95.94 160 LEU A O 1
ATOM 1188 N N . ALA A 1 161 ? 16.747 -2.867 -6.505 1.00 97.06 161 ALA A N 1
ATOM 1189 C CA . ALA A 1 161 ? 16.189 -1.931 -7.478 1.00 97.06 161 ALA A CA 1
ATOM 1190 C C . ALA A 1 161 ? 16.996 -0.621 -7.546 1.00 97.06 161 ALA A C 1
ATOM 1192 O O . ALA A 1 161 ? 17.220 -0.092 -8.637 1.00 97.06 161 ALA A O 1
ATOM 1193 N N . SER A 1 162 ? 17.509 -0.139 -6.408 1.00 95.44 162 SER A N 1
ATOM 1194 C CA . SER A 1 162 ? 18.296 1.097 -6.318 1.00 95.44 162 SER A CA 1
ATOM 1195 C C . SER A 1 162 ? 19.576 1.049 -7.151 1.00 95.44 162 SER A C 1
ATOM 1197 O O . SER A 1 162 ? 19.975 2.059 -7.727 1.00 95.44 162 SER A O 1
ATOM 1199 N N . ARG A 1 163 ? 20.189 -0.132 -7.296 1.00 93.62 163 ARG A N 1
ATOM 1200 C CA . ARG A 1 163 ? 21.363 -0.312 -8.153 1.00 93.62 163 ARG A CA 1
ATOM 1201 C C . ARG A 1 163 ? 21.023 -0.117 -9.625 1.00 93.62 163 ARG A C 1
ATOM 1203 O O . ARG A 1 163 ? 21.733 0.596 -10.323 1.00 93.62 163 ARG A O 1
ATOM 1210 N N . LEU A 1 164 ? 19.939 -0.735 -10.091 1.00 95.12 164 LEU A N 1
ATOM 1211 C CA . LEU A 1 164 ? 19.484 -0.577 -11.473 1.00 95.12 164 LEU A CA 1
ATOM 1212 C C . LEU A 1 164 ? 19.118 0.886 -11.764 1.00 95.12 164 LEU A C 1
ATOM 1214 O O . LEU A 1 164 ? 19.401 1.405 -12.846 1.00 95.12 164 LEU A O 1
ATOM 1218 N N . LEU A 1 165 ? 18.537 1.565 -10.774 1.00 96.19 165 LEU A N 1
ATOM 1219 C CA . LEU A 1 165 ? 18.266 2.994 -10.841 1.00 96.19 165 LEU A CA 1
ATOM 1220 C C . LEU A 1 165 ? 19.565 3.814 -10.922 1.00 96.19 165 LEU A C 1
ATOM 1222 O O . LEU A 1 165 ? 19.675 4.680 -11.786 1.00 96.19 165 LEU A O 1
ATOM 1226 N N . ALA A 1 166 ? 20.567 3.513 -10.094 1.00 95.06 166 ALA A N 1
ATOM 1227 C CA . ALA A 1 166 ? 21.873 4.175 -10.126 1.00 95.06 166 ALA A CA 1
ATOM 1228 C C . ALA A 1 166 ? 22.589 3.976 -11.475 1.00 95.06 166 ALA A C 1
ATOM 1230 O O . ALA A 1 166 ? 23.069 4.943 -12.068 1.00 95.06 166 ALA A O 1
ATOM 1231 N N . ASP A 1 167 ? 22.570 2.756 -12.019 1.00 92.88 167 ASP A N 1
ATOM 1232 C CA . ASP A 1 167 ? 23.115 2.435 -13.347 1.00 92.88 167 ASP A CA 1
ATOM 1233 C C . ASP A 1 167 ? 22.384 3.198 -14.475 1.00 92.88 167 ASP A C 1
ATOM 1235 O O . ASP A 1 167 ? 22.950 3.445 -15.546 1.00 92.88 167 ASP A O 1
ATOM 1239 N N . SER A 1 168 ? 21.137 3.622 -14.239 1.00 94.75 168 SER A N 1
ATOM 1240 C CA . SER A 1 168 ? 20.363 4.427 -15.193 1.00 94.75 168 SER A CA 1
ATOM 1241 C C . SER A 1 168 ? 20.803 5.896 -15.248 1.00 94.75 168 SER A C 1
ATOM 1243 O O . SER A 1 168 ? 20.585 6.574 -16.255 1.00 94.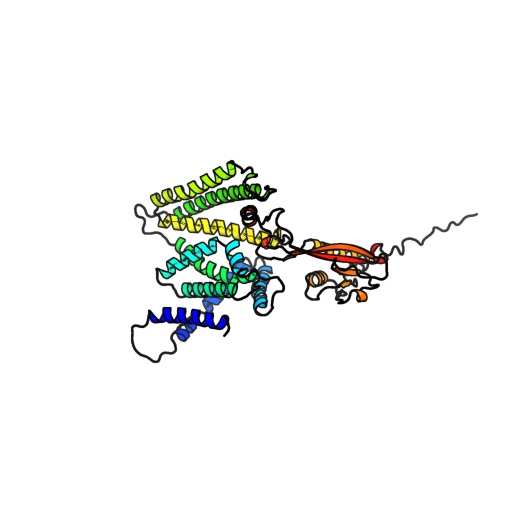75 168 SER A O 1
ATOM 1245 N N . PHE A 1 169 ? 21.494 6.383 -14.214 1.00 94.31 169 PHE A N 1
ATOM 1246 C CA . PHE A 1 169 ? 22.114 7.710 -14.210 1.00 94.31 169 PHE A CA 1
ATOM 1247 C C . PHE A 1 169 ? 23.510 7.736 -14.845 1.00 94.31 169 PHE A C 1
ATOM 1249 O O . PHE A 1 169 ? 23.988 8.817 -15.194 1.00 94.31 169 PHE A O 1
ATOM 1256 N N . ALA A 1 170 ? 24.147 6.582 -15.065 1.00 91.75 170 ALA A N 1
ATOM 1257 C CA . ALA A 1 170 ? 25.459 6.521 -15.704 1.00 91.75 170 ALA A CA 1
ATOM 1258 C C . ALA A 1 170 ? 25.421 7.089 -17.134 1.00 91.75 170 ALA A C 1
ATOM 1260 O O . ALA A 1 170 ? 24.487 6.820 -17.894 1.00 91.75 170 ALA A O 1
ATOM 1261 N N . GLU A 1 171 ? 26.438 7.876 -17.495 1.00 86.94 171 GLU A N 1
ATOM 1262 C CA . GLU A 1 171 ? 26.572 8.423 -18.844 1.00 86.94 171 GLU A CA 1
ATOM 1263 C C . GLU A 1 171 ? 26.747 7.325 -19.890 1.00 86.94 171 GLU A C 1
ATOM 1265 O O . GLU A 1 171 ? 27.492 6.363 -19.699 1.00 86.94 171 GLU A O 1
ATOM 1270 N N . ASP A 1 172 ? 26.006 7.463 -20.990 1.00 84.69 172 ASP A N 1
ATOM 1271 C CA . ASP A 1 172 ? 26.086 6.567 -22.133 1.00 84.69 172 ASP A CA 1
ATOM 1272 C C . ASP A 1 172 ? 27.052 7.171 -23.156 1.00 84.69 172 ASP A C 1
ATOM 1274 O O . ASP A 1 172 ? 26.695 8.071 -23.917 1.00 84.69 172 ASP A O 1
ATOM 1278 N N . SER A 1 173 ? 28.306 6.721 -23.122 1.00 78.19 173 SER A N 1
ATOM 1279 C CA . SER A 1 173 ? 29.352 7.159 -24.054 1.00 78.19 173 SER A CA 1
ATOM 1280 C C . SER A 1 173 ? 29.328 6.406 -25.386 1.00 78.19 173 SER A C 1
ATOM 1282 O O . SER A 1 173 ? 29.988 6.830 -26.331 1.00 78.19 173 SER A O 1
ATOM 1284 N N . ASP A 1 174 ? 28.569 5.310 -25.482 1.00 71.94 174 ASP A N 1
ATOM 1285 C CA . ASP A 1 174 ? 28.655 4.334 -26.580 1.00 71.94 174 ASP A CA 1
ATOM 1286 C C . ASP A 1 174 ? 27.629 4.589 -27.702 1.00 71.94 174 ASP A C 1
ATOM 1288 O O . ASP A 1 174 ? 27.171 3.665 -28.379 1.00 71.94 174 ASP A O 1
ATOM 1292 N N . GLY A 1 175 ? 27.232 5.848 -27.909 1.00 64.44 175 GLY A N 1
ATOM 1293 C CA . GLY A 1 175 ? 26.254 6.221 -28.933 1.00 64.44 175 GLY A CA 1
ATOM 1294 C C . GLY A 1 175 ? 26.703 5.821 -30.345 1.00 64.44 175 GLY A C 1
ATOM 1295 O O . GLY A 1 175 ? 27.748 6.260 -30.815 1.00 64.44 175 GLY A O 1
ATOM 1296 N N . MET A 1 176 ? 25.889 5.020 -31.047 1.00 64.75 176 MET A N 1
ATOM 1297 C CA . MET A 1 176 ? 26.202 4.493 -32.389 1.00 64.75 176 MET A CA 1
ATOM 1298 C C . MET A 1 176 ? 26.304 5.581 -33.474 1.00 64.75 176 MET A C 1
ATOM 1300 O O . MET A 1 176 ? 27.062 5.415 -34.426 1.00 64.75 176 MET A O 1
ATOM 1304 N N . TYR A 1 177 ? 25.551 6.680 -33.347 1.00 69.69 177 TYR A N 1
ATOM 1305 C CA . TYR A 1 177 ? 25.491 7.740 -34.366 1.00 69.69 177 TYR A CA 1
ATOM 1306 C C . TYR A 1 177 ? 25.845 9.124 -33.819 1.00 69.69 177 TYR A C 1
ATOM 1308 O O . TYR A 1 177 ? 26.607 9.857 -34.442 1.00 69.69 177 TYR A O 1
ATOM 1316 N N . LEU A 1 178 ? 25.313 9.477 -32.650 1.00 72.81 178 LEU A N 1
ATOM 1317 C CA . LEU A 1 178 ? 25.595 10.716 -31.932 1.00 72.81 178 LEU A CA 1
ATOM 1318 C C . LEU A 1 178 ? 25.640 10.389 -30.434 1.00 72.81 178 LEU A C 1
ATOM 1320 O O . LEU A 1 178 ? 24.806 9.599 -29.978 1.00 72.81 178 LEU A O 1
ATOM 1324 N N . PRO A 1 179 ? 26.565 10.979 -29.658 1.00 82.88 179 PRO A N 1
ATOM 1325 C CA . PRO A 1 179 ? 26.505 10.877 -28.208 1.00 82.88 179 PRO A CA 1
ATOM 1326 C C . PRO A 1 179 ? 25.166 11.456 -27.742 1.00 82.88 179 PRO A C 1
ATOM 1328 O O . PRO A 1 179 ? 24.814 12.590 -28.080 1.00 82.88 179 PRO A O 1
ATOM 1331 N N . ALA A 1 180 ? 24.390 10.654 -27.015 1.00 87.81 180 ALA A N 1
ATOM 1332 C CA . ALA A 1 180 ? 23.084 11.076 -26.546 1.00 87.81 180 ALA A CA 1
ATOM 1333 C C . ALA A 1 180 ? 23.252 12.254 -25.569 1.00 87.81 180 ALA A C 1
ATOM 1335 O O . ALA A 1 180 ? 23.994 12.135 -24.589 1.00 87.81 180 ALA A O 1
ATOM 1336 N N . PRO A 1 181 ? 22.573 13.394 -25.784 1.00 91.00 181 PRO A N 1
ATOM 1337 C CA . PRO A 1 181 ? 22.632 14.500 -24.838 1.00 91.00 181 PRO A CA 1
ATOM 1338 C C . PRO A 1 181 ? 22.164 14.049 -23.450 1.00 91.00 181 PRO A C 1
ATOM 1340 O O . PRO A 1 181 ? 21.210 13.278 -23.350 1.00 91.00 181 PRO A O 1
ATOM 1343 N N . GLY A 1 182 ? 22.760 14.561 -22.369 1.00 88.94 182 GLY A N 1
ATOM 1344 C CA . GLY A 1 182 ? 22.401 14.149 -21.000 1.00 88.94 182 GLY A CA 1
ATOM 1345 C C . GLY A 1 182 ? 20.911 14.316 -20.655 1.00 88.94 182 GLY A C 1
ATOM 1346 O O . GLY A 1 182 ? 20.359 13.533 -19.887 1.00 88.94 182 GLY A O 1
ATOM 1347 N N . TRP A 1 183 ? 20.226 15.276 -21.285 1.00 94.25 183 TRP A N 1
ATOM 1348 C CA . TRP A 1 183 ? 18.793 15.526 -21.099 1.00 94.25 183 TRP A CA 1
ATOM 1349 C C . TRP A 1 183 ? 17.874 14.525 -21.821 1.00 94.25 183 TRP A C 1
ATOM 1351 O O . TRP A 1 183 ? 16.688 14.454 -21.495 1.00 94.25 183 TRP A O 1
ATOM 1361 N N . SER A 1 184 ? 18.385 13.739 -22.777 1.00 95.12 184 SER A N 1
ATOM 1362 C CA . SER A 1 184 ? 17.582 12.805 -23.593 1.00 95.12 184 SER A CA 1
ATOM 1363 C C . SER A 1 184 ? 16.828 11.782 -22.738 1.00 95.12 184 SER A C 1
ATOM 1365 O O . SER A 1 184 ? 15.638 11.544 -22.941 1.00 95.12 184 SER A O 1
ATOM 1367 N N . ARG A 1 185 ? 17.487 11.256 -21.699 1.00 95.62 185 ARG A N 1
ATOM 1368 C CA . ARG A 1 185 ? 16.898 10.334 -20.715 1.00 95.62 185 ARG A CA 1
ATOM 1369 C C . ARG A 1 185 ? 15.718 10.968 -19.986 1.00 95.62 185 ARG A C 1
ATOM 1371 O O . ARG A 1 185 ? 14.710 10.307 -19.766 1.00 95.62 185 ARG A O 1
ATOM 1378 N N . GLY A 1 186 ? 15.835 12.255 -19.653 1.00 96.38 186 GLY A N 1
ATOM 1379 C CA . GLY A 1 186 ? 14.775 13.035 -19.019 1.00 96.38 186 GLY A CA 1
ATOM 1380 C C . GLY A 1 186 ? 13.558 13.198 -19.927 1.00 96.38 186 GLY A C 1
ATOM 1381 O O . GLY A 1 186 ? 12.434 13.046 -19.464 1.00 96.38 186 GLY A O 1
ATOM 1382 N N . VAL A 1 187 ? 13.765 13.418 -21.229 1.00 97.31 187 VAL A N 1
ATOM 1383 C CA . VAL A 1 187 ? 12.663 13.500 -22.205 1.00 97.31 187 VAL A CA 1
ATOM 1384 C C . VAL A 1 187 ? 11.926 12.168 -22.326 1.00 97.31 187 VAL A C 1
ATOM 1386 O O . VAL A 1 187 ? 10.697 12.151 -22.263 1.00 97.31 187 VAL A O 1
ATOM 1389 N N . VAL A 1 188 ? 12.654 11.051 -22.427 1.00 97.75 188 VAL A N 1
ATOM 1390 C CA . VAL A 1 188 ? 12.044 9.709 -22.436 1.00 97.75 188 VAL A CA 1
ATOM 1391 C C . VAL A 1 188 ? 11.292 9.445 -21.127 1.00 97.75 188 VAL A C 1
ATOM 1393 O O . VAL A 1 188 ? 10.161 8.964 -21.161 1.00 97.75 188 VAL A O 1
ATOM 1396 N N . ALA A 1 189 ? 11.880 9.808 -19.983 1.00 98.06 189 ALA A N 1
ATOM 1397 C CA . ALA A 1 189 ? 11.259 9.639 -18.672 1.00 98.06 189 ALA A CA 1
ATOM 1398 C C . ALA A 1 189 ? 9.953 10.439 -18.542 1.00 98.06 189 ALA A C 1
ATOM 1400 O O . ALA A 1 189 ? 8.932 9.875 -18.157 1.00 98.06 189 ALA A O 1
ATOM 1401 N N . VAL A 1 190 ? 9.954 11.725 -18.908 1.00 98.38 190 VAL A N 1
ATOM 1402 C CA . VAL A 1 190 ? 8.760 12.588 -18.869 1.00 98.38 190 VAL A CA 1
ATOM 1403 C C . VAL A 1 190 ? 7.683 12.088 -19.832 1.00 98.38 190 VAL A C 1
ATOM 1405 O O . VAL A 1 190 ? 6.513 12.023 -19.457 1.00 98.38 190 VAL A O 1
ATOM 1408 N N . GLY A 1 191 ? 8.067 11.682 -21.047 1.00 98.19 191 GLY A N 1
ATOM 1409 C CA . GLY A 1 191 ? 7.140 11.095 -22.014 1.00 98.19 191 GLY A CA 1
ATOM 1410 C C . GLY A 1 191 ? 6.478 9.821 -21.484 1.00 98.19 191 GLY A C 1
ATOM 1411 O O . GLY A 1 191 ? 5.259 9.673 -21.579 1.00 98.19 191 GLY A O 1
ATOM 1412 N N . LEU A 1 192 ? 7.260 8.935 -20.856 1.00 98.38 192 LEU A N 1
ATOM 1413 C CA . LEU A 1 192 ? 6.739 7.722 -20.229 1.00 98.38 192 LEU A CA 1
ATOM 1414 C C . LEU A 1 192 ? 5.814 8.036 -19.048 1.00 98.38 192 LEU A C 1
ATOM 1416 O O . LEU A 1 192 ? 4.753 7.427 -18.951 1.00 98.38 192 LEU A O 1
ATOM 1420 N N . ILE A 1 193 ? 6.176 8.986 -18.179 1.00 98.50 193 ILE A N 1
ATOM 1421 C CA . ILE A 1 193 ? 5.323 9.422 -17.060 1.00 98.50 193 ILE A CA 1
ATOM 1422 C C . ILE A 1 193 ? 3.968 9.906 -17.587 1.00 98.50 193 ILE A C 1
ATOM 1424 O O . ILE A 1 193 ? 2.933 9.492 -17.070 1.00 98.50 193 ILE A O 1
ATOM 1428 N N . GLY A 1 194 ? 3.961 10.732 -18.638 1.00 98.25 194 GLY A N 1
ATOM 1429 C CA . GLY A 1 194 ? 2.727 11.198 -19.271 1.00 98.25 194 GLY A CA 1
ATOM 1430 C C . GLY A 1 194 ? 1.880 10.048 -19.822 1.00 98.25 194 GLY A C 1
ATOM 1431 O O . GLY A 1 194 ? 0.679 9.985 -19.559 1.00 98.25 194 GLY A O 1
ATOM 1432 N N . ALA A 1 195 ? 2.502 9.099 -20.527 1.00 98.31 195 ALA A N 1
ATOM 1433 C CA . ALA A 1 195 ? 1.802 7.936 -21.068 1.00 98.31 195 ALA A CA 1
ATOM 1434 C C . ALA A 1 195 ? 1.232 7.024 -19.965 1.00 98.31 195 ALA A C 1
ATOM 1436 O O . ALA A 1 195 ? 0.081 6.599 -20.061 1.00 98.31 195 ALA A O 1
ATOM 1437 N N . LEU A 1 196 ? 1.997 6.770 -18.897 1.00 98.25 196 LEU A N 1
ATOM 1438 C CA . LEU A 1 196 ? 1.555 5.986 -17.740 1.00 98.25 196 LEU A CA 1
ATOM 1439 C C . LEU A 1 196 ? 0.439 6.684 -16.957 1.00 98.25 196 LEU A C 1
ATOM 1441 O O . LEU A 1 196 ? -0.475 6.012 -16.483 1.00 98.25 196 LEU A O 1
ATOM 1445 N N . ALA A 1 197 ? 0.469 8.014 -16.850 1.00 98.12 197 ALA A N 1
ATOM 1446 C CA . ALA A 1 197 ? -0.599 8.779 -16.215 1.00 98.12 197 ALA A CA 1
ATOM 1447 C C . ALA A 1 197 ? -1.917 8.645 -16.992 1.00 98.12 197 ALA A C 1
ATOM 1449 O O . ALA A 1 197 ? -2.939 8.302 -16.398 1.00 98.12 197 ALA A O 1
ATOM 1450 N N . VAL A 1 198 ? -1.886 8.830 -18.319 1.00 98.38 198 VAL A N 1
ATOM 1451 C CA . VAL A 1 198 ? -3.066 8.634 -19.182 1.00 98.38 198 VAL A CA 1
ATOM 1452 C C . VAL A 1 198 ? -3.572 7.194 -19.097 1.00 98.38 198 VAL A C 1
ATOM 1454 O O . VAL A 1 198 ? -4.767 6.979 -18.898 1.00 98.38 198 VAL A O 1
ATOM 1457 N N . PHE A 1 199 ? -2.667 6.213 -19.181 1.00 98.00 199 PHE A N 1
ATOM 1458 C CA . PHE A 1 199 ? -3.003 4.797 -19.034 1.00 98.00 199 PHE A CA 1
ATOM 1459 C C . PHE A 1 199 ? -3.700 4.519 -17.698 1.00 98.00 199 PHE A C 1
ATOM 1461 O O . PHE A 1 199 ? -4.746 3.879 -17.666 1.00 98.00 199 PHE A O 1
ATOM 1468 N N . THR A 1 200 ? -3.144 5.023 -16.596 1.00 96.81 200 THR A N 1
ATOM 1469 C CA . THR A 1 200 ? -3.647 4.753 -15.243 1.00 96.81 200 THR A CA 1
ATOM 1470 C C . THR A 1 200 ? -5.009 5.396 -15.008 1.00 96.81 200 THR A C 1
ATOM 1472 O O . THR A 1 200 ? -5.885 4.752 -14.436 1.00 96.81 200 THR A O 1
ATOM 1475 N N . LEU A 1 201 ? -5.226 6.626 -15.483 1.00 97.06 201 LEU A N 1
ATOM 1476 C CA . LEU A 1 201 ? -6.528 7.293 -15.388 1.00 97.06 201 LEU A CA 1
ATOM 1477 C C . LEU A 1 201 ? -7.610 6.529 -16.163 1.00 97.06 201 LEU A C 1
ATOM 1479 O O . LEU A 1 201 ? -8.679 6.257 -15.615 1.00 97.06 201 LEU A O 1
ATOM 1483 N N . ALA A 1 202 ? -7.307 6.116 -17.395 1.00 97.75 202 ALA A N 1
ATOM 1484 C CA . ALA A 1 202 ? -8.224 5.325 -18.209 1.00 97.75 202 ALA A CA 1
ATOM 1485 C C . ALA A 1 202 ? -8.472 3.926 -17.605 1.00 97.75 202 ALA A C 1
ATOM 1487 O O . ALA A 1 202 ? -9.602 3.440 -17.581 1.00 97.75 202 ALA A O 1
ATOM 1488 N N . ALA A 1 203 ? -7.442 3.292 -17.035 1.00 96.56 203 ALA A N 1
ATOM 1489 C CA . ALA A 1 203 ? -7.576 2.021 -16.325 1.00 96.56 203 ALA A CA 1
ATOM 1490 C C . ALA A 1 203 ? -8.443 2.146 -15.060 1.00 96.56 203 ALA A C 1
ATOM 1492 O O . ALA A 1 203 ? -9.248 1.259 -14.781 1.00 96.56 203 ALA A O 1
ATOM 1493 N N . GLN A 1 204 ? -8.331 3.247 -14.312 1.00 95.75 204 GLN A N 1
ATOM 1494 C CA . GLN A 1 204 ? -9.189 3.519 -13.154 1.00 95.75 204 GLN A CA 1
ATOM 1495 C C . GLN A 1 204 ? -10.651 3.741 -13.555 1.00 95.75 204 GLN A C 1
ATOM 1497 O O . GLN A 1 204 ? -11.555 3.292 -12.852 1.00 95.75 204 GLN A O 1
ATOM 1502 N N . GLU A 1 205 ? -10.899 4.419 -14.674 1.00 95.81 205 GLU A N 1
ATOM 1503 C CA . GLU A 1 205 ? -12.247 4.598 -15.214 1.00 95.81 205 GLU A CA 1
ATOM 1504 C C . GLU A 1 205 ? -12.874 3.270 -15.642 1.00 95.81 205 GLU A C 1
ATOM 1506 O O . GLU A 1 205 ? -13.987 2.950 -15.219 1.00 95.81 205 GLU A O 1
ATOM 1511 N N . MET A 1 206 ? -12.116 2.453 -16.374 1.00 95.38 206 MET A N 1
ATOM 1512 C CA . MET A 1 206 ? -12.503 1.085 -16.707 1.00 95.38 206 MET A CA 1
ATOM 1513 C C . MET A 1 206 ? -12.834 0.277 -15.446 1.00 95.38 206 MET A C 1
ATOM 1515 O O . MET A 1 206 ? -13.876 -0.366 -15.357 1.00 95.38 206 MET A O 1
ATOM 1519 N N . ALA A 1 207 ? -11.970 0.353 -14.435 1.00 94.00 207 ALA A N 1
ATOM 1520 C CA . ALA A 1 207 ? -12.155 -0.353 -13.180 1.00 94.00 207 ALA A CA 1
ATOM 1521 C C . ALA A 1 207 ? -13.426 0.090 -12.429 1.00 94.00 207 ALA A C 1
ATOM 1523 O O . ALA A 1 207 ? -14.150 -0.753 -11.903 1.00 94.00 207 ALA A O 1
ATOM 1524 N N . ARG A 1 208 ? -13.756 1.390 -12.428 1.00 92.25 208 ARG A N 1
ATOM 1525 C CA . ARG A 1 208 ? -15.019 1.884 -11.847 1.00 92.25 208 ARG A CA 1
ATOM 1526 C C . ARG A 1 208 ? -16.244 1.315 -12.556 1.00 92.25 208 ARG A C 1
ATOM 1528 O O . ARG A 1 208 ? -17.209 0.967 -11.882 1.00 92.25 208 ARG A O 1
ATOM 1535 N N . ALA A 1 209 ? -16.201 1.199 -13.883 1.00 92.38 209 ALA A N 1
ATOM 1536 C CA . ALA A 1 209 ? -17.300 0.615 -14.647 1.00 92.38 209 ALA A CA 1
ATOM 1537 C C . ALA A 1 209 ? -17.534 -0.861 -14.275 1.00 92.38 209 ALA A C 1
ATOM 1539 O O . ALA A 1 209 ? -18.681 -1.287 -14.157 1.00 92.38 209 ALA A O 1
ATOM 1540 N N . LEU A 1 210 ? -16.463 -1.621 -14.016 1.00 90.81 210 LEU A N 1
ATOM 1541 C CA . LEU A 1 210 ? -16.546 -3.041 -13.649 1.00 90.81 210 LEU A CA 1
ATOM 1542 C C . LEU A 1 210 ? -17.247 -3.291 -12.301 1.00 90.81 210 LEU A C 1
ATOM 1544 O O . LEU A 1 210 ? -18.024 -4.244 -12.200 1.00 90.81 210 LEU A O 1
ATOM 1548 N N . ILE A 1 211 ? -17.062 -2.410 -11.308 1.00 87.88 211 ILE A N 1
ATOM 1549 C CA . ILE A 1 211 ? -17.779 -2.495 -10.015 1.00 87.88 211 ILE A CA 1
ATOM 1550 C C . ILE A 1 211 ? -19.301 -2.375 -10.205 1.00 87.88 211 ILE A C 1
ATOM 1552 O O . ILE A 1 211 ? -20.071 -2.923 -9.422 1.00 87.88 211 ILE A O 1
ATOM 1556 N N . GLY A 1 212 ? -19.763 -1.679 -11.249 1.00 82.25 212 GLY A N 1
ATOM 1557 C CA . GLY A 1 212 ? -21.192 -1.523 -11.538 1.00 82.25 212 GLY A CA 1
ATOM 1558 C C . GLY A 1 212 ? -21.913 -2.824 -11.923 1.00 82.25 212 GLY A C 1
ATOM 1559 O O . GLY A 1 212 ? -23.134 -2.813 -12.075 1.00 82.25 212 GLY A O 1
ATOM 1560 N N . SER A 1 213 ? -21.193 -3.941 -12.089 1.00 82.88 213 SER A N 1
ATOM 1561 C CA . SER A 1 213 ? -21.781 -5.239 -12.433 1.00 82.88 213 SER A CA 1
ATOM 1562 C C . SER A 1 213 ? -22.539 -5.866 -11.255 1.00 82.88 213 SER A C 1
ATOM 1564 O O . SER A 1 213 ? -21.949 -6.446 -10.347 1.00 82.88 213 SER A O 1
ATOM 1566 N N . ALA A 1 214 ? -23.875 -5.815 -11.280 1.00 72.00 214 ALA A N 1
ATOM 1567 C CA . ALA A 1 214 ? -24.708 -6.428 -10.236 1.00 72.00 214 ALA A CA 1
ATOM 1568 C C . ALA A 1 214 ? -24.430 -7.939 -10.072 1.00 72.00 214 ALA A C 1
ATOM 1570 O O . ALA A 1 214 ? -24.243 -8.440 -8.959 1.00 72.00 214 ALA A O 1
ATOM 1571 N N . ASP A 1 215 ? -24.301 -8.648 -11.196 1.00 75.81 215 ASP A N 1
ATOM 1572 C CA . ASP A 1 215 ? -24.140 -10.106 -11.219 1.00 75.81 215 ASP A CA 1
ATOM 1573 C C . ASP A 1 215 ? -22.677 -10.562 -11.097 1.00 75.81 215 ASP A C 1
ATOM 1575 O O . ASP A 1 215 ? -22.389 -11.757 -11.153 1.00 75.81 215 ASP A O 1
ATOM 1579 N N . GLY A 1 216 ? -21.723 -9.629 -10.976 1.00 74.62 216 GLY A N 1
ATOM 1580 C CA . GLY A 1 216 ? -20.294 -9.953 -10.978 1.00 74.62 216 GLY A CA 1
ATOM 1581 C C . GLY A 1 216 ? -19.790 -10.535 -12.307 1.00 74.62 216 GLY A C 1
ATOM 1582 O O . GLY A 1 216 ? -18.714 -11.134 -12.353 1.00 74.62 216 GLY A O 1
ATOM 1583 N N . THR A 1 217 ? -20.567 -10.388 -13.385 1.00 82.25 217 THR A N 1
ATOM 1584 C CA . THR A 1 217 ? -20.207 -10.832 -14.734 1.00 82.25 217 THR A CA 1
ATOM 1585 C C . THR A 1 217 ? -19.878 -9.637 -15.623 1.00 82.25 217 THR A C 1
ATOM 1587 O O . THR A 1 217 ? -20.506 -8.584 -15.546 1.00 82.25 217 THR A O 1
ATOM 1590 N N . VAL A 1 218 ? -18.894 -9.811 -16.509 1.00 85.25 218 VAL A N 1
ATOM 1591 C CA . VAL A 1 218 ? -18.465 -8.760 -17.450 1.00 85.25 218 VAL A CA 1
ATOM 1592 C C . VAL A 1 218 ? -19.521 -8.515 -18.536 1.00 85.25 218 VAL A C 1
ATOM 1594 O O . VAL A 1 218 ? -19.611 -7.418 -19.076 1.00 85.25 218 VAL A O 1
ATOM 1597 N N . SER A 1 219 ? -20.360 -9.513 -18.830 1.00 84.12 219 SER A N 1
ATOM 1598 C CA . SER A 1 219 ? -21.325 -9.490 -19.937 1.00 84.12 219 SER A CA 1
ATOM 1599 C C . SER A 1 219 ? -22.402 -8.405 -19.824 1.00 84.12 219 SER A C 1
ATOM 1601 O O . SER A 1 219 ? -22.976 -8.029 -20.841 1.00 84.12 219 SER A O 1
ATOM 1603 N N . GLY A 1 220 ? -22.688 -7.915 -18.613 1.00 81.88 220 GLY A N 1
ATOM 1604 C CA . GLY A 1 220 ? -23.674 -6.856 -18.371 1.00 81.88 220 GLY A CA 1
ATOM 1605 C C . GLY A 1 220 ? -23.083 -5.449 -18.240 1.00 81.88 220 GLY A C 1
ATOM 1606 O O . GLY A 1 220 ? -23.836 -4.498 -18.043 1.00 81.88 220 GLY A O 1
ATOM 1607 N N . VAL A 1 221 ? -21.756 -5.298 -18.311 1.00 88.19 221 VAL A N 1
ATOM 1608 C CA . VAL A 1 221 ? -21.089 -4.010 -18.080 1.00 88.19 221 VAL A CA 1
ATOM 1609 C C . VAL A 1 221 ? -20.936 -3.244 -19.385 1.00 88.19 221 VAL A C 1
ATOM 1611 O O . VAL A 1 221 ? -20.256 -3.690 -20.309 1.00 88.19 221 VAL A O 1
ATOM 1614 N N . THR A 1 222 ? -21.496 -2.038 -19.436 1.00 92.31 222 THR A N 1
ATOM 1615 C CA . THR A 1 222 ? -21.188 -1.077 -20.498 1.00 92.31 222 THR A CA 1
ATOM 1616 C C . THR A 1 222 ? -19.812 -0.476 -20.236 1.00 92.31 222 THR A C 1
ATOM 1618 O O . THR A 1 222 ? -19.660 0.404 -19.388 1.00 92.31 222 THR A O 1
ATOM 1621 N N . LEU A 1 223 ? -18.796 -0.973 -20.941 1.00 93.25 223 LEU A N 1
ATOM 1622 C CA . LEU A 1 223 ? -17.432 -0.473 -20.793 1.00 93.25 223 LEU A CA 1
ATOM 1623 C C . LEU A 1 223 ? -17.285 0.905 -21.468 1.00 93.25 223 LEU A C 1
ATOM 1625 O O . LEU A 1 223 ? -17.713 1.060 -22.616 1.00 93.25 223 LEU A O 1
ATOM 1629 N N . PRO A 1 224 ? -16.661 1.892 -20.800 1.00 95.69 224 PRO A N 1
ATOM 1630 C CA . PRO A 1 224 ? -16.404 3.208 -21.378 1.00 95.69 224 PRO A CA 1
ATOM 1631 C C . PRO A 1 224 ? -15.465 3.082 -22.587 1.00 95.69 224 PRO A C 1
ATOM 1633 O O . PRO A 1 224 ? -14.307 2.673 -22.463 1.00 95.69 224 PRO A O 1
ATOM 1636 N N . SER A 1 225 ? -15.979 3.375 -23.787 1.00 96.88 225 SER A N 1
ATOM 1637 C CA . SER A 1 225 ? -15.238 3.200 -25.046 1.00 96.88 225 SER A CA 1
ATOM 1638 C C . SER A 1 225 ? -14.033 4.133 -25.152 1.00 96.88 225 SER A C 1
ATOM 1640 O O . SER A 1 225 ? -13.005 3.765 -25.715 1.00 96.88 225 SER A O 1
ATOM 1642 N N . ASP A 1 226 ? -14.152 5.329 -24.591 1.00 97.50 226 ASP A N 1
ATOM 1643 C CA . ASP A 1 226 ? -13.081 6.310 -24.445 1.00 97.50 226 ASP A CA 1
ATOM 1644 C C . ASP A 1 226 ? -11.934 5.783 -23.576 1.00 97.50 226 ASP A C 1
ATOM 1646 O O . ASP A 1 226 ? -10.779 5.859 -24.001 1.00 97.50 226 ASP A O 1
ATOM 1650 N N . ALA A 1 227 ? -12.226 5.149 -22.438 1.00 96.75 227 ALA A N 1
ATOM 1651 C CA . ALA A 1 227 ? -11.199 4.521 -21.606 1.00 96.75 227 ALA A CA 1
ATOM 1652 C C . ALA A 1 227 ? -10.456 3.396 -22.353 1.00 96.75 227 ALA A C 1
ATOM 1654 O O . ALA A 1 227 ? -9.228 3.322 -22.294 1.00 96.75 227 ALA A O 1
ATOM 1655 N N . ILE A 1 228 ? -11.170 2.551 -23.113 1.00 97.06 228 ILE A N 1
ATOM 1656 C CA . ILE A 1 228 ? -10.547 1.496 -23.942 1.00 97.06 228 ILE A CA 1
ATOM 1657 C C . ILE A 1 228 ? -9.594 2.114 -24.966 1.00 97.06 228 ILE A C 1
ATOM 1659 O O . ILE A 1 228 ? -8.449 1.672 -25.098 1.00 97.06 228 ILE A O 1
ATOM 1663 N N . VAL A 1 229 ? -10.055 3.145 -25.679 1.00 97.81 229 VAL A N 1
ATOM 1664 C CA . VAL A 1 229 ? -9.245 3.845 -26.681 1.00 97.81 229 VAL A CA 1
ATOM 1665 C C . VAL A 1 229 ? -8.017 4.473 -26.028 1.00 97.81 229 VAL A C 1
ATOM 1667 O O . VAL A 1 229 ? -6.918 4.316 -26.553 1.00 97.81 229 VAL A O 1
ATOM 1670 N N . LEU A 1 230 ? -8.152 5.119 -24.867 1.00 98.12 230 LEU A N 1
ATOM 1671 C CA . LEU A 1 230 ? -7.028 5.734 -24.157 1.00 98.12 230 LEU A CA 1
ATOM 1672 C C . LEU A 1 230 ? -6.012 4.706 -23.646 1.00 98.12 230 LEU A C 1
ATOM 1674 O O . LEU A 1 230 ? -4.809 4.938 -23.774 1.00 98.12 230 LEU A O 1
ATOM 1678 N N . ILE A 1 231 ? -6.455 3.559 -23.126 1.00 98.06 231 ILE A N 1
ATOM 1679 C CA . ILE A 1 231 ? -5.568 2.448 -22.738 1.00 98.06 231 ILE A CA 1
ATOM 1680 C C . ILE A 1 231 ? -4.794 1.940 -23.960 1.00 98.06 231 ILE A C 1
ATOM 1682 O O . ILE A 1 231 ? -3.571 1.783 -23.907 1.00 98.06 231 ILE A O 1
ATOM 1686 N N . PHE A 1 232 ? -5.488 1.719 -25.078 1.00 98.12 232 PHE A N 1
ATOM 1687 C CA . PHE A 1 232 ? -4.865 1.241 -26.310 1.00 98.12 232 PHE A CA 1
ATOM 1688 C C . PHE A 1 232 ? -3.857 2.253 -26.867 1.00 98.12 232 PHE A C 1
ATOM 1690 O O . PHE A 1 232 ? -2.708 1.905 -27.144 1.00 98.12 232 PHE A O 1
ATOM 1697 N N . VAL A 1 233 ? -4.263 3.519 -26.983 1.00 98.25 233 VAL A N 1
ATOM 1698 C CA . VAL A 1 233 ? -3.435 4.608 -27.509 1.00 98.25 233 VAL A CA 1
ATOM 1699 C C . VAL A 1 233 ? -2.214 4.836 -26.622 1.00 98.25 233 VAL A C 1
ATOM 1701 O O . VAL A 1 233 ? -1.102 4.858 -27.141 1.00 98.25 233 VAL A O 1
ATOM 1704 N N . SER A 1 234 ? -2.373 4.938 -25.300 1.00 98.19 234 SER A N 1
ATOM 1705 C CA . SER A 1 234 ? -1.238 5.105 -24.375 1.00 98.19 234 SER A CA 1
ATOM 1706 C C . SER A 1 234 ? -0.255 3.932 -24.447 1.00 98.19 234 SER A C 1
ATOM 1708 O O . SER A 1 234 ? 0.954 4.152 -24.513 1.00 98.19 234 SER A O 1
ATOM 1710 N N . THR A 1 235 ? -0.752 2.695 -24.549 1.00 98.25 235 THR A N 1
ATOM 1711 C CA . THR A 1 235 ? 0.091 1.503 -24.742 1.00 98.25 235 THR A CA 1
ATOM 1712 C C . THR A 1 235 ? 0.863 1.570 -26.063 1.00 98.25 235 THR A C 1
ATOM 1714 O O . THR A 1 235 ? 2.072 1.336 -26.090 1.00 98.25 235 THR A O 1
ATOM 1717 N N . MET A 1 236 ? 0.198 1.947 -27.160 1.00 98.19 236 MET A N 1
ATOM 1718 C CA . MET A 1 236 ? 0.849 2.160 -28.456 1.00 98.19 236 MET A CA 1
ATOM 1719 C C . MET A 1 236 ? 1.895 3.274 -28.400 1.00 98.19 236 MET A C 1
ATOM 1721 O O . MET A 1 236 ? 2.982 3.098 -28.945 1.00 98.19 236 MET A O 1
ATOM 1725 N N . PHE A 1 237 ? 1.630 4.376 -27.696 1.00 98.00 237 PHE A N 1
ATOM 1726 C CA . PHE A 1 237 ? 2.608 5.447 -27.489 1.00 98.00 237 PHE A CA 1
ATOM 1727 C C . PHE A 1 237 ? 3.843 4.972 -26.720 1.00 98.00 237 PHE A C 1
ATOM 1729 O O . PHE A 1 237 ? 4.950 5.366 -27.079 1.00 98.00 237 PHE A O 1
ATOM 1736 N N . ILE A 1 238 ? 3.691 4.101 -25.717 1.00 98.19 238 ILE A N 1
ATOM 1737 C CA . ILE A 1 238 ? 4.832 3.516 -24.993 1.00 98.19 238 ILE A CA 1
ATOM 1738 C C . ILE A 1 238 ? 5.674 2.643 -25.935 1.00 98.19 238 ILE A C 1
ATOM 1740 O O . ILE A 1 238 ? 6.895 2.795 -25.991 1.00 98.19 238 ILE A O 1
ATOM 1744 N N . VAL A 1 239 ? 5.033 1.762 -26.711 1.00 98.06 239 VAL A N 1
ATOM 1745 C CA . VAL A 1 239 ? 5.728 0.833 -27.620 1.00 98.06 239 VAL A CA 1
ATOM 1746 C C . VAL A 1 239 ? 6.399 1.575 -28.777 1.00 98.06 239 VAL A C 1
ATOM 1748 O O . VAL A 1 239 ? 7.594 1.405 -29.014 1.00 98.06 239 VAL A O 1
ATOM 1751 N N . ILE A 1 240 ? 5.658 2.422 -29.493 1.00 98.06 240 ILE A N 1
ATOM 1752 C CA . ILE A 1 240 ? 6.181 3.199 -30.626 1.00 98.06 240 ILE A CA 1
ATOM 1753 C C . ILE A 1 240 ? 7.222 4.207 -30.133 1.00 98.06 240 ILE A C 1
ATOM 1755 O O . ILE A 1 240 ? 8.276 4.346 -30.753 1.00 98.06 240 ILE A O 1
ATOM 1759 N N . GLY A 1 241 ? 6.964 4.863 -28.998 1.00 97.62 241 GLY A N 1
ATOM 1760 C CA . GLY A 1 241 ? 7.900 5.782 -28.359 1.00 97.62 241 GLY A CA 1
ATOM 1761 C C . GLY A 1 241 ? 9.232 5.110 -28.041 1.00 97.62 241 GLY A C 1
ATOM 1762 O O . GLY A 1 241 ? 10.277 5.672 -28.361 1.00 97.62 241 GLY A O 1
ATOM 1763 N N . PHE A 1 242 ? 9.217 3.879 -27.514 1.00 97.44 242 PHE A N 1
ATOM 1764 C CA . PHE A 1 242 ? 10.442 3.106 -27.297 1.00 97.44 242 PHE A CA 1
ATOM 1765 C C . PHE A 1 242 ? 11.253 2.945 -28.587 1.00 97.44 242 PHE A C 1
ATOM 1767 O O . PHE A 1 242 ? 12.432 3.288 -28.597 1.00 97.44 242 PHE A O 1
ATOM 1774 N N . PHE A 1 243 ? 10.648 2.466 -29.678 1.00 97.81 243 PHE A N 1
ATOM 1775 C CA . PHE A 1 243 ? 11.377 2.264 -30.936 1.00 97.81 243 PHE A CA 1
ATOM 1776 C C . PHE A 1 243 ? 11.8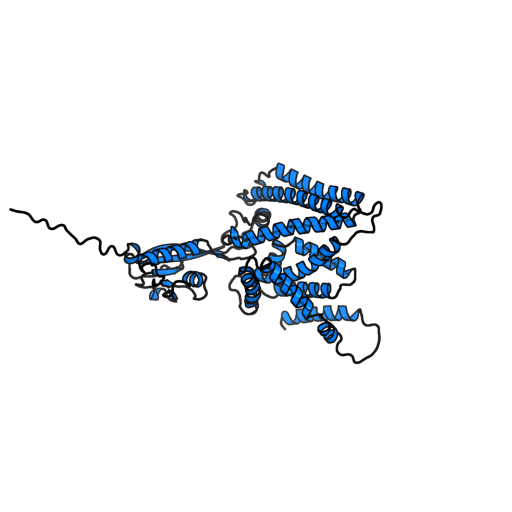82 3.578 -31.537 1.00 97.81 243 PHE A C 1
ATOM 1778 O O . PHE A 1 243 ? 13.009 3.632 -32.030 1.00 97.81 243 PHE A O 1
ATOM 1785 N N . LEU A 1 244 ? 11.082 4.642 -31.459 1.00 96.50 244 LEU A N 1
ATOM 1786 C CA . LEU A 1 244 ? 11.448 5.962 -31.964 1.00 96.50 244 LEU A CA 1
ATOM 1787 C C . LEU A 1 244 ? 12.653 6.539 -31.207 1.00 96.50 244 LEU A C 1
ATOM 1789 O O . LEU A 1 244 ? 13.635 6.942 -31.832 1.00 96.50 244 LEU A O 1
ATOM 1793 N N . PHE A 1 245 ? 12.625 6.525 -29.873 1.00 95.25 245 PHE A N 1
ATOM 1794 C CA . PHE A 1 245 ? 13.738 7.024 -29.062 1.00 95.25 245 PHE A CA 1
ATOM 1795 C C . PHE A 1 245 ? 14.966 6.110 -29.133 1.00 95.25 245 PHE A C 1
ATOM 1797 O O . PHE A 1 245 ? 16.090 6.609 -29.228 1.00 95.25 245 PHE A O 1
ATOM 1804 N N . ALA A 1 246 ? 14.769 4.789 -29.189 1.00 94.94 246 ALA A N 1
ATOM 1805 C CA . ALA A 1 246 ? 15.859 3.831 -29.348 1.00 94.94 246 ALA A CA 1
ATOM 1806 C C . ALA A 1 246 ? 16.564 3.986 -30.700 1.00 94.94 246 ALA A C 1
ATOM 1808 O O . ALA A 1 246 ? 17.786 3.852 -30.761 1.00 94.94 246 ALA A O 1
ATOM 1809 N N . SER A 1 247 ? 15.823 4.313 -31.764 1.00 93.56 247 SER A N 1
ATOM 1810 C CA . SER A 1 247 ? 16.400 4.611 -33.077 1.00 93.56 247 SER A CA 1
ATOM 1811 C C . SER A 1 247 ? 17.155 5.941 -33.106 1.00 93.56 247 SER A C 1
ATOM 1813 O O . SER A 1 247 ? 18.082 6.080 -33.899 1.00 93.56 247 SER A O 1
ATOM 1815 N N . LEU A 1 248 ? 16.758 6.920 -32.286 1.00 92.81 248 LEU A N 1
ATOM 1816 C CA . LEU A 1 248 ? 17.341 8.262 -32.297 1.00 92.81 248 LEU A CA 1
ATOM 1817 C C . LEU A 1 248 ? 18.600 8.374 -31.423 1.00 92.81 248 LEU A C 1
ATOM 1819 O O . LEU A 1 248 ? 19.601 8.940 -31.855 1.00 92.81 248 LEU A O 1
ATOM 1823 N N . TRP A 1 249 ? 18.551 7.839 -30.200 1.00 92.88 249 TRP A N 1
ATOM 1824 C CA . TRP A 1 249 ? 19.608 7.993 -29.187 1.00 92.88 249 TRP A CA 1
ATOM 1825 C C . TRP A 1 249 ? 20.210 6.669 -28.708 1.00 92.88 249 TRP A C 1
ATOM 1827 O O . TRP A 1 249 ? 21.081 6.661 -27.843 1.00 92.88 249 TRP A O 1
ATOM 1837 N N . GLY A 1 250 ? 19.767 5.544 -29.266 1.00 92.69 250 GLY A N 1
ATOM 1838 C CA . GLY A 1 250 ? 20.209 4.215 -28.867 1.00 92.69 250 GLY A CA 1
ATOM 1839 C C . GLY A 1 250 ? 19.302 3.566 -27.820 1.00 92.69 250 GLY A C 1
ATOM 1840 O O . GLY A 1 250 ? 18.628 4.211 -27.007 1.00 92.69 250 GLY A O 1
ATOM 1841 N N . ALA A 1 251 ? 19.298 2.232 -27.834 1.00 93.88 251 ALA A N 1
ATOM 1842 C CA . ALA A 1 251 ? 18.458 1.430 -26.950 1.00 93.88 251 ALA A CA 1
ATOM 1843 C C . ALA A 1 251 ? 18.816 1.621 -25.469 1.00 93.88 251 ALA A C 1
ATOM 1845 O O . ALA A 1 251 ? 17.923 1.653 -24.627 1.00 93.88 251 ALA A O 1
ATOM 1846 N N . ARG A 1 252 ? 20.106 1.772 -25.137 1.00 93.75 252 ARG A N 1
ATOM 1847 C CA . ARG A 1 252 ? 20.567 1.913 -23.750 1.00 93.75 252 ARG A CA 1
ATOM 1848 C C . ARG A 1 252 ? 20.047 3.197 -23.108 1.00 93.75 252 ARG A C 1
ATOM 1850 O O . ARG A 1 252 ? 19.345 3.105 -22.106 1.00 93.75 252 ARG A O 1
ATOM 1857 N N . THR A 1 253 ? 20.305 4.354 -23.715 1.00 94.88 253 THR A N 1
ATOM 1858 C CA . THR A 1 253 ? 19.765 5.651 -23.267 1.00 94.88 253 THR A CA 1
ATOM 1859 C C . THR A 1 253 ? 18.236 5.619 -23.118 1.00 94.88 253 THR A C 1
ATOM 1861 O O . THR A 1 253 ? 17.691 6.126 -22.136 1.00 94.88 253 THR A O 1
ATOM 1864 N N . THR A 1 254 ? 17.531 4.960 -24.044 1.00 96.19 254 THR A N 1
ATOM 1865 C CA . THR A 1 254 ? 16.066 4.816 -23.975 1.00 96.19 254 THR A CA 1
ATOM 1866 C C . THR A 1 254 ? 15.626 3.965 -22.782 1.00 96.19 254 THR A C 1
ATOM 1868 O O . THR A 1 254 ? 14.731 4.369 -22.042 1.00 96.19 254 THR A O 1
ATOM 1871 N N . TRP A 1 255 ? 16.279 2.826 -22.533 1.00 96.31 255 TRP A N 1
ATOM 1872 C CA . TRP A 1 255 ? 16.012 1.997 -21.352 1.00 96.31 255 TRP A CA 1
ATOM 1873 C C . TRP A 1 255 ? 16.283 2.736 -20.042 1.00 96.31 255 TRP A C 1
ATOM 1875 O O . TRP A 1 255 ? 15.485 2.621 -19.115 1.00 96.31 255 TRP A O 1
ATOM 1885 N N . GLN A 1 256 ? 17.360 3.523 -19.971 1.00 96.00 256 GLN A N 1
ATOM 1886 C CA . GLN A 1 256 ? 17.645 4.363 -18.805 1.00 96.00 256 GLN A CA 1
ATOM 1887 C C . GLN A 1 256 ? 16.506 5.361 -18.558 1.00 96.00 256 GLN A C 1
ATOM 1889 O O . GLN A 1 256 ? 16.015 5.470 -17.437 1.00 96.00 256 GLN A O 1
ATOM 1894 N N . GLY A 1 257 ? 16.030 6.036 -19.610 1.00 97.12 257 GLY A N 1
ATOM 1895 C CA . GLY A 1 257 ? 14.876 6.930 -19.525 1.00 97.12 257 GLY A CA 1
ATOM 1896 C C . GLY A 1 257 ? 13.591 6.222 -19.085 1.00 97.12 257 GLY A C 1
ATOM 1897 O O . GLY A 1 257 ? 12.867 6.745 -18.241 1.00 97.12 257 GLY A O 1
ATOM 1898 N N . ILE A 1 258 ? 13.334 5.009 -19.586 1.00 97.69 258 ILE A N 1
ATOM 1899 C CA . ILE A 1 258 ? 12.181 4.195 -19.171 1.00 97.69 258 ILE A CA 1
ATOM 1900 C C . ILE A 1 258 ? 12.268 3.822 -17.692 1.00 97.69 258 ILE A C 1
ATOM 1902 O O . ILE A 1 258 ? 11.289 3.988 -16.970 1.00 97.69 258 ILE A O 1
ATOM 1906 N N . ILE A 1 259 ? 13.424 3.349 -17.221 1.00 97.44 259 ILE A N 1
ATOM 1907 C CA . ILE A 1 259 ? 13.614 2.977 -15.812 1.00 97.44 259 ILE A CA 1
ATOM 1908 C C . ILE A 1 259 ? 13.412 4.199 -14.911 1.00 97.44 259 ILE A C 1
ATOM 1910 O O . ILE A 1 259 ? 12.701 4.101 -13.911 1.00 97.44 259 ILE A O 1
ATOM 1914 N N . LEU A 1 260 ? 13.976 5.354 -15.280 1.00 97.69 260 LEU A N 1
ATOM 1915 C CA . LEU A 1 260 ? 13.806 6.607 -14.540 1.00 97.69 260 LEU A CA 1
ATOM 1916 C C . LEU A 1 260 ? 12.338 7.055 -14.504 1.00 97.69 260 LEU A C 1
ATOM 1918 O O . LEU A 1 260 ? 11.813 7.340 -13.428 1.00 97.69 260 LEU A O 1
ATOM 1922 N N . GLY A 1 261 ? 11.663 7.074 -15.657 1.00 97.88 261 GLY A N 1
ATOM 1923 C CA . GLY A 1 261 ? 10.259 7.472 -15.763 1.00 97.88 261 GLY A CA 1
ATOM 1924 C C . GLY A 1 261 ? 9.321 6.538 -15.000 1.00 97.88 261 GLY A C 1
ATOM 1925 O O . GLY A 1 261 ? 8.488 7.006 -14.226 1.00 97.88 261 GLY A O 1
ATOM 1926 N N . ALA A 1 262 ? 9.493 5.222 -15.155 1.00 97.44 262 ALA A N 1
ATOM 1927 C CA . ALA A 1 262 ? 8.707 4.220 -14.441 1.00 97.44 262 ALA A CA 1
ATOM 1928 C C . ALA A 1 262 ? 8.926 4.319 -12.927 1.00 97.44 262 ALA A C 1
ATOM 1930 O O . ALA A 1 262 ? 7.957 4.359 -12.175 1.00 97.44 262 ALA A O 1
ATOM 1931 N N . THR A 1 263 ? 10.179 4.424 -12.473 1.00 97.50 263 THR A N 1
ATOM 1932 C CA . THR A 1 263 ? 10.494 4.543 -11.040 1.00 97.50 263 THR A CA 1
ATOM 1933 C C . THR A 1 263 ? 9.890 5.812 -10.442 1.00 97.50 263 THR A C 1
ATOM 1935 O O . THR A 1 263 ? 9.296 5.750 -9.371 1.00 97.50 263 THR A O 1
ATOM 1938 N N . ALA A 1 264 ? 9.982 6.954 -11.131 1.00 97.38 264 ALA A N 1
ATOM 1939 C CA . ALA A 1 264 ? 9.377 8.199 -10.662 1.00 97.38 264 ALA A CA 1
ATOM 1940 C C . ALA A 1 264 ? 7.844 8.099 -10.587 1.00 97.38 264 ALA A C 1
ATOM 1942 O O . ALA A 1 264 ? 7.253 8.441 -9.563 1.00 97.38 264 ALA A O 1
ATOM 1943 N N . PHE A 1 265 ? 7.200 7.588 -11.642 1.00 97.81 265 PHE A N 1
ATOM 1944 C CA . PHE A 1 265 ? 5.747 7.418 -11.689 1.00 97.81 265 PHE A CA 1
ATOM 1945 C C . PHE A 1 265 ? 5.238 6.482 -10.583 1.00 97.81 265 PHE A C 1
ATOM 1947 O O . PHE A 1 265 ? 4.315 6.820 -9.835 1.00 97.81 265 PHE A O 1
ATOM 1954 N N . PHE A 1 266 ? 5.859 5.309 -10.450 1.00 96.56 266 PHE A N 1
ATOM 1955 C CA . PHE A 1 266 ? 5.458 4.335 -9.445 1.00 96.56 266 PHE A CA 1
ATOM 1956 C C . PHE A 1 266 ? 5.845 4.754 -8.028 1.00 96.56 266 PHE A C 1
ATOM 1958 O O . PHE A 1 266 ? 5.088 4.459 -7.113 1.00 96.56 266 PHE A O 1
ATOM 1965 N N . GLY A 1 267 ? 6.930 5.508 -7.839 1.00 95.38 267 GLY A N 1
ATOM 1966 C CA . GLY A 1 267 ? 7.283 6.087 -6.542 1.00 95.38 267 GLY A CA 1
ATOM 1967 C C . GLY A 1 267 ? 6.225 7.074 -6.041 1.00 95.38 267 GLY A C 1
ATOM 1968 O O . GLY A 1 267 ? 5.803 6.994 -4.890 1.00 95.38 267 GLY A O 1
ATOM 1969 N N . VAL A 1 268 ? 5.720 7.952 -6.918 1.00 96.00 268 VAL A N 1
ATOM 1970 C CA . VAL A 1 268 ? 4.595 8.848 -6.583 1.00 96.00 268 VAL A CA 1
ATOM 1971 C C . VAL A 1 268 ? 3.321 8.049 -6.297 1.00 96.00 268 VAL A C 1
ATOM 1973 O O . VAL A 1 268 ? 2.605 8.349 -5.343 1.00 96.00 268 VAL A O 1
ATOM 1976 N N . THR A 1 269 ? 3.051 7.011 -7.092 1.00 93.88 269 THR A N 1
ATOM 1977 C CA . THR A 1 269 ? 1.868 6.153 -6.914 1.00 93.88 269 THR A CA 1
ATOM 1978 C C . THR A 1 269 ? 1.926 5.366 -5.600 1.00 93.88 269 THR A C 1
ATOM 1980 O O . THR A 1 269 ? 0.936 5.333 -4.872 1.00 93.88 269 THR A O 1
ATOM 1983 N N . SER A 1 270 ? 3.083 4.791 -5.257 1.00 92.19 270 SER A N 1
ATOM 1984 C CA . SER A 1 270 ? 3.323 4.086 -3.992 1.00 92.19 270 SER A CA 1
ATOM 1985 C C . SER A 1 270 ? 3.164 5.038 -2.806 1.00 92.19 270 SER A C 1
ATOM 1987 O O . SER A 1 270 ? 2.382 4.743 -1.900 1.00 92.19 270 SER A O 1
ATOM 1989 N N . LEU A 1 271 ? 3.766 6.233 -2.856 1.00 93.19 271 LEU A N 1
ATOM 1990 C CA . LEU A 1 271 ? 3.606 7.241 -1.805 1.00 93.19 271 LEU A CA 1
ATOM 1991 C C . LEU A 1 271 ? 2.137 7.650 -1.620 1.00 93.19 271 LEU A C 1
ATOM 1993 O O . LEU A 1 271 ? 1.651 7.721 -0.491 1.00 93.19 271 LEU A O 1
ATOM 1997 N N . GLY A 1 272 ? 1.411 7.873 -2.720 1.00 92.25 272 GLY A N 1
ATOM 1998 C CA . GLY A 1 272 ? -0.023 8.160 -2.684 1.00 92.25 272 GLY A CA 1
ATOM 1999 C C . GLY A 1 272 ? -0.838 7.001 -2.106 1.00 92.25 272 GLY A C 1
ATOM 2000 O O . GLY A 1 272 ? -1.773 7.229 -1.336 1.00 92.25 272 GLY A O 1
ATOM 2001 N N . SER A 1 273 ? -0.459 5.758 -2.418 1.00 90.00 273 SER A N 1
ATOM 2002 C CA . SER A 1 273 ? -1.086 4.571 -1.840 1.00 90.00 273 SER A CA 1
ATOM 2003 C C . SER A 1 273 ? -0.855 4.511 -0.329 1.00 90.00 273 SER A C 1
ATOM 2005 O O . SER A 1 273 ? -1.837 4.447 0.405 1.00 90.00 273 SER A O 1
ATOM 2007 N N . GLY A 1 274 ? 0.385 4.677 0.147 1.00 89.81 274 GLY A N 1
ATOM 2008 C CA . GLY A 1 274 ? 0.731 4.654 1.569 1.00 89.81 274 GLY A CA 1
ATOM 2009 C C . GLY A 1 274 ? 0.081 5.788 2.363 1.00 89.81 274 GLY A C 1
ATOM 2010 O O . GLY A 1 274 ? -0.459 5.551 3.445 1.00 89.81 274 GLY A O 1
ATOM 2011 N N . TRP A 1 275 ? 0.039 7.006 1.808 1.00 90.19 275 TRP A N 1
ATOM 2012 C CA . TRP A 1 275 ? -0.722 8.118 2.396 1.00 90.19 275 TRP A CA 1
ATOM 2013 C C . TRP A 1 275 ? -2.213 7.784 2.495 1.00 90.19 275 TRP A C 1
ATOM 2015 O O . TRP A 1 275 ? -2.867 8.042 3.505 1.00 90.19 275 TRP A O 1
ATOM 2025 N N . GLY A 1 276 ? -2.749 7.162 1.445 1.00 89.25 276 GLY A N 1
ATOM 2026 C CA . GLY A 1 276 ? -4.120 6.687 1.421 1.00 89.25 276 GLY A CA 1
ATOM 2027 C C . GLY A 1 276 ? -4.417 5.674 2.526 1.00 89.25 276 GLY A C 1
ATOM 2028 O O . GLY A 1 276 ? -5.428 5.822 3.202 1.00 89.25 276 GLY A O 1
ATOM 2029 N N . LEU A 1 277 ? -3.552 4.675 2.722 1.00 86.12 277 LEU A N 1
ATOM 2030 C CA . LEU A 1 277 ? -3.725 3.646 3.759 1.00 86.12 277 LEU A CA 1
ATOM 2031 C C . LEU A 1 277 ? -3.656 4.251 5.171 1.00 86.12 277 LEU A C 1
ATOM 2033 O O . LEU A 1 277 ? -4.477 3.930 6.021 1.00 86.12 277 LEU A O 1
ATOM 2037 N N . SER A 1 278 ? -2.705 5.160 5.400 1.00 85.69 278 SER A N 1
ATOM 2038 C CA . SER A 1 278 ? -2.411 5.716 6.729 1.00 85.69 278 SER A CA 1
ATOM 2039 C C . SER A 1 278 ? -3.339 6.846 7.176 1.00 85.69 278 SER A C 1
ATOM 2041 O O . SER A 1 278 ? -3.561 6.998 8.376 1.00 85.69 278 SER A O 1
ATOM 2043 N N . VAL A 1 279 ? -3.866 7.652 6.248 1.00 86.38 279 VAL A N 1
ATOM 2044 C CA . VAL A 1 279 ? -4.631 8.863 6.591 1.00 86.38 279 VAL A CA 1
ATOM 2045 C C . VAL A 1 279 ? -6.061 8.791 6.077 1.00 86.38 279 VAL A C 1
ATOM 2047 O O . VAL A 1 279 ? -7.002 8.756 6.866 1.00 86.38 279 VAL A O 1
ATOM 2050 N N . SER A 1 280 ? -6.259 8.794 4.757 1.00 87.44 280 SER A N 1
ATOM 2051 C CA . SER A 1 280 ? -7.600 9.015 4.194 1.00 87.44 280 SER A CA 1
ATOM 2052 C C . SER A 1 280 ? -8.500 7.784 4.248 1.00 87.44 280 SER A C 1
ATOM 2054 O O . SER A 1 280 ? -9.722 7.923 4.286 1.00 87.44 280 SER A O 1
ATOM 2056 N N . ARG A 1 281 ? -7.916 6.584 4.255 1.00 85.88 281 ARG A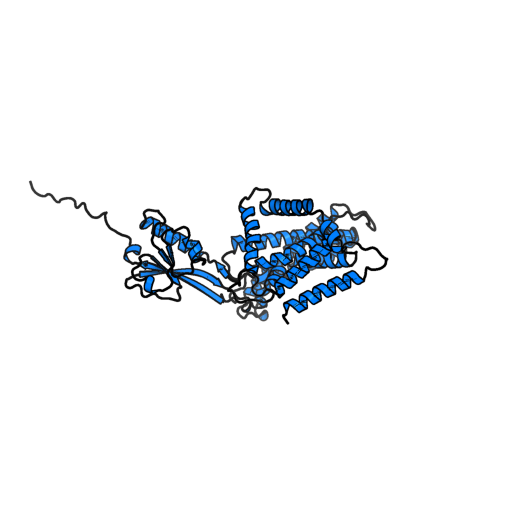 N 1
ATOM 2057 C CA . ARG A 1 281 ? -8.635 5.305 4.247 1.00 85.88 281 ARG A CA 1
ATOM 2058 C C . ARG A 1 281 ? -8.312 4.434 5.456 1.00 85.88 281 ARG A C 1
ATOM 2060 O O . ARG A 1 281 ? -8.662 3.265 5.433 1.00 85.88 281 ARG A O 1
ATOM 2067 N N . ALA A 1 282 ? -7.736 4.982 6.525 1.00 84.25 282 ALA A N 1
ATOM 2068 C CA . ALA A 1 282 ? -7.381 4.208 7.722 1.00 84.25 282 ALA A CA 1
ATOM 2069 C C . ALA A 1 282 ? -8.566 3.417 8.322 1.00 84.25 282 ALA A C 1
ATOM 2071 O O . ALA A 1 282 ? -8.378 2.341 8.874 1.00 84.25 282 ALA A O 1
ATOM 2072 N N . ALA A 1 283 ? -9.798 3.919 8.161 1.00 84.75 283 ALA A N 1
ATOM 2073 C CA . ALA A 1 283 ? -11.018 3.253 8.626 1.00 84.75 283 ALA A CA 1
ATOM 2074 C C . ALA A 1 283 ? -11.674 2.309 7.597 1.00 84.75 283 ALA A C 1
ATOM 2076 O O . ALA A 1 283 ? -12.731 1.735 7.868 1.00 84.75 283 ALA A O 1
ATOM 2077 N N . GLN A 1 284 ? -11.112 2.172 6.391 1.00 84.69 284 GLN A N 1
ATOM 2078 C CA . GLN A 1 284 ? -11.670 1.300 5.358 1.00 84.69 284 GLN A CA 1
ATOM 2079 C C . GLN A 1 284 ? -11.136 -0.129 5.521 1.00 84.69 284 GLN A C 1
ATOM 2081 O O . GLN A 1 284 ? -9.932 -0.326 5.376 1.00 84.69 284 GLN A O 1
ATOM 2086 N N . PRO A 1 285 ? -12.010 -1.131 5.737 1.00 79.06 285 PRO A N 1
ATOM 2087 C CA . PRO A 1 285 ? -11.584 -2.510 5.982 1.00 79.06 285 PRO A CA 1
ATOM 2088 C C . PRO A 1 285 ? -11.088 -3.237 4.733 1.00 79.06 285 PRO A C 1
ATOM 2090 O O . PRO A 1 285 ? -10.381 -4.227 4.844 1.00 79.06 285 PRO A O 1
ATOM 2093 N N . ALA A 1 286 ? -11.449 -2.774 3.534 1.00 82.31 286 ALA A N 1
ATOM 2094 C CA . ALA A 1 286 ? -11.089 -3.427 2.279 1.00 82.31 286 ALA A CA 1
ATOM 2095 C C . ALA A 1 286 ? -9.634 -3.120 1.876 1.00 82.31 286 ALA A C 1
ATOM 2097 O O . ALA A 1 286 ? -9.387 -2.458 0.866 1.00 82.31 286 ALA A O 1
ATOM 2098 N N . GLN A 1 287 ? -8.665 -3.575 2.671 1.00 85.25 287 GLN A N 1
ATOM 2099 C CA . GLN A 1 287 ? -7.239 -3.402 2.404 1.00 85.25 287 GLN A CA 1
ATOM 2100 C C . GLN A 1 287 ? -6.494 -4.725 2.549 1.00 85.25 287 GLN A C 1
ATOM 2102 O O . GLN A 1 287 ? -6.794 -5.543 3.408 1.00 85.25 287 GLN A O 1
ATOM 2107 N N . VAL A 1 288 ? -5.487 -4.930 1.696 1.00 85.62 288 VAL A N 1
ATOM 2108 C CA . VAL A 1 288 ? -4.603 -6.099 1.807 1.00 85.62 288 VAL A CA 1
ATOM 2109 C C . VAL A 1 288 ? -3.645 -5.938 2.987 1.00 85.62 288 VAL A C 1
ATOM 2111 O O . VAL A 1 288 ? -3.210 -6.937 3.536 1.00 85.62 288 VAL A O 1
ATOM 2114 N N . TRP A 1 289 ? -3.310 -4.697 3.357 1.00 85.75 289 TRP A N 1
ATOM 2115 C CA . TRP A 1 289 ? -2.340 -4.391 4.409 1.00 85.75 289 TRP A CA 1
ATOM 2116 C C . TRP A 1 289 ? -2.806 -4.819 5.808 1.00 85.75 289 TRP A C 1
ATOM 2118 O O . TRP A 1 289 ? -2.062 -5.507 6.501 1.00 85.75 289 TRP A O 1
ATOM 2128 N N . ASP A 1 290 ? -4.040 -4.465 6.180 1.00 79.75 290 ASP A N 1
ATOM 2129 C CA . ASP A 1 290 ? -4.655 -4.830 7.456 1.00 79.75 290 ASP A CA 1
ATOM 2130 C C . ASP A 1 290 ? -6.018 -5.482 7.200 1.00 79.75 290 ASP A C 1
ATOM 2132 O O . ASP A 1 290 ? -6.876 -4.916 6.525 1.00 79.75 290 ASP A O 1
ATOM 2136 N N . ALA A 1 291 ? -6.233 -6.673 7.764 1.00 75.44 291 ALA A N 1
ATOM 2137 C CA . ALA A 1 291 ? -7.521 -7.367 7.680 1.00 75.44 291 ALA A CA 1
ATOM 2138 C C . ALA A 1 291 ? -8.587 -6.765 8.615 1.00 75.44 291 ALA A C 1
ATOM 2140 O O . ALA A 1 291 ? -9.778 -7.021 8.432 1.00 75.44 291 ALA A O 1
ATOM 2141 N N . ALA A 1 292 ? -8.158 -5.982 9.610 1.00 81.19 292 ALA A N 1
ATOM 2142 C CA . ALA A 1 292 ? -9.001 -5.316 10.592 1.00 81.19 292 ALA A CA 1
ATOM 2143 C C . ALA A 1 292 ? -8.770 -3.804 10.515 1.00 81.19 292 ALA A C 1
ATOM 2145 O O . ALA A 1 292 ? -7.653 -3.337 10.727 1.00 81.19 292 ALA A O 1
ATOM 2146 N N . ALA A 1 293 ? -9.823 -3.041 10.228 1.00 85.56 293 ALA A N 1
ATOM 2147 C CA . ALA A 1 293 ? -9.764 -1.584 10.238 1.00 85.56 293 ALA A CA 1
ATOM 2148 C C . ALA A 1 293 ? -10.518 -1.020 11.441 1.00 85.56 293 ALA A C 1
ATOM 2150 O O . ALA A 1 293 ? -11.677 -1.371 11.689 1.00 85.56 293 ALA A O 1
ATOM 2151 N N . THR A 1 294 ? -9.869 -0.097 12.150 1.00 88.31 294 THR A N 1
ATOM 2152 C CA . THR A 1 294 ? -10.486 0.678 13.227 1.00 88.31 294 THR A CA 1
ATOM 2153 C C . THR A 1 294 ? -11.508 1.648 12.647 1.00 88.31 294 THR A C 1
ATOM 2155 O O . THR A 1 294 ? -11.194 2.485 11.803 1.00 88.31 294 THR A O 1
ATOM 2158 N N . SER A 1 295 ? -12.743 1.558 13.117 1.00 90.44 295 SER A N 1
ATOM 2159 C CA . SER A 1 295 ? -13.838 2.421 12.687 1.00 90.44 295 SER A CA 1
ATOM 2160 C C . SER A 1 295 ? -13.708 3.834 13.265 1.00 90.44 295 SER A C 1
ATOM 2162 O O . SER A 1 295 ? -13.219 4.034 14.382 1.00 90.44 295 SER A O 1
ATOM 2164 N N . GLY A 1 296 ? -14.213 4.826 12.524 1.00 88.81 296 GLY A N 1
ATOM 2165 C CA . GLY A 1 296 ? -14.292 6.217 12.983 1.00 88.81 296 GLY A CA 1
ATOM 2166 C C . GLY A 1 296 ? -15.166 6.402 14.229 1.00 88.81 296 GLY A C 1
ATOM 2167 O O . GLY A 1 296 ? -14.946 7.342 14.993 1.00 88.81 296 GLY A O 1
ATOM 2168 N N . ASP A 1 297 ? -16.094 5.479 14.494 1.00 93.62 297 ASP A N 1
ATOM 2169 C CA . ASP A 1 297 ? -16.964 5.529 15.675 1.00 93.62 297 ASP A CA 1
ATOM 2170 C C . ASP A 1 297 ? -16.183 5.358 16.986 1.00 93.62 297 ASP A C 1
ATOM 2172 O O . ASP A 1 297 ? -16.667 5.772 18.033 1.00 93.62 297 ASP A O 1
ATOM 2176 N N . SER A 1 298 ? -14.956 4.826 16.958 1.00 93.06 298 SER A N 1
ATOM 2177 C CA . SER A 1 298 ? -14.066 4.819 18.131 1.00 93.06 298 SER A CA 1
ATOM 2178 C C . SER A 1 298 ? -13.752 6.242 18.625 1.00 93.06 298 SER A C 1
ATOM 2180 O O . SER A 1 298 ? -13.757 6.516 19.828 1.00 93.06 298 SER A O 1
ATOM 2182 N N . ALA A 1 299 ? -13.559 7.189 17.700 1.00 93.00 299 ALA A N 1
ATOM 2183 C CA . ALA A 1 299 ? -13.392 8.603 18.024 1.00 93.00 299 ALA A CA 1
ATOM 2184 C C . ALA A 1 299 ? -14.712 9.247 18.477 1.00 93.00 299 ALA A C 1
ATOM 2186 O O . ALA A 1 299 ? -14.698 10.143 19.329 1.00 93.00 299 ALA A O 1
ATOM 2187 N N . LEU A 1 300 ? -15.849 8.781 17.943 1.00 95.19 300 LEU A N 1
ATOM 2188 C CA . LEU A 1 300 ? -17.172 9.230 18.375 1.00 95.19 300 LEU A CA 1
ATOM 2189 C C . LEU A 1 300 ? -17.466 8.770 19.805 1.00 95.19 300 LEU A C 1
ATOM 2191 O O . LEU A 1 300 ? -17.827 9.606 20.622 1.00 95.19 300 LEU A O 1
ATOM 2195 N N . LEU A 1 301 ? -17.212 7.501 20.138 1.00 96.12 301 LEU A N 1
ATOM 2196 C CA . LEU A 1 301 ? -17.306 6.967 21.498 1.00 96.12 301 LEU A CA 1
ATOM 2197 C C . LEU A 1 301 ? -16.488 7.819 22.467 1.00 96.12 301 LEU A C 1
ATOM 2199 O O . LEU A 1 301 ? -16.999 8.262 23.494 1.00 96.12 301 LEU A O 1
ATOM 2203 N N . ARG A 1 302 ? -15.224 8.099 22.119 1.00 95.50 302 ARG A N 1
ATOM 2204 C CA . ARG A 1 302 ? -14.359 8.952 22.941 1.00 95.50 302 ARG A CA 1
ATOM 2205 C C . ARG A 1 302 ? -14.956 10.344 23.135 1.00 95.50 302 ARG A C 1
ATOM 2207 O O . ARG A 1 302 ? -14.941 10.860 24.247 1.00 95.50 302 ARG A O 1
ATOM 2214 N N . THR A 1 303 ? -15.475 10.950 22.070 1.00 96.06 303 THR A N 1
ATOM 2215 C CA . THR A 1 303 ? -16.134 12.264 22.133 1.00 96.06 303 THR A CA 1
ATOM 2216 C C . THR A 1 303 ? -17.374 12.223 23.025 1.00 96.06 303 THR A C 1
ATOM 2218 O O . THR A 1 303 ? -17.502 13.074 23.901 1.00 96.06 303 THR A O 1
ATOM 2221 N N . THR A 1 304 ? -18.224 11.204 22.890 1.00 95.69 304 THR A N 1
ATOM 2222 C CA . THR A 1 304 ? -19.410 11.000 23.733 1.00 95.69 304 THR A CA 1
ATOM 2223 C C . THR A 1 304 ? -19.034 10.866 25.207 1.00 95.69 304 THR A C 1
ATOM 2225 O O . THR A 1 304 ? -19.640 11.517 26.054 1.00 95.69 304 THR A O 1
ATOM 2228 N N . LEU A 1 305 ? -17.995 10.091 25.529 1.00 95.50 305 LEU A N 1
ATOM 2229 C CA . LEU A 1 305 ? -17.505 9.949 26.903 1.00 95.50 305 LEU A CA 1
ATOM 2230 C C . LEU A 1 305 ? -16.919 11.255 27.455 1.00 95.50 305 LEU A C 1
ATOM 2232 O O . LEU A 1 305 ? -17.123 11.571 28.625 1.00 95.50 305 LEU A O 1
ATOM 2236 N N . LEU A 1 306 ? -16.215 12.034 26.628 1.00 95.25 306 LEU A N 1
ATOM 2237 C CA . LEU A 1 306 ? -15.720 13.357 27.019 1.00 95.25 306 LEU A CA 1
ATOM 2238 C C . LEU A 1 306 ? -16.867 14.337 27.269 1.00 95.25 306 LEU A C 1
ATOM 2240 O O . LEU A 1 306 ? -16.810 15.110 28.221 1.00 95.25 306 LEU A O 1
ATOM 2244 N N . ASP A 1 307 ? -17.908 14.313 26.444 1.00 94.25 307 ASP A N 1
ATOM 2245 C CA . ASP A 1 307 ? -19.078 15.169 26.628 1.00 94.25 307 ASP A CA 1
ATOM 2246 C C . ASP A 1 307 ? -19.894 14.760 27.856 1.00 94.25 307 ASP A C 1
ATOM 2248 O O . ASP A 1 307 ? -20.361 15.629 28.594 1.00 94.25 307 ASP A O 1
ATOM 2252 N N . LEU A 1 308 ? -19.982 13.461 28.144 1.00 93.88 308 LEU A N 1
ATOM 2253 C CA . LEU A 1 308 ? -20.578 12.951 29.374 1.00 93.88 308 LEU A CA 1
ATOM 2254 C C . LEU A 1 308 ? -19.770 13.369 30.612 1.00 93.88 308 LEU A C 1
ATOM 2256 O O . LEU A 1 308 ? -20.319 13.895 31.575 1.00 93.88 308 LEU A O 1
ATOM 2260 N N . SER A 1 309 ? -18.446 13.236 30.553 1.00 92.50 309 SER A N 1
ATOM 2261 C CA . SER A 1 309 ? -17.521 13.701 31.593 1.00 92.50 309 SER A CA 1
ATOM 2262 C C . SER A 1 309 ? -17.607 15.219 31.825 1.00 92.50 309 SER A C 1
ATOM 2264 O O . SER A 1 309 ? -17.498 15.679 32.964 1.00 92.50 309 SER A O 1
ATOM 2266 N N . LYS A 1 310 ? -17.867 16.022 30.784 1.00 91.56 310 LYS A N 1
ATOM 2267 C CA . LYS A 1 310 ? -18.125 17.463 30.949 1.00 91.56 310 LYS A CA 1
ATOM 2268 C C . LYS A 1 310 ? -19.376 17.747 31.773 1.00 91.56 310 LYS A C 1
ATOM 2270 O O . LYS A 1 310 ? -19.345 18.685 32.567 1.00 91.56 310 LYS A O 1
ATOM 2275 N N . ARG A 1 311 ? -20.434 16.955 31.590 1.00 90.06 311 ARG A N 1
ATOM 2276 C CA . ARG A 1 311 ? -21.712 17.111 32.299 1.00 90.06 311 ARG A CA 1
ATOM 2277 C C . ARG A 1 311 ? -21.614 16.621 33.743 1.00 90.06 311 ARG A C 1
ATOM 2279 O O . ARG A 1 311 ? -21.842 17.400 34.660 1.00 90.06 311 ARG A O 1
ATOM 2286 N N . GLU A 1 312 ? -21.160 15.388 33.935 1.00 90.56 312 GLU A N 1
ATOM 2287 C CA . GLU A 1 312 ? -21.201 14.704 35.237 1.00 90.56 312 GLU A CA 1
ATOM 2288 C C . GLU A 1 312 ? -19.991 15.013 36.127 1.00 90.56 312 GLU A C 1
ATOM 2290 O O . GLU A 1 312 ? -20.101 15.177 37.340 1.00 90.56 312 GLU A O 1
ATOM 2295 N N . ALA A 1 313 ? -18.807 15.137 35.526 1.00 87.19 313 ALA A N 1
ATOM 2296 C CA . ALA A 1 313 ? -17.541 15.294 36.243 1.00 87.19 313 ALA A CA 1
ATOM 2297 C C . ALA A 1 313 ? -16.948 16.707 36.092 1.00 87.19 313 ALA A C 1
ATOM 2299 O O . ALA A 1 313 ? -15.744 16.914 36.268 1.00 87.19 313 ALA A O 1
ATOM 2300 N N . ARG A 1 314 ? -17.794 17.701 35.770 1.00 84.62 314 ARG A N 1
ATOM 2301 C CA . ARG A 1 314 ? -17.431 19.129 35.643 1.00 84.62 314 ARG A CA 1
ATOM 2302 C C . ARG A 1 314 ? -16.239 19.384 34.710 1.00 84.62 314 ARG A C 1
ATOM 2304 O O . ARG A 1 314 ? -15.440 20.289 34.948 1.00 84.62 314 ARG A O 1
ATOM 2311 N N . GLY A 1 315 ? -16.100 18.580 33.657 1.00 79.62 315 GLY A N 1
ATOM 2312 C CA . GLY A 1 315 ? -15.032 18.732 32.661 1.00 79.62 315 GLY A CA 1
ATOM 2313 C C . GLY A 1 315 ? -13.764 17.925 32.926 1.00 79.62 315 GLY A C 1
ATOM 2314 O O . GLY A 1 315 ? -12.862 17.965 32.092 1.00 79.62 315 GLY A O 1
ATOM 2315 N N . PHE A 1 316 ? -13.681 17.177 34.029 1.00 88.31 316 PHE A N 1
ATOM 2316 C CA . PHE A 1 316 ? -12.565 16.266 34.291 1.00 88.31 316 PHE A CA 1
ATOM 2317 C C . PHE A 1 316 ? -12.911 14.845 33.854 1.00 88.31 316 PHE A C 1
ATOM 2319 O O . PHE A 1 316 ? -14.026 14.385 34.083 1.00 88.31 316 PHE A O 1
ATOM 2326 N N . THR A 1 317 ? -11.945 14.094 33.321 1.00 90.44 317 THR A N 1
ATOM 2327 C CA . THR A 1 317 ? -12.125 12.693 32.885 1.00 90.44 317 THR A CA 1
ATOM 2328 C C . THR A 1 317 ? -12.293 11.687 34.038 1.00 90.44 317 THR A C 1
ATOM 2330 O O . THR A 1 317 ? -12.073 10.493 33.871 1.00 90.44 317 THR A O 1
ATOM 2333 N N . GLY A 1 318 ? -12.716 12.145 35.220 1.00 90.00 318 GLY A N 1
ATOM 2334 C CA . GLY A 1 318 ? -12.953 11.336 36.419 1.00 90.00 318 GLY A CA 1
ATOM 2335 C C . GLY A 1 318 ? -14.318 10.647 36.451 1.00 90.00 318 GLY A C 1
ATOM 2336 O O . GLY A 1 318 ? -14.880 10.489 37.524 1.00 90.00 318 GLY A O 1
ATOM 2337 N N . LEU A 1 319 ? -14.878 10.302 35.293 1.00 92.56 319 LEU A N 1
ATOM 2338 C CA . LEU A 1 319 ? -16.109 9.523 35.205 1.00 92.56 319 LEU A CA 1
ATOM 2339 C C . LEU A 1 319 ? -15.766 8.042 35.465 1.00 92.56 319 LEU A C 1
ATOM 2341 O O . LEU A 1 319 ? -14.888 7.522 34.770 1.00 92.56 319 LEU A O 1
ATOM 2345 N N . PRO A 1 320 ? -16.412 7.353 36.424 1.00 95.19 320 PRO A N 1
ATOM 2346 C CA . PRO A 1 320 ? -16.204 5.923 36.620 1.00 95.19 320 PRO A CA 1
ATOM 2347 C C . PRO A 1 320 ? -16.815 5.150 35.447 1.00 95.19 320 PRO A C 1
ATOM 2349 O O . PRO A 1 320 ? -18.020 5.222 35.205 1.00 95.19 320 PRO A O 1
ATOM 2352 N N . ILE A 1 321 ? -15.973 4.427 34.708 1.00 96.44 321 ILE A N 1
ATOM 2353 C CA . ILE A 1 321 ? -16.371 3.656 33.522 1.00 96.44 321 ILE A CA 1
ATOM 2354 C C . ILE A 1 321 ? -16.067 2.185 33.780 1.00 96.44 321 ILE A C 1
ATOM 2356 O O . ILE A 1 321 ? -14.934 1.833 34.105 1.00 96.44 321 ILE A O 1
ATOM 2360 N N . HIS A 1 322 ? -17.059 1.320 33.588 1.00 96.69 322 HIS A N 1
ATOM 2361 C CA . HIS A 1 322 ? -16.888 -0.128 33.681 1.00 96.69 322 HIS A CA 1
ATOM 2362 C C . HIS A 1 322 ? -16.906 -0.736 32.279 1.00 96.69 322 HIS A C 1
ATOM 2364 O O . HIS A 1 322 ? -17.926 -0.707 31.595 1.00 96.69 322 HIS A O 1
ATOM 2370 N N . ALA A 1 323 ? -15.768 -1.261 31.829 1.00 96.38 323 ALA A N 1
ATOM 2371 C CA . ALA A 1 323 ? -15.615 -1.794 30.479 1.00 96.38 323 ALA A CA 1
ATOM 2372 C C . ALA A 1 323 ? -15.464 -3.317 30.508 1.00 96.38 323 ALA A C 1
ATOM 2374 O O . ALA A 1 323 ? -14.504 -3.839 31.073 1.00 96.38 323 ALA A O 1
ATOM 2375 N N . LEU A 1 324 ? -16.394 -4.026 29.871 1.00 94.88 324 LEU A N 1
ATOM 2376 C CA . LEU A 1 324 ? -16.299 -5.457 29.598 1.00 94.88 324 LEU A CA 1
ATOM 2377 C C . LEU A 1 324 ? -15.459 -5.659 28.329 1.00 94.88 324 LEU A C 1
ATOM 2379 O O . LEU A 1 324 ? -15.984 -5.900 27.244 1.00 94.88 324 LEU A O 1
ATOM 2383 N N . ALA A 1 325 ? -14.150 -5.464 28.467 1.00 92.25 325 ALA A N 1
ATOM 2384 C CA . ALA A 1 325 ? -13.172 -5.555 27.390 1.00 92.25 325 ALA A CA 1
ATOM 2385 C C . ALA A 1 325 ? -11.810 -5.991 27.938 1.00 92.25 325 ALA A C 1
ATOM 2387 O O . ALA A 1 325 ? -11.507 -5.797 29.118 1.00 92.25 325 ALA A O 1
ATOM 2388 N N . GLU A 1 326 ? -10.963 -6.545 27.075 1.00 89.19 326 GLU A N 1
ATOM 2389 C CA . GLU A 1 326 ? -9.587 -6.862 27.450 1.00 89.19 326 GLU A CA 1
ATOM 2390 C C . GLU A 1 326 ? -8.774 -5.586 27.697 1.00 89.19 326 GLU A C 1
ATOM 2392 O O . GLU A 1 326 ? -8.949 -4.571 27.017 1.00 89.19 326 GLU A O 1
ATOM 2397 N N . SER A 1 327 ? -7.847 -5.640 28.656 1.00 85.38 327 SER A N 1
ATOM 2398 C CA . SER A 1 327 ? -7.038 -4.485 29.065 1.00 85.38 327 SER A CA 1
ATOM 2399 C C . SER A 1 327 ? -6.021 -4.020 28.016 1.00 85.38 327 SER A C 1
ATOM 2401 O O . SER A 1 327 ? -5.461 -2.942 28.177 1.00 85.38 327 SER A O 1
ATOM 2403 N N . ASP A 1 328 ? -5.775 -4.817 26.971 1.00 83.81 328 ASP A N 1
ATOM 2404 C CA . ASP A 1 328 ? -4.892 -4.484 25.837 1.00 83.81 328 ASP A CA 1
ATOM 2405 C C . ASP A 1 328 ? -5.675 -4.282 24.520 1.00 83.81 328 ASP A C 1
ATOM 2407 O O . ASP A 1 328 ? -5.123 -4.272 23.424 1.00 83.81 328 ASP A O 1
ATOM 2411 N N . SER A 1 329 ? -6.999 -4.128 24.608 1.00 88.88 329 SER A N 1
ATOM 2412 C CA . SER A 1 329 ? -7.858 -3.941 23.435 1.00 88.88 329 SER A CA 1
ATOM 2413 C C . SER A 1 329 ? -7.850 -2.499 22.910 1.00 88.88 329 SER A C 1
ATOM 2415 O O . SER A 1 329 ? -7.463 -1.546 23.595 1.00 88.88 329 SER A O 1
ATOM 2417 N N . LEU A 1 330 ? -8.394 -2.301 21.702 1.00 90.38 330 LEU A N 1
ATOM 2418 C CA . LEU A 1 330 ? -8.684 -0.967 21.159 1.00 90.38 330 LEU A CA 1
ATOM 2419 C C . LEU A 1 330 ? -9.523 -0.122 22.136 1.00 90.38 330 LEU A C 1
ATOM 2421 O O . LEU A 1 330 ? -9.293 1.080 22.273 1.00 90.38 330 LEU A O 1
ATOM 2425 N N . ILE A 1 331 ? -10.466 -0.748 22.846 1.00 93.75 331 ILE A N 1
ATOM 2426 C CA . ILE A 1 331 ? -11.309 -0.085 23.848 1.00 93.75 331 ILE A CA 1
ATOM 2427 C C . ILE A 1 331 ? -10.440 0.438 24.993 1.00 93.75 331 ILE A C 1
ATOM 2429 O O . ILE A 1 331 ? -10.595 1.589 25.397 1.00 93.75 331 ILE A O 1
ATOM 2433 N N . ALA A 1 332 ? -9.478 -0.354 25.470 1.00 93.38 332 ALA A N 1
ATOM 2434 C CA . ALA A 1 332 ? -8.553 0.090 26.505 1.00 93.38 332 ALA A CA 1
ATOM 2435 C C . ALA A 1 332 ? -7.716 1.297 26.058 1.00 93.38 332 ALA A C 1
ATOM 2437 O O . ALA A 1 332 ? -7.531 2.244 26.826 1.00 93.38 332 ALA A O 1
ATOM 2438 N N . TRP A 1 333 ? -7.289 1.325 24.793 1.00 93.50 333 TRP A N 1
ATOM 2439 C CA . TRP A 1 333 ? -6.599 2.484 24.226 1.00 93.50 333 TRP A CA 1
ATOM 2440 C C . TRP A 1 333 ? -7.493 3.729 24.157 1.00 93.50 333 TRP A C 1
ATOM 2442 O O . TRP A 1 333 ? -7.038 4.826 24.487 1.00 93.50 333 TRP A O 1
ATOM 2452 N N . VAL A 1 334 ? -8.765 3.581 23.770 1.00 94.94 334 VAL A N 1
ATOM 2453 C CA . VAL A 1 334 ? -9.735 4.692 23.749 1.00 94.94 334 VAL A CA 1
ATOM 2454 C C . VAL A 1 334 ? -9.992 5.229 25.161 1.00 94.94 334 VAL A C 1
ATOM 2456 O O . VAL A 1 334 ? -10.095 6.444 25.351 1.00 94.94 334 VAL A O 1
ATOM 2459 N N . LEU A 1 335 ? -10.046 4.336 26.151 1.00 96.00 335 LEU A N 1
ATOM 2460 C CA . LEU A 1 335 ? -10.316 4.661 27.551 1.00 96.00 335 LEU A CA 1
ATOM 2461 C C . LEU A 1 335 ? -9.081 5.121 28.343 1.00 96.00 335 LEU A C 1
ATOM 2463 O O . LEU A 1 335 ? -9.213 5.495 29.506 1.00 96.00 335 LEU A O 1
ATOM 2467 N N . ARG A 1 336 ? -7.891 5.171 27.730 1.00 95.12 336 ARG A N 1
ATOM 2468 C CA . ARG A 1 336 ? -6.627 5.501 28.419 1.00 95.12 336 ARG A CA 1
ATOM 2469 C C . ARG A 1 336 ? -6.621 6.855 29.143 1.00 95.12 336 ARG A C 1
ATOM 2471 O O . ARG A 1 336 ? -5.860 7.040 30.085 1.00 95.12 336 ARG A O 1
ATOM 2478 N N . ASP A 1 337 ? -7.446 7.801 28.689 1.00 95.06 337 ASP A N 1
ATOM 2479 C CA . ASP A 1 337 ? -7.530 9.156 29.250 1.00 95.06 337 ASP A CA 1
ATOM 2480 C C . ASP A 1 337 ? -8.541 9.257 30.415 1.00 95.06 337 ASP A C 1
ATOM 2482 O O . ASP A 1 337 ? -8.687 10.325 31.017 1.00 95.06 337 ASP A O 1
ATOM 2486 N N . PHE A 1 338 ? -9.236 8.160 30.742 1.00 95.94 338 PHE A N 1
ATOM 2487 C CA . PHE A 1 338 ? -10.237 8.061 31.804 1.00 95.94 338 PHE A CA 1
ATOM 2488 C C . PHE A 1 338 ? -9.654 7.274 32.991 1.00 95.94 338 PHE A C 1
ATOM 2490 O O . PHE A 1 338 ? -9.777 6.046 33.041 1.00 95.94 338 PHE A O 1
ATOM 2497 N N . PRO A 1 339 ? -9.006 7.947 33.964 1.00 94.81 339 PRO A N 1
ATOM 2498 C CA . PRO A 1 339 ? -8.256 7.295 35.042 1.00 94.81 339 PRO A CA 1
ATOM 2499 C C . PRO A 1 339 ? -9.103 6.428 35.984 1.00 94.81 339 PRO A C 1
ATOM 2501 O O . PRO A 1 339 ? -8.541 5.634 36.731 1.00 94.81 339 PRO A O 1
ATOM 2504 N N . GLN A 1 340 ? -10.433 6.572 35.971 1.00 95.44 340 GLN A N 1
ATOM 2505 C CA . GLN A 1 340 ? -11.364 5.755 36.761 1.00 95.44 340 GLN A CA 1
ATOM 2506 C C . GLN A 1 340 ? -12.006 4.614 35.952 1.00 95.44 340 GLN A C 1
ATOM 2508 O O . GLN A 1 340 ? -13.080 4.124 36.302 1.00 95.44 340 GLN A O 1
ATOM 2513 N N . THR A 1 341 ? -11.360 4.179 34.869 1.00 96.62 341 THR A N 1
ATOM 2514 C CA . THR A 1 341 ? -11.815 3.017 34.097 1.00 96.62 341 THR A CA 1
ATOM 2515 C C . THR A 1 341 ? -11.460 1.718 34.814 1.00 96.62 341 THR A C 1
ATOM 2517 O O . THR A 1 341 ? -10.296 1.472 35.129 1.00 96.62 341 THR A O 1
ATOM 2520 N N . THR A 1 342 ? -12.456 0.858 35.020 1.00 96.31 342 THR A N 1
ATOM 2521 C CA . THR A 1 342 ? -12.285 -0.498 35.553 1.00 96.31 342 THR A CA 1
ATOM 2522 C C . THR A 1 342 ? -12.651 -1.519 34.480 1.00 96.31 342 THR A C 1
ATOM 2524 O O . THR A 1 342 ? -13.784 -1.542 33.999 1.00 96.31 342 THR A O 1
ATOM 2527 N N . PHE A 1 343 ? -11.698 -2.379 34.113 1.00 96.19 343 PHE A N 1
ATOM 2528 C CA . PHE A 1 343 ? -11.945 -3.487 33.191 1.00 96.19 343 PHE A CA 1
ATOM 2529 C C . PHE A 1 343 ? -12.533 -4.669 33.955 1.00 96.19 343 PHE A C 1
ATOM 2531 O O . PHE A 1 343 ? -11.886 -5.232 34.841 1.00 96.19 343 PHE A O 1
ATOM 2538 N N . ILE A 1 344 ? -13.768 -5.018 33.620 1.00 95.00 344 ILE A N 1
ATOM 2539 C CA . ILE A 1 344 ? -14.512 -6.125 34.221 1.00 95.00 344 ILE A CA 1
ATOM 2540 C C . ILE A 1 344 ? -14.474 -7.341 33.293 1.00 95.00 344 ILE A C 1
ATOM 2542 O O . ILE A 1 344 ? -14.287 -7.203 32.084 1.00 95.00 344 ILE A O 1
ATOM 2546 N N . ARG A 1 345 ? -14.623 -8.542 33.858 1.00 91.81 345 ARG A N 1
ATOM 2547 C CA . ARG A 1 345 ? -14.591 -9.808 33.098 1.00 91.81 345 ARG A CA 1
ATOM 2548 C C . ARG A 1 345 ? -15.962 -10.444 32.944 1.00 91.81 345 ARG A C 1
ATOM 2550 O O . ARG A 1 345 ? -16.181 -11.180 31.986 1.00 91.81 345 ARG A O 1
ATOM 2557 N N . GLU A 1 346 ? -16.868 -10.167 33.872 1.00 90.56 346 GLU A N 1
ATOM 2558 C CA . GLU A 1 346 ? -18.201 -10.750 33.895 1.00 90.56 346 GLU A CA 1
ATOM 2559 C C . GLU A 1 346 ? -19.254 -9.652 33.761 1.00 90.56 346 GLU A C 1
ATOM 2561 O O . GLU A 1 346 ? -19.133 -8.568 34.327 1.00 90.56 346 GLU A O 1
ATOM 2566 N N . ALA A 1 347 ? -20.322 -9.933 33.011 1.00 87.62 347 ALA A N 1
ATOM 2567 C CA . ALA A 1 347 ? -21.414 -8.983 32.809 1.00 87.62 347 ALA A CA 1
ATOM 2568 C C . ALA A 1 347 ? -22.142 -8.620 34.119 1.00 87.62 347 ALA A C 1
ATOM 2570 O O . ALA A 1 347 ? -22.721 -7.544 34.216 1.00 87.62 347 ALA A O 1
ATOM 2571 N N . GLN A 1 348 ? -22.097 -9.498 35.128 1.00 88.38 348 GLN A N 1
ATOM 2572 C CA . GLN A 1 348 ? -22.727 -9.273 36.432 1.00 88.38 348 GLN A CA 1
ATOM 2573 C C . GLN A 1 348 ? -22.033 -8.169 37.239 1.00 88.38 348 GLN A C 1
ATOM 2575 O O . GLN A 1 348 ? -22.703 -7.438 37.964 1.00 88.38 348 GLN A O 1
ATOM 2580 N N . ASP A 1 349 ? -20.723 -7.981 37.054 1.00 90.19 349 ASP A N 1
ATOM 2581 C CA . ASP A 1 349 ? -19.962 -6.905 37.706 1.00 90.19 349 ASP A CA 1
ATOM 2582 C C . ASP A 1 349 ? -20.365 -5.513 37.191 1.00 90.19 349 ASP A C 1
ATOM 2584 O O . ASP A 1 349 ? -20.082 -4.493 37.823 1.00 90.19 349 ASP A O 1
ATOM 2588 N N . ALA A 1 350 ? -21.034 -5.467 36.034 1.00 89.38 350 ALA A N 1
ATOM 2589 C CA . ALA A 1 350 ? -21.567 -4.245 35.452 1.00 89.38 350 ALA A CA 1
ATOM 2590 C C . ALA A 1 350 ? -22.890 -3.804 36.101 1.00 89.38 350 ALA A C 1
ATOM 2592 O O . ALA A 1 350 ? -23.320 -2.671 35.890 1.00 89.38 350 ALA A O 1
ATOM 2593 N N . ALA A 1 351 ? -23.553 -4.665 36.882 1.00 89.19 351 ALA A N 1
ATOM 2594 C CA . ALA A 1 351 ? -24.851 -4.344 37.464 1.00 89.19 351 ALA A CA 1
ATOM 2595 C C . ALA A 1 351 ? -24.776 -3.084 38.343 1.00 89.19 351 ALA A C 1
ATOM 2597 O O . ALA A 1 351 ? -23.836 -2.897 39.117 1.00 89.19 351 ALA A O 1
ATOM 2598 N N . GLN A 1 352 ? -25.787 -2.218 38.225 1.00 90.50 352 GLN A N 1
ATOM 2599 C CA . GLN A 1 352 ? -25.923 -0.947 38.955 1.00 90.50 352 GLN A CA 1
ATOM 2600 C C . GLN A 1 352 ? -24.862 0.130 38.661 1.00 90.50 352 GLN A C 1
ATOM 2602 O O . GLN A 1 352 ? -24.978 1.242 39.188 1.00 90.50 352 GLN A O 1
ATOM 2607 N N . GLN A 1 353 ? -23.869 -0.138 37.808 1.00 94.38 353 GLN A N 1
ATOM 2608 C CA . GLN A 1 353 ? -22.846 0.850 37.463 1.00 94.38 353 GLN A CA 1
ATOM 2609 C C . GLN A 1 353 ? -23.414 1.957 36.577 1.00 94.38 353 GLN A C 1
ATOM 2611 O O . GLN A 1 353 ? -24.328 1.733 35.787 1.00 94.38 353 GLN A O 1
ATOM 2616 N N . GLY A 1 354 ? -22.887 3.173 36.712 1.00 92.25 354 GLY A N 1
ATOM 2617 C CA . GLY A 1 354 ? -23.426 4.333 36.000 1.00 92.25 354 GLY A CA 1
ATOM 2618 C C . GLY A 1 354 ? -23.179 4.299 34.489 1.00 92.25 354 GLY A C 1
ATOM 2619 O O . GLY A 1 354 ? -24.090 4.548 33.698 1.00 92.25 354 GLY A O 1
ATOM 2620 N N . VAL A 1 355 ? -21.945 3.974 34.098 1.00 95.94 355 VAL A N 1
ATOM 2621 C CA . VAL A 1 355 ? -21.482 3.986 32.706 1.00 95.94 355 VAL A CA 1
ATOM 2622 C C . VAL A 1 355 ? -20.791 2.673 32.399 1.00 95.94 355 VAL A C 1
ATOM 2624 O O . VAL A 1 355 ? -19.803 2.312 33.045 1.00 95.94 355 VAL A O 1
ATOM 2627 N N . ILE A 1 356 ? -21.323 1.959 31.413 1.00 96.06 356 ILE A N 1
ATOM 2628 C CA . ILE A 1 356 ? -20.901 0.601 31.086 1.00 96.06 356 ILE A CA 1
ATOM 2629 C C . ILE A 1 356 ? -20.616 0.515 29.596 1.00 96.06 356 ILE A C 1
ATOM 2631 O O . ILE A 1 356 ? -21.389 0.998 28.774 1.00 96.06 356 ILE A O 1
ATOM 2635 N N . ILE A 1 357 ? -19.516 -0.134 29.243 1.00 96.38 357 ILE A N 1
ATOM 2636 C CA . ILE A 1 357 ? -19.177 -0.455 27.860 1.00 96.38 357 ILE A CA 1
ATOM 2637 C C . ILE A 1 357 ? -19.139 -1.971 27.741 1.00 96.38 357 ILE A C 1
ATOM 2639 O O . ILE A 1 357 ? -18.368 -2.619 28.448 1.00 96.38 357 ILE A O 1
ATOM 2643 N N . ALA A 1 358 ? -19.964 -2.536 26.864 1.00 95.56 358 ALA A N 1
ATOM 2644 C CA . ALA A 1 358 ? -20.035 -3.981 26.657 1.00 95.56 358 ALA A CA 1
ATOM 2645 C C . ALA A 1 358 ? -20.139 -4.337 25.165 1.00 95.56 358 ALA A C 1
ATOM 2647 O O . ALA A 1 358 ? -20.652 -3.530 24.386 1.00 95.56 358 ALA A O 1
ATOM 2648 N N . PRO A 1 359 ? -19.687 -5.532 24.737 1.00 94.56 359 PRO A N 1
ATOM 2649 C CA . PRO A 1 359 ? -19.877 -5.999 23.366 1.00 94.56 359 PRO A CA 1
ATOM 2650 C C . PRO A 1 359 ? -21.366 -6.085 23.014 1.00 94.56 359 PRO A C 1
ATOM 2652 O O . PRO A 1 359 ? -22.155 -6.591 23.805 1.00 94.56 359 PRO A O 1
ATOM 2655 N N . ALA A 1 360 ? -21.755 -5.667 21.808 1.00 92.38 360 ALA A N 1
ATOM 2656 C CA . ALA A 1 360 ? -23.163 -5.637 21.387 1.00 92.38 360 ALA A CA 1
ATOM 2657 C C . ALA A 1 360 ? -23.820 -7.022 21.282 1.00 92.38 360 ALA A C 1
ATOM 2659 O O . ALA A 1 360 ? -25.041 -7.138 21.334 1.00 92.38 360 ALA A O 1
ATOM 2660 N N . ALA A 1 361 ? -23.016 -8.083 21.169 1.00 88.69 361 ALA A N 1
ATOM 2661 C CA . ALA A 1 361 ? -23.499 -9.461 21.217 1.00 88.69 361 ALA A CA 1
ATOM 2662 C C . ALA A 1 361 ? -24.018 -9.872 22.610 1.00 88.69 361 ALA A C 1
ATOM 2664 O O . ALA A 1 361 ? -24.710 -10.882 22.733 1.00 88.69 361 ALA A O 1
ATOM 2665 N N . LEU A 1 362 ? -23.679 -9.110 23.654 1.00 86.88 362 LEU A N 1
ATOM 2666 C CA . LEU A 1 362 ? -24.085 -9.347 25.032 1.00 86.88 362 LEU A CA 1
ATOM 2667 C C . LEU A 1 362 ? -25.069 -8.253 25.454 1.00 86.88 362 LEU A C 1
ATOM 2669 O O . LEU A 1 362 ? -24.758 -7.067 25.412 1.00 86.88 362 LEU A O 1
ATOM 2673 N N . THR A 1 363 ? -26.255 -8.654 25.906 1.00 84.50 363 THR A N 1
ATOM 2674 C CA . THR A 1 363 ? -27.190 -7.758 26.597 1.00 84.50 363 THR A CA 1
ATOM 2675 C C . THR A 1 363 ? -27.064 -8.026 28.096 1.00 84.50 363 THR A C 1
ATOM 2677 O O . THR A 1 363 ? -27.654 -8.993 28.581 1.00 84.50 363 THR A O 1
ATOM 2680 N N . PRO A 1 364 ? -26.230 -7.265 28.826 1.00 82.62 364 PRO A N 1
ATOM 2681 C CA . PRO A 1 364 ? -26.021 -7.511 30.246 1.00 82.62 364 PRO A CA 1
ATOM 2682 C C . PRO A 1 364 ? -27.310 -7.229 31.036 1.00 82.62 364 PRO A C 1
ATOM 2684 O O . PRO A 1 364 ? -28.058 -6.309 30.708 1.00 82.62 364 PRO A O 1
ATOM 2687 N N . ASP A 1 365 ? -27.578 -8.019 32.078 1.00 87.69 365 ASP A N 1
ATOM 2688 C CA . ASP A 1 365 ? -28.640 -7.707 33.041 1.00 87.69 365 ASP A CA 1
ATOM 2689 C C . ASP A 1 365 ? -28.111 -6.663 34.027 1.00 87.69 365 ASP A C 1
ATOM 2691 O O . ASP A 1 365 ? -27.313 -6.961 34.914 1.00 87.69 365 ASP A O 1
ATOM 2695 N N . LEU A 1 366 ? -28.504 -5.410 33.810 1.00 87.06 366 LEU A N 1
ATOM 2696 C CA . LEU A 1 366 ? -27.936 -4.264 34.516 1.00 87.06 366 LEU A CA 1
ATOM 2697 C C . LEU A 1 366 ? -28.701 -3.884 35.791 1.00 87.06 366 LEU A C 1
ATOM 2699 O O . LEU A 1 366 ? -28.246 -3.022 36.547 1.00 87.06 366 LEU A O 1
ATOM 2703 N N . GLY A 1 367 ? -29.857 -4.509 36.043 1.00 87.50 367 GLY A N 1
ATOM 2704 C CA . GLY A 1 367 ? -30.662 -4.284 37.248 1.00 87.50 367 GLY A CA 1
ATOM 2705 C C . GLY A 1 367 ? -31.324 -2.900 37.375 1.00 87.50 367 GLY A C 1
ATOM 2706 O O . GLY A 1 367 ? -31.915 -2.615 38.415 1.00 87.50 367 GLY A O 1
ATOM 2707 N N . ALA A 1 368 ? -31.248 -2.039 36.353 1.00 88.00 368 ALA A N 1
ATOM 2708 C CA . ALA A 1 368 ? -31.916 -0.732 36.295 1.00 88.00 368 ALA A CA 1
ATOM 2709 C C . ALA A 1 368 ? -32.281 -0.349 34.844 1.00 88.00 368 ALA A C 1
ATOM 2711 O O . ALA A 1 368 ? -32.102 -1.144 33.922 1.00 88.00 368 ALA A O 1
ATOM 2712 N N . GLN A 1 369 ? -32.821 0.859 34.634 1.00 92.44 369 GLN A N 1
ATOM 2713 C CA . GLN A 1 369 ? -33.110 1.392 33.297 1.00 92.44 369 GLN A CA 1
ATOM 2714 C C . GLN A 1 369 ? -31.855 2.037 32.693 1.00 92.44 369 GLN A C 1
ATOM 2716 O O . GLN A 1 369 ? -31.232 2.893 33.327 1.00 92.44 369 GLN A O 1
ATOM 2721 N N . TYR A 1 370 ? -31.501 1.622 31.474 1.00 94.19 370 TYR A N 1
ATOM 2722 C CA . TYR A 1 370 ? -30.331 2.104 30.741 1.00 94.19 370 TYR A CA 1
ATOM 2723 C C . TYR A 1 370 ? -30.693 2.509 29.314 1.00 94.19 370 TYR A C 1
ATOM 2725 O O . TYR A 1 370 ? -31.538 1.884 28.671 1.00 94.19 370 TYR A O 1
ATOM 2733 N N . VAL A 1 371 ? -29.978 3.510 28.809 1.00 94.56 371 VAL A N 1
ATOM 2734 C CA . VAL A 1 371 ? -29.974 3.924 27.408 1.00 94.56 371 VAL A CA 1
ATOM 2735 C C . VAL A 1 371 ? -28.696 3.398 26.764 1.00 94.56 371 VAL A C 1
ATOM 2737 O O . VAL A 1 371 ? -27.594 3.695 27.222 1.00 94.56 371 VAL A O 1
ATOM 2740 N N . GLY A 1 372 ? -28.850 2.591 25.717 1.00 94.12 372 GLY A N 1
ATOM 2741 C CA . GLY A 1 372 ? -27.742 2.049 24.937 1.00 94.12 372 GLY A CA 1
ATOM 2742 C C . GLY A 1 372 ? -27.487 2.871 23.678 1.00 94.12 372 GLY A C 1
ATOM 2743 O O . GLY A 1 372 ? -28.429 3.220 22.965 1.00 94.12 372 GLY A O 1
ATOM 2744 N N . GLN A 1 373 ? -26.220 3.150 23.381 1.00 96.25 373 GLN A N 1
ATOM 2745 C CA . GLN A 1 373 ? -25.788 3.645 22.076 1.00 96.25 373 GLN A CA 1
ATOM 2746 C C . GLN A 1 373 ? -24.737 2.708 21.483 1.00 96.25 373 GLN A C 1
ATOM 2748 O O . GLN A 1 373 ? -23.688 2.478 22.087 1.00 96.25 373 GLN A O 1
ATOM 2753 N N . ASP A 1 374 ? -25.014 2.208 20.282 1.00 95.81 374 ASP A N 1
ATOM 2754 C CA . ASP A 1 374 ? -24.106 1.340 19.541 1.00 95.81 374 ASP A CA 1
ATOM 2755 C C . ASP A 1 374 ? -22.977 2.144 18.894 1.00 95.81 374 ASP A C 1
ATOM 2757 O O . ASP A 1 374 ? -23.197 3.199 18.290 1.00 95.81 374 ASP A O 1
ATOM 2761 N N . PHE A 1 375 ? -21.772 1.587 18.952 1.00 96.12 375 PHE A N 1
ATOM 2762 C CA . PHE A 1 375 ? -20.596 2.086 18.260 1.00 96.12 375 PHE A CA 1
ATOM 2763 C C . PHE A 1 375 ? -19.876 0.929 17.575 1.00 96.12 375 PHE A C 1
ATOM 2765 O O . PHE A 1 375 ? -19.592 -0.109 18.181 1.00 96.12 375 PHE A O 1
ATOM 2772 N N . LEU A 1 376 ? -19.540 1.109 16.303 1.00 93.75 376 LEU A N 1
ATOM 2773 C CA . LEU A 1 376 ? -18.753 0.130 15.571 1.00 93.75 376 LEU A CA 1
ATOM 2774 C C . LEU A 1 376 ? -17.271 0.332 15.886 1.00 93.75 376 LEU A C 1
ATOM 2776 O O . LEU A 1 376 ? -16.735 1.388 15.589 1.00 93.75 376 LEU A O 1
ATOM 2780 N N . MET A 1 377 ? -16.587 -0.644 16.472 1.00 92.75 377 MET A N 1
ATOM 2781 C CA . MET A 1 377 ? -15.173 -0.504 16.838 1.00 92.75 377 MET A CA 1
ATOM 2782 C C . MET A 1 377 ? -14.248 -0.926 15.711 1.00 92.75 377 MET A C 1
ATOM 2784 O O . MET A 1 377 ? -13.364 -0.163 15.315 1.00 92.75 377 MET A O 1
ATOM 2788 N N . GLN A 1 378 ? -14.478 -2.113 15.160 1.00 89.94 378 GLN A N 1
ATOM 2789 C CA . GLN A 1 378 ? -13.633 -2.675 14.117 1.00 89.94 378 GLN A CA 1
ATOM 2790 C C . GLN A 1 378 ? -14.469 -3.327 13.026 1.00 89.94 378 GLN A C 1
ATOM 2792 O O . GLN A 1 378 ? -15.551 -3.870 13.263 1.00 89.94 378 GLN A O 1
ATOM 2797 N N . ARG A 1 379 ? -13.947 -3.270 11.804 1.00 87.00 379 ARG A N 1
ATOM 2798 C CA . ARG A 1 379 ? -14.476 -4.002 10.655 1.00 87.00 379 ARG A CA 1
ATOM 2799 C C . ARG A 1 379 ? -13.410 -4.960 10.165 1.00 87.00 379 ARG A C 1
ATOM 2801 O O . ARG A 1 379 ? -12.296 -4.534 9.865 1.00 87.00 379 ARG A O 1
ATOM 2808 N N . PHE A 1 380 ? -13.779 -6.224 10.030 1.00 84.00 380 PHE A N 1
ATOM 2809 C CA . PHE A 1 380 ? -12.922 -7.259 9.479 1.00 84.00 380 PHE A CA 1
ATOM 2810 C C . PHE A 1 380 ? -13.326 -7.540 8.042 1.00 84.00 380 PHE A C 1
ATOM 2812 O O . PHE A 1 380 ? -14.509 -7.695 7.726 1.00 84.00 380 PHE A O 1
ATOM 2819 N N . TRP A 1 381 ? -12.343 -7.630 7.161 1.00 80.88 381 TRP A N 1
ATOM 2820 C CA . TRP A 1 381 ? -12.545 -7.987 5.765 1.00 80.88 381 TRP A CA 1
ATOM 2821 C C . TRP A 1 381 ? -11.831 -9.294 5.438 1.00 80.88 381 TRP A C 1
ATOM 2823 O O . TRP A 1 381 ? -10.790 -9.627 6.001 1.00 80.88 381 TRP A O 1
ATOM 2833 N N . THR A 1 382 ? -12.403 -10.041 4.495 1.00 77.44 382 THR A N 1
ATOM 2834 C CA . THR A 1 382 ? -11.786 -11.243 3.941 1.00 77.44 382 THR A CA 1
ATOM 2835 C C . THR A 1 382 ? -11.656 -11.122 2.430 1.00 77.44 382 THR A C 1
ATOM 2837 O O . THR A 1 382 ? -12.615 -10.818 1.718 1.00 77.44 382 THR A O 1
ATOM 2840 N N . SER A 1 383 ? -10.461 -11.422 1.921 1.00 75.94 383 SER A N 1
ATOM 2841 C CA . SER A 1 383 ? -10.175 -11.445 0.484 1.00 75.94 383 SER A CA 1
ATOM 2842 C C . SER A 1 383 ? -10.935 -12.535 -0.268 1.00 75.94 383 SER A C 1
ATOM 2844 O O . SER A 1 383 ? -11.110 -12.423 -1.479 1.00 75.94 383 SER A O 1
ATOM 2846 N N . SER A 1 384 ? -11.447 -13.550 0.436 1.00 76.00 384 SER A N 1
ATOM 2847 C CA . SER A 1 384 ? -12.255 -14.627 -0.153 1.00 76.00 384 SER A CA 1
ATOM 2848 C C . SER A 1 384 ? -13.559 -14.135 -0.794 1.00 76.00 384 SER A C 1
ATOM 2850 O O . SER A 1 384 ? -14.079 -14.790 -1.695 1.00 76.00 384 SER A O 1
ATOM 2852 N N . ALA A 1 385 ? -14.062 -12.971 -0.374 1.00 74.38 385 ALA A N 1
ATOM 2853 C CA . ALA A 1 385 ? -15.261 -12.355 -0.933 1.00 74.38 385 ALA A CA 1
ATOM 2854 C C . ALA A 1 385 ? -14.992 -11.530 -2.209 1.00 74.38 385 ALA A C 1
ATOM 2856 O O . ALA A 1 385 ? -15.938 -11.103 -2.873 1.00 74.38 385 ALA A O 1
ATOM 2857 N N . LEU A 1 386 ? -13.723 -11.286 -2.569 1.00 82.50 386 LEU A N 1
ATOM 2858 C CA . LEU A 1 386 ? -13.376 -10.457 -3.721 1.00 82.50 386 LEU A CA 1
ATOM 2859 C C . LEU A 1 386 ? -13.617 -11.221 -5.030 1.00 82.50 386 LEU A C 1
ATOM 2861 O O . LEU A 1 386 ? -12.976 -12.236 -5.310 1.00 82.50 386 LEU A O 1
ATOM 2865 N N . ARG A 1 387 ? -14.520 -10.707 -5.869 1.00 85.19 387 ARG A N 1
ATOM 2866 C CA . ARG A 1 387 ? -14.754 -11.258 -7.208 1.00 85.19 387 ARG A CA 1
ATOM 2867 C C . ARG A 1 387 ? -13.626 -10.837 -8.145 1.00 85.19 387 ARG A C 1
ATOM 2869 O O . ARG A 1 387 ? -13.088 -9.737 -8.042 1.00 85.19 387 ARG A O 1
ATOM 2876 N N . LEU A 1 388 ? -13.321 -11.677 -9.134 1.00 85.38 388 LEU A N 1
ATOM 2877 C CA . LEU A 1 388 ? -12.272 -11.377 -10.114 1.00 85.38 388 LEU A CA 1
ATOM 2878 C C . LEU A 1 388 ? -12.555 -10.086 -10.907 1.00 85.38 388 LEU A C 1
ATOM 2880 O O . LEU A 1 388 ? -11.625 -9.357 -11.238 1.00 85.38 388 LEU A O 1
ATOM 2884 N N . VAL A 1 389 ? -13.830 -9.784 -11.176 1.00 88.56 389 VAL A N 1
ATOM 2885 C CA . VAL A 1 389 ? -14.251 -8.557 -11.875 1.00 88.56 389 VAL A CA 1
ATOM 2886 C C . VAL A 1 389 ? -14.016 -7.286 -11.048 1.00 88.56 389 VAL A C 1
ATOM 2888 O O . VAL A 1 389 ? -13.746 -6.235 -11.621 1.00 88.56 389 VAL A O 1
ATOM 2891 N N . ASP A 1 390 ? -14.037 -7.396 -9.715 1.00 88.25 390 ASP A N 1
ATOM 2892 C CA . ASP A 1 390 ? -13.824 -6.279 -8.787 1.00 88.25 390 ASP A CA 1
ATOM 2893 C C . ASP A 1 390 ? -12.323 -6.010 -8.564 1.00 88.25 390 ASP A C 1
ATOM 2895 O O . ASP A 1 390 ? -11.930 -4.929 -8.120 1.00 88.25 390 ASP A O 1
ATOM 2899 N N . PHE A 1 391 ? -11.455 -6.968 -8.917 1.00 89.88 391 PHE A N 1
ATOM 2900 C CA . PHE A 1 391 ? -10.015 -6.897 -8.667 1.00 89.88 391 PHE A CA 1
ATOM 2901 C C . PHE A 1 391 ? -9.324 -5.652 -9.256 1.00 89.88 391 PHE A C 1
ATOM 2903 O O . PHE A 1 391 ? -8.544 -5.029 -8.533 1.00 89.88 391 PHE A O 1
ATOM 2910 N N . PRO A 1 392 ? -9.585 -5.215 -10.507 1.00 91.94 392 PRO A N 1
ATOM 2911 C CA . PRO A 1 392 ? -8.943 -4.015 -11.048 1.00 91.94 392 PRO A CA 1
ATOM 2912 C C . PRO A 1 392 ? -9.271 -2.755 -10.244 1.00 91.94 392 PRO A C 1
ATOM 2914 O O . PRO A 1 392 ? -8.420 -1.884 -10.057 1.00 91.94 392 PRO A O 1
ATOM 2917 N N . ALA A 1 393 ? -10.499 -2.650 -9.742 1.00 90.69 393 ALA A N 1
ATOM 2918 C CA . ALA A 1 393 ? -10.932 -1.503 -8.959 1.00 90.69 393 ALA A CA 1
ATOM 2919 C C . ALA A 1 393 ? -10.437 -1.578 -7.519 1.00 90.69 393 ALA A C 1
ATOM 2921 O O . ALA A 1 393 ? -10.002 -0.572 -6.957 1.00 90.69 393 ALA A O 1
ATOM 2922 N N . PHE A 1 394 ? -10.386 -2.784 -6.966 1.00 89.69 394 PHE A N 1
ATOM 2923 C CA . PHE A 1 394 ? -9.743 -3.037 -5.692 1.00 89.69 394 PHE A CA 1
ATOM 2924 C C . PHE A 1 394 ? -8.264 -2.640 -5.727 1.00 89.69 394 PHE A C 1
ATOM 2926 O O . PHE A 1 394 ? -7.816 -1.866 -4.887 1.00 89.69 394 PHE A O 1
ATOM 2933 N N . TRP A 1 395 ? -7.517 -3.081 -6.737 1.00 90.44 395 TRP A N 1
ATOM 2934 C CA . TRP A 1 395 ? -6.091 -2.780 -6.850 1.00 90.44 395 TRP A CA 1
ATOM 2935 C C . TRP A 1 395 ? -5.811 -1.296 -7.118 1.00 90.44 395 TRP A C 1
ATOM 2937 O O . TRP A 1 395 ? -4.931 -0.708 -6.495 1.00 90.44 395 TRP A O 1
ATOM 2947 N N . THR A 1 396 ? -6.582 -0.655 -7.999 1.00 90.62 396 THR A N 1
ATOM 2948 C CA . THR A 1 396 ? -6.318 0.744 -8.380 1.00 90.62 396 THR A CA 1
ATOM 2949 C C . THR A 1 396 ? -6.900 1.775 -7.414 1.00 90.62 396 THR A C 1
ATOM 2951 O O . THR A 1 396 ? -6.381 2.888 -7.327 1.00 90.62 396 THR A O 1
ATOM 2954 N N . GLN A 1 397 ? -7.990 1.446 -6.715 1.00 88.25 397 GLN A N 1
ATOM 2955 C CA . GLN A 1 397 ? -8.781 2.408 -5.936 1.00 88.25 397 GLN A CA 1
ATOM 2956 C C . GLN A 1 397 ? -9.035 1.966 -4.489 1.00 88.25 397 GLN A C 1
ATOM 2958 O O . GLN A 1 397 ? -9.629 2.737 -3.735 1.00 88.25 397 GLN A O 1
ATOM 2963 N N . ALA A 1 398 ? -8.563 0.783 -4.076 1.00 86.19 398 ALA A N 1
ATOM 2964 C CA . ALA A 1 398 ? -8.914 0.152 -2.797 1.00 86.19 398 ALA A CA 1
ATOM 2965 C C . ALA A 1 398 ? -10.437 0.008 -2.611 1.00 86.19 398 ALA A C 1
ATOM 2967 O O . ALA A 1 398 ? -10.955 0.087 -1.502 1.00 86.19 398 ALA A O 1
ATOM 2968 N N . ASN A 1 399 ? -11.168 -0.164 -3.717 1.00 85.12 399 ASN A N 1
ATOM 2969 C CA . ASN A 1 399 ? -12.614 -0.329 -3.703 1.00 85.12 399 ASN A CA 1
ATOM 2970 C C . ASN A 1 399 ? -12.968 -1.763 -4.093 1.00 85.12 399 ASN A C 1
ATOM 2972 O O . ASN A 1 399 ? -12.823 -2.148 -5.249 1.00 85.12 399 ASN A O 1
ATOM 2976 N N . ALA A 1 400 ? -13.422 -2.547 -3.121 1.00 77.50 400 ALA A N 1
ATOM 2977 C CA . ALA A 1 400 ? -13.783 -3.946 -3.317 1.00 77.50 400 ALA A CA 1
ATOM 2978 C C . ALA A 1 400 ? -15.266 -4.149 -3.711 1.00 77.50 400 ALA A C 1
ATOM 2980 O O . ALA A 1 400 ? -15.754 -5.278 -3.721 1.00 77.50 400 ALA A O 1
ATOM 2981 N N . GLY A 1 401 ? -15.978 -3.062 -4.044 1.00 74.56 401 GLY A N 1
ATOM 2982 C CA . GLY A 1 401 ? -17.386 -3.088 -4.441 1.00 74.56 401 GLY A CA 1
ATOM 2983 C C . GLY A 1 401 ? -18.336 -3.475 -3.302 1.00 74.56 401 GLY A C 1
ATOM 2984 O O . GLY A 1 401 ? -17.933 -3.645 -2.152 1.00 74.56 401 GLY A O 1
ATOM 2985 N N . SER A 1 402 ? -19.623 -3.627 -3.623 1.00 65.69 402 SER A N 1
ATOM 2986 C CA . SER A 1 402 ? -20.643 -4.128 -2.683 1.00 65.69 402 SER A CA 1
ATOM 2987 C C . SER A 1 402 ? -20.498 -5.626 -2.381 1.00 65.69 402 SER A C 1
ATOM 2989 O O . SER A 1 402 ? -21.077 -6.117 -1.414 1.00 65.69 402 SER A O 1
ATOM 2991 N N . SER A 1 403 ? -19.720 -6.348 -3.195 1.00 58.41 403 SER A N 1
ATOM 2992 C CA . SER A 1 403 ? -19.434 -7.780 -3.062 1.00 58.41 403 SER A CA 1
ATOM 2993 C C . SER A 1 403 ? -18.500 -8.108 -1.898 1.00 58.41 403 SER A C 1
ATOM 2995 O O . SER A 1 403 ? -18.501 -9.240 -1.416 1.00 58.41 403 SER A O 1
ATOM 2997 N N . ALA A 1 404 ? -17.687 -7.144 -1.455 1.00 61.09 404 ALA A N 1
ATOM 2998 C CA . ALA A 1 404 ? -16.798 -7.324 -0.321 1.00 61.09 404 ALA A CA 1
ATOM 2999 C C . ALA A 1 404 ? -17.606 -7.345 0.972 1.00 61.09 404 ALA A C 1
ATOM 3001 O O . ALA A 1 404 ? -17.792 -6.325 1.634 1.00 61.09 404 ALA A O 1
ATOM 3002 N N . ALA A 1 405 ? -18.100 -8.530 1.317 1.00 58.91 405 ALA A N 1
ATOM 3003 C CA . ALA A 1 405 ? -18.713 -8.766 2.605 1.00 58.91 405 ALA A CA 1
ATOM 3004 C C . ALA A 1 405 ? -17.714 -8.361 3.699 1.00 58.91 405 ALA A C 1
ATOM 3006 O O . ALA A 1 405 ? -16.609 -8.907 3.785 1.00 58.91 405 ALA A O 1
ATOM 3007 N N . VAL A 1 406 ? -18.101 -7.384 4.522 1.00 64.38 406 VAL A N 1
ATOM 3008 C CA . VAL A 1 406 ? -17.481 -7.190 5.832 1.00 64.38 406 VAL A CA 1
ATOM 3009 C C . VAL A 1 406 ? -17.710 -8.506 6.567 1.00 64.38 406 VAL A C 1
ATOM 3011 O O . VAL A 1 406 ? -18.852 -8.891 6.809 1.00 64.38 406 VAL A O 1
ATOM 3014 N N . GLY A 1 407 ? -16.634 -9.257 6.789 1.00 65.19 407 GLY A N 1
ATOM 3015 C CA . GLY A 1 407 ? -16.711 -10.623 7.297 1.00 65.19 407 GLY A CA 1
ATOM 3016 C C . GLY A 1 407 ? -17.215 -10.653 8.735 1.00 65.19 407 GLY A C 1
ATOM 3017 O O . GLY A 1 407 ? -18.015 -11.512 9.091 1.00 65.19 407 GLY A O 1
ATOM 3018 N N . PHE A 1 408 ? -16.779 -9.685 9.541 1.00 76.44 408 PHE A N 1
ATOM 3019 C CA . PHE A 1 408 ? -17.218 -9.512 10.919 1.00 76.44 408 PHE A CA 1
ATOM 3020 C C . PHE A 1 408 ? -17.140 -8.035 11.316 1.00 76.44 408 PHE A C 1
ATOM 3022 O O . PHE A 1 408 ? -16.251 -7.306 10.872 1.00 76.44 408 PHE A O 1
ATOM 3029 N N . GLU A 1 409 ? -18.076 -7.594 12.148 1.00 87.75 409 GLU A N 1
ATOM 3030 C CA . GLU A 1 409 ? -18.088 -6.262 12.743 1.00 87.75 409 GLU A CA 1
ATOM 3031 C C . GLU A 1 409 ? -18.016 -6.408 14.256 1.00 87.75 409 GLU A C 1
ATOM 3033 O O . GLU A 1 409 ? -18.894 -7.016 14.869 1.00 87.75 409 GLU A O 1
ATOM 3038 N N . GLU A 1 410 ? -16.992 -5.823 14.865 1.00 89.50 410 GLU A N 1
ATOM 3039 C CA . GLU A 1 410 ? -16.936 -5.713 16.314 1.00 89.50 410 GLU A CA 1
ATOM 3040 C C . GLU A 1 410 ? -17.690 -4.452 16.725 1.00 89.50 410 GLU A C 1
ATOM 3042 O O . GLU A 1 410 ? -17.250 -3.329 16.466 1.00 89.50 410 GLU A O 1
ATOM 3047 N N . ARG A 1 411 ? -18.857 -4.639 17.339 1.00 94.25 411 ARG A N 1
ATOM 3048 C CA . ARG A 1 411 ? -19.694 -3.559 17.860 1.00 94.25 411 ARG A CA 1
ATOM 3049 C C . ARG A 1 411 ? -19.697 -3.599 19.373 1.00 94.25 411 ARG A C 1
ATOM 3051 O O . ARG A 1 411 ? -19.791 -4.670 19.974 1.00 94.25 411 ARG A O 1
ATOM 3058 N N . ILE A 1 412 ? -19.670 -2.422 19.971 1.00 95.25 412 ILE A N 1
ATOM 3059 C CA . ILE A 1 412 ? -19.865 -2.245 21.404 1.00 95.25 412 ILE A CA 1
ATOM 3060 C C . ILE A 1 412 ? -21.044 -1.321 21.638 1.00 95.25 412 ILE A C 1
ATOM 3062 O O . ILE A 1 412 ? -21.398 -0.516 20.777 1.00 95.25 412 ILE A O 1
ATOM 3066 N N . VAL A 1 413 ? -21.615 -1.416 22.824 1.00 96.56 413 VAL A N 1
ATOM 3067 C CA . VAL A 1 413 ? -22.701 -0.558 23.270 1.00 96.56 413 VAL A CA 1
ATOM 3068 C C . VAL A 1 413 ? -22.229 0.180 24.505 1.00 96.56 413 VAL A C 1
ATOM 3070 O O . VAL A 1 413 ? -21.746 -0.431 25.465 1.00 96.56 413 VAL A O 1
ATOM 3073 N N . LEU A 1 414 ? -22.359 1.500 24.463 1.00 96.69 414 LEU A N 1
ATOM 3074 C CA . LEU A 1 414 ? -22.266 2.342 25.642 1.00 96.69 414 LEU A CA 1
ATOM 3075 C C . LEU A 1 414 ? -23.638 2.350 26.309 1.00 96.69 414 LEU A C 1
ATOM 3077 O O . LEU A 1 414 ? -24.587 2.909 25.761 1.00 96.69 414 LEU A O 1
ATOM 3081 N N . TRP A 1 415 ? -23.735 1.736 27.478 1.00 96.12 415 TRP A N 1
ATOM 3082 C CA . TRP A 1 415 ? -24.921 1.763 28.316 1.00 96.12 415 TRP A CA 1
ATOM 3083 C C . TRP A 1 415 ? -24.764 2.848 29.373 1.00 96.12 415 TRP A C 1
ATOM 3085 O O . TRP A 1 415 ? -23.833 2.824 30.183 1.00 96.12 415 TRP A O 1
ATOM 3095 N N . LEU A 1 416 ? -25.691 3.797 29.365 1.00 95.44 416 LEU A N 1
ATOM 3096 C CA . LEU A 1 416 ? -25.782 4.871 30.344 1.00 95.44 416 LEU A CA 1
ATOM 3097 C C . LEU A 1 416 ? -27.010 4.651 31.204 1.00 95.44 416 LEU A C 1
ATOM 3099 O O . LEU A 1 416 ? -28.099 4.422 30.677 1.00 95.44 416 LEU A O 1
ATOM 3103 N N . ARG A 1 417 ? -26.848 4.713 32.522 1.00 94.69 417 ARG A N 1
ATOM 3104 C CA . ARG A 1 417 ? -27.992 4.649 33.429 1.00 94.69 417 ARG A CA 1
ATOM 3105 C C . ARG A 1 417 ? -28.883 5.878 33.215 1.00 94.69 417 ARG A C 1
ATOM 3107 O O . ARG A 1 417 ? -28.377 6.969 32.952 1.00 94.69 417 ARG A O 1
ATOM 3114 N N . GLN A 1 418 ? -30.200 5.690 33.282 1.00 93.25 418 GLN A N 1
ATOM 3115 C CA . GLN A 1 418 ? -31.187 6.715 32.913 1.00 93.25 418 GLN A CA 1
ATOM 3116 C C . GLN A 1 418 ? -30.983 8.053 33.655 1.00 93.25 418 GLN A C 1
ATOM 3118 O O . GLN A 1 418 ? -31.076 9.109 33.045 1.00 93.25 418 GLN A O 1
ATOM 3123 N N . ASP A 1 419 ? -30.627 8.011 34.940 1.00 90.25 419 ASP A N 1
ATOM 3124 C CA . ASP A 1 419 ? -30.349 9.192 35.773 1.00 90.25 419 ASP A CA 1
ATOM 3125 C C . ASP A 1 419 ? -29.136 10.008 35.296 1.00 90.25 419 ASP A C 1
ATOM 3127 O O . ASP A 1 419 ? -29.159 11.234 35.325 1.00 90.25 419 ASP A O 1
ATOM 3131 N N . ILE A 1 420 ? -28.092 9.329 34.821 1.00 88.88 420 ILE A N 1
ATOM 3132 C CA . ILE A 1 420 ? -26.891 9.957 34.253 1.00 88.88 420 ILE A CA 1
ATOM 3133 C C . ILE A 1 420 ? -27.172 10.500 32.847 1.00 88.88 420 ILE A C 1
ATOM 3135 O O . ILE A 1 420 ? -26.608 11.513 32.439 1.00 88.88 420 ILE A O 1
ATOM 3139 N N . TYR A 1 421 ? -28.029 9.818 32.084 1.00 88.00 421 TYR A N 1
ATOM 3140 C CA . TYR A 1 421 ? -28.410 10.258 30.745 1.00 88.00 421 TYR A CA 1
ATOM 3141 C C . TYR A 1 421 ? -29.253 11.538 30.779 1.00 88.00 421 TYR A C 1
ATOM 3143 O O . TYR A 1 421 ? -28.969 12.476 30.028 1.00 88.00 421 TYR A O 1
ATOM 3151 N N . ASP A 1 422 ? -30.258 11.572 31.656 1.00 85.81 422 ASP A N 1
ATOM 3152 C CA . ASP A 1 422 ? -31.159 12.717 31.810 1.00 85.81 422 ASP A CA 1
ATOM 3153 C C . ASP A 1 422 ? -30.432 13.930 32.425 1.00 85.81 422 ASP A C 1
ATOM 3155 O O . ASP A 1 422 ? -30.826 15.073 32.193 1.00 85.81 422 ASP A O 1
ATOM 3159 N N . GLY A 1 423 ? -29.309 13.689 33.113 1.00 72.25 423 GLY A N 1
ATOM 3160 C CA . GLY A 1 423 ? -28.544 14.696 33.834 1.00 72.25 423 GLY A CA 1
ATOM 3161 C C . GLY A 1 423 ? -29.252 15.078 35.131 1.00 72.25 423 GLY A C 1
ATOM 3162 O O . GLY A 1 423 ? -30.480 15.107 35.224 1.00 72.25 423 GLY A O 1
ATOM 3163 N N . THR A 1 424 ? -28.493 15.376 36.182 1.00 59.41 424 THR A N 1
ATOM 3164 C CA . THR A 1 424 ? -29.103 15.851 37.427 1.00 59.41 424 THR A CA 1
ATOM 3165 C C . THR A 1 424 ? -29.665 17.261 37.215 1.00 59.41 424 THR A C 1
ATOM 3167 O O . THR A 1 424 ? -28.939 18.244 37.357 1.00 59.41 424 THR A O 1
ATOM 3170 N N . ASP A 1 425 ? -30.964 17.376 36.933 1.00 48.56 425 ASP A N 1
ATOM 3171 C CA . ASP A 1 425 ? -31.752 18.626 36.940 1.00 48.56 425 ASP A CA 1
ATOM 3172 C C . ASP A 1 425 ? -31.900 19.239 38.360 1.00 48.56 425 ASP A C 1
ATOM 3174 O O . ASP A 1 425 ? -32.804 20.028 38.655 1.00 48.56 425 ASP A O 1
ATOM 3178 N N . GLU A 1 426 ? -31.007 18.901 39.292 1.00 50.53 426 GLU A N 1
ATOM 3179 C CA . GLU A 1 426 ? -31.006 19.477 40.628 1.00 50.53 426 GLU A CA 1
ATOM 3180 C C . GLU A 1 426 ? -30.385 20.883 40.601 1.00 50.53 426 GLU A C 1
ATOM 3182 O O . GLU A 1 426 ? -29.169 21.052 40.549 1.00 50.53 426 GLU A O 1
ATOM 3187 N N . THR A 1 427 ? -31.264 21.887 40.748 1.00 45.84 427 THR A N 1
ATOM 3188 C CA . THR A 1 427 ? -31.038 23.257 41.277 1.00 45.84 427 THR A CA 1
ATOM 3189 C C . THR A 1 427 ? -31.022 24.463 40.318 1.00 45.84 427 THR A C 1
ATOM 3191 O O . THR A 1 427 ? -30.183 25.351 40.427 1.00 45.84 427 THR A O 1
ATOM 3194 N N . LEU A 1 428 ? -32.077 24.633 39.509 1.00 46.34 428 LEU A N 1
ATOM 3195 C CA . LEU A 1 428 ? -32.625 25.978 39.213 1.00 46.34 428 LEU A CA 1
ATOM 3196 C C . LEU A 1 428 ? -34.143 26.078 39.481 1.00 46.34 428 LEU A C 1
ATOM 3198 O O . LEU A 1 428 ? -34.857 26.855 38.854 1.00 46.34 428 LEU A O 1
ATOM 3202 N N . GLY A 1 429 ? -34.644 25.320 40.459 1.00 50.44 429 GLY A N 1
ATOM 3203 C CA . GLY A 1 429 ? -36.005 25.445 40.984 1.00 50.44 429 GLY A CA 1
ATOM 3204 C C . GLY A 1 429 ? -35.984 25.585 42.503 1.00 50.44 429 GLY A C 1
ATOM 3205 O O . GLY A 1 429 ? -35.958 24.584 43.208 1.00 50.44 429 GLY A O 1
ATOM 3206 N N . GLY A 1 430 ? -35.962 26.817 43.020 1.00 49.12 430 GLY A N 1
ATOM 3207 C CA . GLY A 1 430 ? -35.946 27.034 44.471 1.00 49.12 430 GLY A CA 1
ATOM 3208 C C . GLY A 1 430 ? -35.909 28.478 44.968 1.00 49.12 430 GLY A C 1
ATOM 3209 O O . GLY A 1 430 ? -35.442 28.711 46.074 1.00 49.12 430 GLY A O 1
ATOM 3210 N N . ALA A 1 431 ? -36.382 29.453 44.192 1.00 47.03 431 ALA A N 1
ATOM 3211 C CA . ALA A 1 431 ? -36.759 30.762 44.725 1.00 47.03 431 ALA A CA 1
ATOM 3212 C C . ALA A 1 431 ? -38.132 31.121 44.152 1.00 47.03 431 ALA A C 1
ATOM 3214 O O . ALA A 1 431 ? -38.252 31.802 43.136 1.00 47.03 431 ALA A O 1
ATOM 3215 N N . ALA A 1 432 ? -39.175 30.574 44.777 1.00 49.69 432 ALA A N 1
ATOM 3216 C CA . ALA A 1 432 ? -40.530 31.061 44.582 1.00 49.69 432 ALA A CA 1
ATOM 3217 C C . ALA A 1 432 ? -40.571 32.536 45.026 1.00 49.69 432 ALA A C 1
ATOM 3219 O O . ALA A 1 432 ? -40.107 32.831 46.130 1.00 49.69 432 ALA A O 1
ATOM 3220 N N . PRO A 1 433 ? -41.078 33.477 44.211 1.00 51.38 433 PRO A N 1
ATOM 3221 C CA . PRO A 1 433 ? -41.362 34.812 44.705 1.00 51.38 433 PRO A CA 1
ATOM 3222 C C . PRO A 1 433 ? -42.495 34.695 45.725 1.00 51.38 433 PRO A C 1
ATOM 3224 O O . PRO A 1 433 ? -43.607 34.293 45.382 1.00 51.38 433 PRO A O 1
ATOM 3227 N N . ASP A 1 434 ? -42.180 35.011 46.981 1.00 54.06 434 ASP A N 1
ATOM 3228 C CA . ASP A 1 434 ? -43.146 35.150 48.064 1.00 54.06 434 ASP A CA 1
ATOM 3229 C C . ASP A 1 434 ? -44.292 36.058 47.604 1.00 54.06 434 ASP A C 1
ATOM 3231 O O . ASP A 1 434 ? -44.144 37.269 47.419 1.00 54.06 434 ASP A O 1
ATOM 3235 N N . GLY A 1 435 ? -45.457 35.444 47.405 1.00 55.12 435 GLY A N 1
ATOM 3236 C CA . GLY A 1 435 ? -46.729 36.127 47.258 1.00 55.12 435 GLY A CA 1
ATOM 3237 C C . GLY A 1 435 ? -47.151 36.710 48.601 1.00 55.12 435 GLY A C 1
ATOM 3238 O O . GLY A 1 435 ? -48.005 36.151 49.284 1.00 55.12 435 GLY A O 1
ATOM 3239 N N . GLY A 1 436 ? -46.546 37.835 48.979 1.00 52.66 436 GLY A N 1
ATOM 3240 C CA . GLY A 1 436 ? -46.991 38.673 50.086 1.00 52.66 436 GLY A CA 1
ATOM 3241 C C . GLY A 1 436 ? -48.143 39.569 49.644 1.00 52.66 436 GLY A C 1
ATOM 3242 O O . GLY A 1 436 ? -47.929 40.609 49.026 1.00 52.66 436 GLY A O 1
ATOM 3243 N N . GLY A 1 437 ? -49.370 39.152 49.948 1.00 56.72 437 GLY A N 1
ATOM 3244 C CA . GLY A 1 437 ? -50.554 39.997 49.859 1.00 56.72 437 GLY A CA 1
ATOM 3245 C C . GLY A 1 437 ? -50.836 40.778 51.148 1.00 56.72 437 GLY A C 1
ATOM 3246 O O . GLY A 1 437 ? -50.493 40.338 52.242 1.00 56.72 437 GLY A O 1
ATOM 3247 N N . VAL A 1 438 ? -51.626 41.841 50.954 1.00 47.72 438 VAL A N 1
ATOM 3248 C CA . VAL A 1 438 ? -52.473 42.593 51.904 1.00 47.72 438 VAL A CA 1
ATOM 3249 C C . VAL A 1 438 ? -51.832 43.788 52.625 1.00 47.72 438 VAL A C 1
ATOM 3251 O O . VAL A 1 438 ? -50.881 43.642 53.387 1.00 47.72 438 VAL A O 1
ATOM 3254 N N . GLY A 1 439 ? -52.461 44.959 52.446 1.00 47.50 439 GLY A N 1
ATOM 3255 C CA . GLY A 1 439 ? -52.277 46.161 53.262 1.00 47.50 439 GLY A CA 1
ATOM 3256 C C . GLY A 1 439 ? -52.675 47.434 52.544 1.00 47.50 439 GLY A C 1
ATOM 3257 O O . GLY A 1 439 ? -51.743 48.209 52.252 1.00 47.50 439 GLY A O 1
#